Protein AF-A0AAU9K578-F1 (afdb_monomer)

Organism: NCBI:txid1481888

Sequence (469 aa):
MENRRYNQRRGESEWAVLINAQAATNKMIEEEEKEMTRMKKKFYKEELDRQLQEKANSKFKSLDELDSQKKFLQAQQEAIKHWDQSLKKETKNTQEILSKEYENQALERSAKARYERELAIKEEQEKIRKMQEEMENERKKQNEWKNEIVKKEQEVLKELELKKRKQQEQEELARLKDKEIIENRIKEMEALEYEFQNFYNKRLVAREQRMKNYTPVLHENNILSNLMKRNEEIDQTAKERQTLKEQAERQQRESALNKLKSDLELQIEESLKKQEIEREDKAIIQKKINYASQILENERISLVERRAKEKEDLRKSLELQLKDQQNRLNSYERMNEREKEMHKNILSHIEEQAKIAFPGIPGSHSAEPSLKEYSKIYLRGDNSNTPTIRNYSLSNTVEGTPDISSPAKTTIANSLERKSINFFVDPNKHDPIVNPIGSKIPNAIQGQRIARPNGSLSKLAQAGGSIFN

Mean predicted aligned error: 24.41 Å

Secondary structure (DSSP, 8-state):
-------------HHHHHHHHHHHHHHHHHHHHHHHHHHHHHHHHHHHHHHHHHHHHHHHHHHHHHHHHHHHHHHHHHHHHHHHHHHHHHHHHHHHHHHHHHHHHHHHHHHHHHHHHHHHHHHHHHHHHHHHHHHHHHHHHHHHHHHHHHHHHHHHHHHHHHHHHHHHHHHHHHHHHHHHHHHHHHHHHHHHHHHHHHHHHHHHHHHHHHTTS-------HHHHHHHHHHHHHHHHHHHHHHHHHHHHHHHHHHHHHHHHHHHHHHHHHHHHHHHHHHHHHHHHHHHHHHHHHHHHHHHHHHHHHHHHHHHHHHHHHHHHHHHHHHHHHHHHHHS-HHHHHHHHHHHHHHHHHTT---TT-TT----S----------------------------------------------------------GGG--TTTS-SS-------TT--PPPP-----GGGGSSS-S--

Foldseek 3Di:
DDDDDDDDDDDDDVVVVVVVVVVVVVVVVVVVVVVVVVVVVVVVVVVVVVVVVVVVVVVVVVVVVVVVVVVVVVVVVVVVVVVVVVVVVVVVVVVVVVVVVVVVVVVVVVVVVVVVVVVVVVVVVVVVVVVVVVVVVVVVVVVVVVVVVVVVVVVVVVVVVVVVVVVVVVVVVVVVVVVVVVVVVVVVVVVVVVVVVVVVVVVVVVVVVCVVPDDDDDDDVVVVVVVVVVVVVVVVVVVVVVVVVVVVVVVVVVVVVVVVVVVVVVVVVVVVVVVVVVVVVVVVVVVVVVVVVVVVVVVVVVVVVVVVVVVVVVVVVVVVVVVVVVVVVVVLVPDDPVVVVVVVVVVVVVVVVVPPDDPDDPPPDPPDDDDDDDDDDDDDDDDDDDDDDDDDDDDDDDDDDDDDDDDDDDDDDDDDDPDDDPPPDPPVPDDCVPDNPDDPDPPDDPPDDDDDPPDPPDPVVVPPPPPDD

Radius of gyration: 76.32 Å; Cα contacts (8 Å, |Δi|>4): 8; chains: 1; bounding box: 166×65×281 Å

pLDDT: mean 72.78, std 23.23, range [24.92, 96.56]

Structure (mmCIF, N/CA/C/O backbone):
data_AF-A0AAU9K578-F1
#
_entry.id   AF-A0AAU9K578-F1
#
loop_
_atom_site.group_PDB
_atom_site.id
_atom_site.type_symbol
_atom_site.label_atom_id
_atom_site.label_alt_id
_atom_site.label_comp_id
_atom_site.label_asym_id
_atom_site.label_entity_id
_atom_site.label_seq_id
_atom_site.pdbx_PDB_ins_code
_atom_site.Cartn_x
_atom_site.Cartn_y
_atom_site.Cartn_z
_atom_site.occupancy
_atom_site.B_iso_or_equiv
_atom_site.auth_seq_id
_atom_site.auth_comp_id
_atom_site.auth_asym_id
_atom_site.auth_atom_id
_atom_site.pdbx_PDB_model_num
ATOM 1 N N . MET A 1 1 ? 91.638 24.569 -166.155 1.00 39.97 1 MET A N 1
ATOM 2 C CA . MET A 1 1 ? 92.256 25.275 -165.015 1.00 39.97 1 MET A CA 1
ATOM 3 C C . MET A 1 1 ? 91.275 25.248 -163.842 1.00 39.97 1 MET A C 1
ATOM 5 O O . MET A 1 1 ? 90.381 26.076 -163.798 1.00 39.97 1 MET A O 1
ATOM 9 N N . GLU A 1 2 ? 91.189 24.202 -163.012 1.00 39.81 2 GLU A N 1
ATOM 10 C CA . GLU A 1 2 ? 92.246 23.491 -162.249 1.00 39.81 2 GLU A CA 1
ATOM 11 C C . GLU A 1 2 ? 92.863 24.391 -161.168 1.00 39.81 2 GLU A C 1
ATOM 13 O O . GLU A 1 2 ? 93.427 25.431 -161.477 1.00 39.81 2 GLU A O 1
ATOM 18 N N . ASN A 1 3 ? 92.792 24.019 -159.887 1.00 40.25 3 ASN A N 1
ATOM 19 C CA . ASN A 1 3 ? 93.652 22.956 -159.364 1.00 40.25 3 ASN A CA 1
ATOM 20 C C . ASN A 1 3 ? 93.053 22.127 -158.204 1.00 40.25 3 ASN A C 1
ATOM 22 O O . ASN A 1 3 ? 92.464 22.664 -157.276 1.00 40.25 3 ASN A O 1
ATOM 26 N N . ARG A 1 4 ? 93.317 20.810 -158.265 1.00 42.88 4 ARG A N 1
ATOM 27 C CA . ARG A 1 4 ? 93.712 19.888 -157.167 1.00 42.88 4 ARG A CA 1
ATOM 28 C C . ARG A 1 4 ? 93.086 20.176 -155.785 1.00 42.88 4 ARG A C 1
ATOM 30 O O . ARG A 1 4 ? 93.560 21.029 -155.049 1.00 42.88 4 ARG A O 1
ATOM 37 N N . ARG A 1 5 ? 92.029 19.465 -155.370 1.00 50.22 5 ARG A N 1
ATOM 38 C CA . ARG A 1 5 ? 92.106 18.123 -154.729 1.00 50.22 5 ARG A CA 1
ATOM 39 C C . ARG A 1 5 ? 93.325 17.944 -153.809 1.00 50.22 5 ARG A C 1
ATOM 41 O O . ARG A 1 5 ? 94.420 17.752 -154.324 1.00 50.22 5 ARG A O 1
ATOM 48 N N . TYR A 1 6 ? 93.097 17.811 -152.499 1.00 38.12 6 TYR A N 1
ATOM 49 C CA . TYR A 1 6 ? 93.952 17.008 -151.614 1.00 38.12 6 TYR A CA 1
ATOM 50 C C . TYR A 1 6 ? 93.138 16.349 -150.480 1.00 38.12 6 TYR A C 1
ATOM 52 O O . TYR A 1 6 ? 92.268 16.977 -149.892 1.00 38.12 6 TYR A O 1
ATOM 60 N N . ASN A 1 7 ? 93.450 15.075 -150.222 1.00 40.53 7 ASN A N 1
ATOM 61 C CA . ASN A 1 7 ? 93.104 14.212 -149.079 1.00 40.53 7 ASN A CA 1
ATOM 62 C C . ASN A 1 7 ? 91.640 14.059 -148.608 1.00 40.53 7 ASN A C 1
ATOM 64 O O . ASN A 1 7 ? 91.087 14.855 -147.855 1.00 40.53 7 ASN A O 1
ATOM 68 N N . GLN A 1 8 ? 91.090 12.881 -148.923 1.00 45.00 8 GLN A N 1
ATOM 69 C CA . GLN A 1 8 ? 90.079 12.197 -148.109 1.00 45.00 8 GLN A CA 1
ATOM 70 C C . GLN A 1 8 ? 90.715 11.593 -146.830 1.00 45.00 8 GLN A C 1
ATOM 72 O O . GLN A 1 8 ? 91.934 11.479 -146.743 1.00 45.00 8 GLN A O 1
ATOM 77 N N . ARG A 1 9 ? 89.869 11.064 -145.929 1.00 45.19 9 ARG A N 1
ATOM 78 C CA . ARG A 1 9 ? 90.194 10.119 -144.832 1.00 45.19 9 ARG A CA 1
ATOM 79 C C . ARG A 1 9 ? 91.087 10.652 -143.691 1.00 45.19 9 ARG A C 1
ATOM 81 O O . ARG A 1 9 ? 92.294 10.439 -143.666 1.00 45.19 9 ARG A O 1
ATOM 88 N N . ARG A 1 10 ? 90.440 11.142 -142.628 1.00 42.12 10 ARG A N 1
ATOM 89 C CA . ARG A 1 10 ? 90.765 10.688 -141.263 1.00 42.12 10 ARG A CA 1
ATOM 90 C C . ARG A 1 10 ? 89.611 9.810 -140.787 1.00 42.12 10 ARG A C 1
ATOM 92 O O . ARG A 1 10 ? 88.500 10.310 -140.650 1.00 42.12 10 ARG A O 1
ATOM 99 N N . GLY A 1 11 ? 89.873 8.517 -140.615 1.00 42.62 11 GLY A N 1
ATOM 100 C CA . GLY A 1 11 ? 88.994 7.640 -139.843 1.00 42.62 11 GLY A CA 1
ATOM 101 C C . GLY A 1 11 ? 89.178 7.874 -138.344 1.00 42.62 11 GLY A C 1
ATOM 102 O O . GLY A 1 11 ? 90.035 8.663 -137.941 1.00 42.62 11 GLY A O 1
ATOM 103 N N . GLU A 1 12 ? 88.359 7.183 -137.556 1.00 54.22 12 GLU A N 1
ATOM 104 C CA . GLU A 1 12 ? 88.385 7.106 -136.092 1.00 54.22 12 GLU A CA 1
ATOM 105 C C . GLU A 1 12 ? 89.772 7.324 -135.457 1.00 54.22 12 GLU A C 1
ATOM 107 O O . GLU A 1 12 ? 90.691 6.522 -135.606 1.00 54.22 12 GLU A O 1
ATOM 112 N N . SER A 1 13 ? 89.904 8.414 -134.696 1.00 58.69 13 SER A N 1
ATOM 113 C CA . SER A 1 13 ? 90.986 8.559 -133.720 1.00 58.69 13 SER A CA 1
ATOM 114 C C . SER A 1 13 ? 90.606 7.777 -132.467 1.00 58.69 13 SER A C 1
ATOM 116 O O . SER A 1 13 ? 89.530 8.009 -131.914 1.00 58.69 13 SER A O 1
ATOM 118 N N . GLU A 1 14 ? 91.490 6.909 -131.980 1.00 61.41 14 GLU A N 1
ATOM 119 C CA . GLU A 1 14 ? 91.288 6.124 -130.750 1.00 61.41 14 GLU A CA 1
ATOM 120 C C . GLU A 1 14 ? 90.940 7.026 -129.550 1.00 61.41 14 GLU A C 1
ATOM 122 O O . GLU A 1 14 ? 90.061 6.709 -128.751 1.00 61.41 14 GLU A O 1
ATOM 127 N N . TRP A 1 15 ? 91.527 8.227 -129.493 1.00 66.31 15 TRP A N 1
ATOM 128 C CA . TRP A 1 15 ? 91.205 9.250 -128.494 1.00 66.31 15 TRP A CA 1
ATOM 129 C C . TRP A 1 15 ? 89.762 9.763 -128.573 1.00 66.31 15 TRP A C 1
ATOM 131 O O . TRP A 1 15 ? 89.177 10.075 -127.542 1.00 66.31 15 TRP A O 1
ATOM 141 N N . ALA A 1 16 ? 89.158 9.829 -129.763 1.00 68.25 16 ALA A N 1
ATOM 142 C CA . ALA A 1 16 ? 87.751 10.207 -129.903 1.00 68.25 16 ALA A CA 1
ATOM 143 C C . ALA A 1 16 ? 86.814 9.086 -129.421 1.00 68.25 16 ALA A C 1
ATOM 145 O O . ALA A 1 16 ? 85.774 9.370 -128.830 1.00 68.25 16 ALA A O 1
ATOM 146 N N . VAL A 1 17 ? 87.205 7.819 -129.609 1.00 71.75 17 VAL A N 1
ATOM 147 C CA . VAL A 1 17 ? 86.486 6.663 -129.046 1.00 71.75 17 VAL A CA 1
ATOM 148 C C . VAL A 1 17 ? 86.575 6.678 -127.517 1.00 71.75 17 VAL A C 1
ATOM 150 O O . VAL A 1 17 ? 85.547 6.558 -126.856 1.00 71.75 17 VAL A O 1
ATOM 153 N N . LEU A 1 18 ? 87.765 6.918 -126.953 1.00 71.75 18 LEU A N 1
ATOM 154 C CA . LEU A 1 18 ? 87.973 7.047 -125.505 1.00 71.75 18 LEU A CA 1
ATOM 155 C C . LEU A 1 18 ? 87.175 8.209 -124.892 1.00 71.75 18 LEU A C 1
ATOM 157 O O . LEU A 1 18 ? 86.508 8.015 -123.880 1.00 71.75 18 LEU A O 1
ATOM 161 N N . ILE A 1 19 ? 87.178 9.392 -125.518 1.00 74.25 19 ILE A N 1
ATOM 162 C CA . ILE A 1 19 ? 86.402 10.555 -125.048 1.00 74.25 19 ILE A CA 1
ATOM 163 C C . ILE A 1 19 ? 84.895 10.265 -125.088 1.00 74.25 19 ILE A C 1
ATOM 165 O O . ILE A 1 19 ? 84.192 10.564 -124.124 1.00 74.25 19 ILE A O 1
ATOM 169 N N . ASN A 1 20 ? 84.391 9.637 -126.156 1.00 78.25 20 ASN A N 1
ATOM 170 C CA . ASN A 1 20 ? 82.976 9.266 -126.252 1.00 78.25 20 ASN A CA 1
ATOM 171 C C . ASN A 1 20 ? 82.589 8.177 -125.236 1.00 78.25 20 ASN A C 1
ATOM 173 O O . ASN A 1 20 ? 81.514 8.255 -124.642 1.00 78.25 20 ASN A O 1
ATOM 177 N N . ALA A 1 21 ? 83.466 7.199 -124.987 1.00 75.25 21 ALA A N 1
ATOM 178 C CA . ALA A 1 21 ? 83.266 6.191 -123.949 1.00 75.25 21 ALA A CA 1
ATOM 179 C C . ALA A 1 21 ? 83.239 6.822 -122.546 1.00 75.25 21 ALA A C 1
ATOM 181 O O . ALA A 1 21 ? 82.341 6.523 -121.763 1.00 75.25 21 ALA A O 1
ATOM 182 N N . GLN A 1 22 ? 84.151 7.754 -122.252 1.00 80.88 22 GLN A N 1
ATOM 183 C CA . GLN A 1 22 ? 84.195 8.453 -120.966 1.00 80.88 22 GLN A CA 1
ATOM 184 C C . GLN A 1 22 ? 82.998 9.402 -120.771 1.00 80.88 22 GLN A C 1
ATOM 186 O O . GLN A 1 22 ? 82.464 9.520 -119.668 1.00 80.88 22 GLN A O 1
ATOM 191 N N . ALA A 1 23 ? 82.509 10.035 -121.842 1.00 79.62 23 ALA A N 1
ATOM 192 C CA . ALA A 1 23 ? 81.256 10.789 -121.810 1.00 79.62 23 ALA A CA 1
ATOM 193 C C . ALA A 1 23 ? 80.044 9.875 -121.539 1.00 79.62 23 ALA A C 1
ATOM 195 O O . ALA A 1 23 ? 79.158 10.245 -120.768 1.00 79.62 23 ALA A O 1
ATOM 196 N N . ALA A 1 24 ? 80.021 8.666 -122.112 1.00 79.62 24 ALA A N 1
ATOM 197 C CA . ALA A 1 24 ? 78.975 7.679 -121.856 1.00 79.62 24 ALA A CA 1
ATOM 198 C C . ALA A 1 24 ? 79.005 7.151 -120.409 1.00 79.62 24 ALA A C 1
ATOM 200 O O . ALA A 1 24 ? 77.951 7.092 -119.776 1.00 79.62 24 ALA A O 1
ATOM 201 N N . THR A 1 25 ? 80.183 6.847 -119.845 1.00 79.69 25 THR A N 1
ATOM 202 C CA . THR A 1 25 ? 80.295 6.442 -118.430 1.00 79.69 25 THR A CA 1
ATOM 203 C C . THR A 1 25 ? 79.898 7.569 -117.484 1.00 79.69 25 THR A C 1
ATOM 205 O O . THR A 1 25 ? 79.162 7.323 -116.535 1.00 79.69 25 THR A O 1
ATOM 208 N N . ASN A 1 26 ? 80.299 8.815 -117.758 1.00 83.06 26 ASN A N 1
ATOM 209 C CA . ASN A 1 26 ? 79.900 9.958 -116.933 1.00 83.06 26 ASN A CA 1
ATOM 210 C C . ASN A 1 26 ? 78.378 10.178 -116.971 1.00 83.06 26 ASN A C 1
ATOM 212 O O . ASN A 1 26 ? 77.773 10.436 -115.934 1.00 83.06 26 ASN A O 1
ATOM 216 N N . LYS A 1 27 ? 77.742 10.008 -118.139 1.00 84.81 27 LYS A N 1
ATOM 217 C CA . LYS A 1 27 ? 76.279 10.083 -118.281 1.00 84.81 27 LYS A CA 1
ATOM 218 C C . LYS A 1 27 ? 75.560 8.953 -117.535 1.00 84.81 27 LYS A C 1
ATOM 220 O O . LYS A 1 27 ? 74.528 9.208 -116.923 1.00 84.81 27 LYS A O 1
ATOM 225 N N . MET A 1 28 ? 76.108 7.735 -117.556 1.00 83.12 28 MET A N 1
ATOM 226 C CA . MET A 1 28 ? 75.590 6.603 -116.780 1.00 83.12 28 MET A CA 1
ATOM 227 C C . MET A 1 28 ? 75.692 6.865 -115.271 1.00 83.12 28 MET A C 1
ATOM 229 O O . MET A 1 28 ? 74.697 6.710 -114.572 1.00 83.12 28 MET A O 1
ATOM 233 N N . ILE A 1 29 ? 76.838 7.355 -114.783 1.00 83.19 29 ILE A N 1
ATOM 234 C CA . ILE A 1 29 ? 77.028 7.748 -113.375 1.00 83.19 29 ILE A CA 1
ATOM 235 C C . ILE A 1 29 ? 76.034 8.853 -112.983 1.00 83.19 29 ILE A C 1
ATOM 237 O O . ILE A 1 29 ? 75.377 8.755 -111.952 1.00 83.19 29 ILE A O 1
ATOM 241 N N . GLU A 1 30 ? 75.842 9.869 -113.828 1.00 84.81 30 GLU A N 1
ATOM 242 C CA . GLU A 1 30 ? 74.822 10.904 -113.619 1.00 84.81 30 GLU A CA 1
ATOM 243 C C . GLU A 1 30 ? 73.390 10.336 -113.542 1.00 84.81 30 GLU A C 1
ATOM 245 O O . GLU A 1 30 ? 72.546 10.882 -112.830 1.00 84.81 30 GLU A O 1
ATOM 250 N N . GLU A 1 31 ? 73.075 9.284 -114.300 1.00 85.25 31 GLU A N 1
ATOM 251 C CA . GLU A 1 31 ? 71.763 8.629 -114.293 1.00 85.25 31 GLU A CA 1
ATOM 252 C C . GLU A 1 31 ? 71.583 7.745 -113.043 1.00 85.25 31 GLU A C 1
ATOM 254 O O . GLU A 1 31 ? 70.538 7.840 -112.390 1.00 85.25 31 GLU A O 1
ATOM 259 N N . GLU A 1 32 ? 72.622 7.021 -112.616 1.00 85.44 32 GLU A N 1
ATOM 260 C CA . GLU A 1 32 ? 72.670 6.296 -111.337 1.00 85.44 32 GLU A CA 1
ATOM 261 C C . GLU A 1 32 ? 72.572 7.242 -110.127 1.00 85.44 32 GLU A C 1
ATOM 263 O O . GLU A 1 32 ? 71.822 6.969 -109.190 1.00 85.44 32 GLU A O 1
ATOM 268 N N . GLU A 1 33 ? 73.240 8.401 -110.135 1.00 86.50 33 GLU A N 1
ATOM 269 C CA . GLU A 1 33 ? 73.105 9.415 -109.078 1.00 86.50 33 GLU A CA 1
ATOM 270 C C . GLU A 1 33 ? 71.689 10.010 -109.027 1.00 86.50 33 GLU A C 1
ATOM 272 O O . GLU A 1 33 ? 71.132 10.241 -107.943 1.00 86.50 33 GLU A O 1
ATOM 277 N N . LYS A 1 34 ? 71.054 10.224 -110.186 1.00 87.88 34 LYS A N 1
ATOM 278 C CA . LYS A 1 34 ? 69.652 10.671 -110.271 1.00 87.88 34 LYS A CA 1
ATOM 279 C C . LYS A 1 34 ? 68.689 9.594 -109.768 1.00 87.88 34 LYS A C 1
ATOM 281 O O . LYS A 1 34 ? 67.691 9.937 -109.133 1.00 87.88 34 LYS A O 1
ATOM 286 N N . GLU A 1 35 ? 68.977 8.311 -109.974 1.00 88.50 35 GLU A N 1
ATOM 287 C CA . GLU A 1 35 ? 68.203 7.213 -109.385 1.00 88.50 35 GLU A CA 1
ATOM 288 C C . GLU A 1 35 ? 68.442 7.080 -107.873 1.00 88.50 35 GLU A C 1
ATOM 290 O O . GLU A 1 35 ? 67.486 7.094 -107.097 1.00 88.50 35 GLU A O 1
ATOM 295 N N . MET A 1 36 ? 69.693 7.083 -107.415 1.00 86.25 36 MET A N 1
ATOM 296 C CA . MET A 1 36 ? 70.044 7.015 -105.994 1.00 86.25 36 MET A CA 1
ATOM 297 C C . MET A 1 36 ? 69.494 8.201 -105.194 1.00 86.25 36 MET A C 1
ATOM 299 O O . MET A 1 36 ? 69.042 8.028 -104.059 1.00 86.25 36 MET A O 1
ATOM 303 N N . THR A 1 37 ? 69.453 9.408 -105.765 1.00 87.38 37 THR A N 1
ATOM 304 C CA . THR A 1 37 ? 68.801 10.564 -105.123 1.00 87.38 37 THR A CA 1
ATOM 305 C C . THR A 1 37 ? 67.272 10.478 -105.149 1.00 87.38 37 THR A C 1
ATOM 307 O O . THR A 1 37 ? 66.637 10.923 -104.190 1.00 87.38 37 THR A O 1
ATOM 310 N N . ARG A 1 38 ? 66.652 9.857 -106.167 1.00 90.19 38 ARG A N 1
ATOM 311 C CA . ARG A 1 38 ? 65.214 9.511 -106.150 1.00 90.19 38 ARG A CA 1
ATOM 312 C C . ARG A 1 38 ? 64.903 8.470 -105.071 1.00 90.19 38 ARG A C 1
ATOM 314 O O . ARG A 1 38 ? 63.949 8.661 -104.322 1.00 90.19 38 ARG A O 1
ATOM 321 N N . MET A 1 39 ? 65.714 7.420 -104.938 1.00 89.69 39 MET A N 1
ATOM 322 C CA . MET A 1 39 ? 65.536 6.374 -103.924 1.00 89.69 39 MET A CA 1
ATOM 323 C C . MET A 1 39 ? 65.740 6.912 -102.503 1.00 89.69 39 MET A C 1
ATOM 325 O O . MET A 1 39 ? 64.886 6.693 -101.650 1.00 89.69 39 MET A O 1
ATOM 329 N N . LYS A 1 40 ? 66.779 7.726 -102.257 1.00 90.94 40 LYS A N 1
ATOM 330 C CA . LYS A 1 40 ? 66.953 8.440 -100.975 1.00 90.94 40 LYS A CA 1
ATOM 331 C C . LYS A 1 40 ? 65.740 9.316 -100.628 1.00 90.94 40 LYS A C 1
ATOM 333 O O . LYS A 1 40 ? 65.321 9.337 -99.475 1.00 90.94 40 LYS A O 1
ATOM 338 N N . LYS A 1 41 ? 65.136 9.999 -101.612 1.00 92.69 41 LYS A N 1
ATOM 339 C CA . LYS A 1 41 ? 63.905 10.790 -101.416 1.00 92.69 41 LYS A CA 1
ATOM 340 C C . LYS A 1 41 ? 62.670 9.927 -101.124 1.00 92.69 41 LYS A C 1
ATOM 342 O O . LYS A 1 41 ? 61.853 10.351 -100.312 1.00 92.69 41 LYS A O 1
ATOM 347 N N . LYS A 1 42 ? 62.538 8.740 -101.734 1.00 93.19 42 LYS A N 1
ATOM 348 C CA . LYS A 1 42 ? 61.475 7.770 -101.401 1.00 93.19 42 LYS A CA 1
ATOM 349 C C . LYS A 1 42 ? 61.606 7.282 -99.960 1.00 93.19 42 LYS A C 1
ATOM 351 O O . LYS A 1 42 ? 60.702 7.537 -99.175 1.00 93.19 42 LYS A O 1
ATOM 356 N N . PHE A 1 43 ? 62.758 6.716 -99.587 1.00 91.44 43 PHE A N 1
ATOM 357 C CA . PHE A 1 43 ? 62.993 6.212 -98.229 1.00 91.44 43 PHE A CA 1
ATOM 358 C C . PHE A 1 43 ? 62.822 7.297 -97.157 1.00 91.44 43 PHE A C 1
ATOM 360 O O . PHE A 1 43 ? 62.218 7.045 -96.120 1.00 91.44 43 PHE A O 1
ATOM 367 N N . TYR A 1 44 ? 63.289 8.527 -97.411 1.00 92.44 44 TYR A N 1
ATOM 368 C CA . TYR A 1 44 ? 63.068 9.645 -96.489 1.00 92.44 44 TYR A CA 1
ATOM 369 C C . TYR A 1 44 ? 61.580 9.999 -96.332 1.00 92.44 44 TYR A C 1
ATOM 371 O O . TYR A 1 44 ? 61.141 10.306 -95.226 1.00 92.44 44 TYR A O 1
ATOM 379 N N . LYS A 1 45 ? 60.786 9.934 -97.413 1.00 94.56 45 LYS A N 1
ATOM 380 C CA . LYS A 1 45 ? 59.331 10.129 -97.335 1.00 94.56 45 LYS A CA 1
ATOM 381 C C . LYS A 1 45 ? 58.655 8.982 -96.581 1.00 94.56 45 LYS A C 1
ATOM 383 O O . LYS A 1 45 ? 57.840 9.252 -95.713 1.00 94.56 45 LYS A O 1
ATOM 388 N N . GLU A 1 46 ? 58.998 7.735 -96.889 1.00 93.38 46 GLU A N 1
ATOM 389 C CA . GLU A 1 46 ? 58.422 6.536 -96.263 1.00 93.38 46 GLU A CA 1
ATOM 390 C C . GLU A 1 46 ? 58.683 6.505 -94.748 1.00 93.38 46 GLU A C 1
ATOM 392 O O . GLU A 1 46 ? 57.768 6.253 -93.967 1.00 93.38 46 GLU A O 1
ATOM 397 N N . GLU A 1 47 ? 59.896 6.859 -94.315 1.00 92.88 47 GLU A N 1
ATOM 398 C CA . GLU A 1 47 ? 60.243 6.993 -92.896 1.00 92.88 47 GLU A CA 1
ATOM 399 C C . GLU A 1 47 ? 59.522 8.175 -92.220 1.00 92.88 47 GLU A C 1
ATOM 401 O O . GLU A 1 47 ? 59.078 8.062 -91.077 1.00 92.88 47 GLU A O 1
ATOM 406 N N . LEU A 1 48 ? 59.344 9.301 -92.919 1.00 92.69 48 LEU A N 1
ATOM 407 C CA . LEU A 1 48 ? 58.599 10.451 -92.398 1.00 92.69 48 LEU A CA 1
ATOM 408 C C . LEU A 1 48 ? 57.096 10.145 -92.273 1.00 92.69 48 LEU A C 1
ATOM 410 O O . LEU A 1 48 ? 56.493 10.463 -91.247 1.00 92.69 48 LEU A O 1
ATOM 414 N N . ASP A 1 49 ? 56.506 9.478 -93.266 1.00 93.12 49 ASP A N 1
ATOM 415 C CA . ASP A 1 49 ? 55.120 9.002 -93.239 1.00 93.12 49 ASP A CA 1
ATOM 416 C C . ASP A 1 49 ? 54.920 7.982 -92.096 1.00 93.12 49 ASP A C 1
ATOM 418 O O . ASP A 1 49 ? 53.946 8.089 -91.344 1.00 93.12 49 ASP A O 1
ATOM 422 N N . ARG A 1 50 ? 55.878 7.062 -91.878 1.00 93.88 50 ARG A N 1
ATOM 423 C CA . ARG A 1 50 ? 55.887 6.130 -90.731 1.00 93.88 50 ARG A CA 1
ATOM 424 C C . ARG A 1 50 ? 55.891 6.873 -89.394 1.00 93.88 50 ARG A C 1
ATOM 426 O O . ARG A 1 50 ? 55.043 6.607 -88.543 1.00 93.88 50 ARG A O 1
ATOM 433 N N . GLN A 1 51 ? 56.785 7.845 -89.213 1.00 90.81 51 GLN A N 1
ATOM 434 C CA . GLN A 1 51 ? 56.854 8.641 -87.981 1.00 90.81 51 GLN A CA 1
ATOM 435 C C . GLN A 1 51 ? 55.597 9.497 -87.747 1.00 90.81 51 GLN A C 1
ATOM 437 O O . GLN A 1 51 ? 55.223 9.741 -86.596 1.00 90.81 51 GLN A O 1
ATOM 442 N N . LEU A 1 52 ? 54.921 9.955 -88.808 1.00 90.88 52 LEU A N 1
ATOM 443 C CA . LEU A 1 52 ? 53.618 10.616 -88.700 1.00 90.88 52 LEU A CA 1
ATOM 444 C C . LEU A 1 52 ? 52.520 9.633 -88.269 1.00 90.88 52 LEU A C 1
ATOM 446 O O . LEU A 1 52 ? 51.731 9.968 -87.385 1.00 90.88 52 LEU A O 1
ATOM 450 N N . GLN A 1 53 ? 52.496 8.418 -88.823 1.00 90.38 53 GLN A N 1
ATOM 451 C CA . GLN A 1 53 ? 51.534 7.379 -88.447 1.00 90.38 53 GLN A CA 1
ATOM 452 C C . GLN A 1 53 ? 51.726 6.914 -86.993 1.00 90.38 53 GLN A C 1
ATOM 454 O O . GLN A 1 53 ? 50.753 6.795 -86.250 1.00 90.38 53 GLN A O 1
ATOM 459 N N . GLU A 1 54 ? 52.968 6.736 -86.539 1.00 88.31 54 GLU A N 1
ATOM 460 C CA . GLU A 1 54 ? 53.285 6.415 -85.140 1.00 88.31 54 GLU A CA 1
ATOM 461 C C . GLU A 1 54 ? 52.837 7.531 -84.178 1.00 88.31 54 GLU A C 1
ATOM 463 O O . GLU A 1 54 ? 52.238 7.246 -83.137 1.00 88.31 54 GLU A O 1
ATOM 468 N N . LYS A 1 55 ? 53.029 8.805 -84.554 1.00 88.06 55 LYS A N 1
ATOM 469 C CA . LYS A 1 55 ? 52.545 9.978 -83.795 1.00 88.06 55 LYS A CA 1
ATOM 470 C C . LYS A 1 55 ? 51.025 10.165 -83.839 1.00 88.06 55 LYS A C 1
ATOM 472 O O . LYS A 1 55 ? 50.476 10.790 -82.932 1.00 88.06 55 LYS A O 1
ATOM 477 N N . ALA A 1 56 ? 50.337 9.664 -84.863 1.00 86.00 56 ALA A N 1
ATOM 478 C CA . ALA A 1 56 ? 48.877 9.618 -84.889 1.00 86.00 56 ALA A CA 1
ATOM 479 C C . ALA A 1 56 ? 48.357 8.514 -83.954 1.00 86.00 56 ALA A C 1
ATOM 481 O O . ALA A 1 56 ? 47.525 8.777 -83.087 1.00 86.00 56 ALA A O 1
ATOM 482 N N . ASN A 1 57 ? 48.911 7.304 -84.065 1.00 85.50 57 ASN A N 1
ATOM 483 C CA . ASN A 1 57 ? 48.508 6.147 -83.265 1.00 85.50 57 ASN A CA 1
ATOM 484 C C . ASN A 1 57 ? 48.738 6.355 -81.758 1.00 85.50 57 ASN A C 1
ATOM 486 O O . ASN A 1 57 ? 47.904 5.938 -80.956 1.00 85.50 57 ASN A O 1
ATOM 490 N N . SER A 1 58 ? 49.827 7.019 -81.352 1.00 80.56 58 SER A N 1
ATOM 491 C CA . SER A 1 58 ? 50.058 7.346 -79.937 1.00 80.56 58 SER A CA 1
ATOM 492 C C . SER A 1 58 ? 49.064 8.380 -79.398 1.00 80.56 58 SER A C 1
ATOM 494 O O . SER A 1 58 ? 48.578 8.221 -78.280 1.00 80.56 58 SER A O 1
ATOM 496 N N . LYS A 1 59 ? 48.678 9.381 -80.205 1.00 82.88 59 LYS A N 1
ATOM 497 C CA . LYS A 1 59 ? 47.623 10.340 -79.842 1.00 82.88 59 LYS A CA 1
ATOM 498 C C . LYS A 1 59 ? 46.266 9.663 -79.654 1.00 82.88 59 LYS A C 1
ATOM 500 O O . LYS A 1 59 ? 45.607 9.945 -78.658 1.00 82.88 59 LYS A O 1
ATOM 505 N N . PHE A 1 60 ? 45.872 8.758 -80.554 1.00 81.56 60 PHE A N 1
ATOM 506 C CA . PHE A 1 60 ? 44.620 8.005 -80.407 1.00 81.56 60 PHE A CA 1
ATOM 507 C C . PHE A 1 60 ? 44.612 7.172 -79.120 1.00 81.56 60 PHE A C 1
ATOM 509 O O . PHE A 1 60 ? 43.704 7.341 -78.312 1.00 81.56 60 PHE A O 1
ATOM 516 N N . LYS A 1 61 ? 45.677 6.404 -78.846 1.00 82.25 61 LYS A N 1
ATOM 517 C CA . LYS A 1 61 ? 45.811 5.660 -77.580 1.00 82.25 61 LYS A CA 1
ATOM 518 C C . LYS A 1 61 ? 45.687 6.558 -76.346 1.00 82.25 61 LYS A C 1
ATOM 520 O O . LYS A 1 61 ? 44.908 6.241 -75.455 1.00 82.25 61 LYS A O 1
ATOM 525 N N . SER A 1 62 ? 46.361 7.713 -76.322 1.00 79.88 62 SER A N 1
ATOM 526 C CA . SER A 1 62 ? 46.243 8.652 -75.192 1.00 79.88 62 SER A CA 1
ATOM 527 C C . SER A 1 62 ? 44.838 9.251 -75.022 1.00 79.88 62 SER A C 1
ATOM 529 O O . SER A 1 62 ? 44.480 9.675 -73.926 1.00 79.88 62 SER A O 1
ATOM 531 N N . LEU A 1 63 ? 44.031 9.286 -76.090 1.00 85.19 63 LEU A N 1
ATOM 532 C CA . LEU A 1 63 ? 42.644 9.747 -76.047 1.00 85.19 63 LEU A CA 1
ATOM 533 C C . LEU A 1 63 ? 41.709 8.653 -75.500 1.00 85.19 63 LEU A C 1
ATOM 535 O O . LEU A 1 63 ? 40.866 8.942 -74.652 1.00 85.19 63 LEU A O 1
ATOM 539 N N . ASP A 1 64 ? 41.902 7.404 -75.936 1.00 85.50 64 ASP A N 1
ATOM 540 C CA . ASP A 1 64 ? 41.152 6.232 -75.461 1.00 85.50 64 ASP A CA 1
ATOM 541 C C . ASP A 1 64 ? 41.454 5.924 -73.982 1.00 85.50 64 ASP A C 1
ATOM 543 O O . ASP A 1 64 ? 40.551 5.600 -73.206 1.00 85.50 64 ASP A O 1
ATOM 547 N N . GLU A 1 65 ? 42.714 6.081 -73.562 1.00 87.25 65 GLU A N 1
ATOM 548 C CA . GLU A 1 65 ? 43.144 5.997 -72.160 1.00 87.25 65 GLU A CA 1
ATOM 549 C C . GLU A 1 65 ? 42.469 7.079 -71.301 1.00 87.25 65 GLU A C 1
ATOM 551 O O . GLU A 1 65 ? 41.959 6.780 -70.218 1.00 87.25 65 GLU A O 1
ATOM 556 N N . LEU A 1 66 ? 42.387 8.320 -71.797 1.00 88.38 66 LEU A N 1
ATOM 557 C CA . LEU A 1 66 ? 41.755 9.439 -71.091 1.00 88.38 66 LEU A CA 1
ATOM 558 C C . LEU A 1 66 ? 40.228 9.286 -70.982 1.00 88.38 66 LEU A C 1
ATOM 560 O O . LEU A 1 66 ? 39.659 9.575 -69.928 1.00 88.38 66 LEU A O 1
ATOM 564 N N . ASP A 1 67 ? 39.550 8.794 -72.021 1.00 91.06 67 ASP A N 1
ATOM 565 C CA . ASP A 1 67 ? 38.114 8.487 -71.947 1.00 91.06 67 ASP A CA 1
ATOM 566 C C . ASP A 1 67 ? 37.833 7.283 -71.027 1.00 91.06 67 ASP A C 1
ATOM 568 O O . ASP A 1 67 ? 36.880 7.298 -70.243 1.00 91.06 67 ASP A O 1
ATOM 572 N N . SER A 1 68 ? 38.714 6.278 -71.021 1.00 88.88 68 SER A N 1
ATOM 573 C CA . SER A 1 68 ? 38.657 5.153 -70.075 1.00 88.88 68 SER A CA 1
ATOM 574 C C . SER A 1 68 ? 38.838 5.615 -68.623 1.00 88.88 68 SER A C 1
ATOM 576 O O . SER A 1 68 ? 38.059 5.229 -67.748 1.00 88.88 68 SER A O 1
ATOM 578 N N . GLN A 1 69 ? 39.801 6.505 -68.361 1.00 91.62 69 GLN A N 1
ATOM 579 C CA . GLN A 1 69 ? 40.003 7.120 -67.045 1.00 91.62 69 GLN A CA 1
ATOM 580 C C . GLN A 1 69 ? 38.783 7.950 -66.619 1.00 91.62 69 GLN A C 1
ATOM 582 O O . GLN A 1 69 ? 38.347 7.872 -65.469 1.00 91.62 69 GLN A O 1
ATOM 587 N N . LYS A 1 70 ? 38.183 8.707 -67.546 1.00 92.62 70 LYS A N 1
ATOM 588 C CA . LYS A 1 70 ? 36.972 9.501 -67.299 1.00 92.62 70 LYS A CA 1
ATOM 589 C C . LYS A 1 70 ? 35.770 8.622 -66.934 1.00 92.62 70 LYS A C 1
ATOM 591 O O . LYS A 1 70 ? 35.079 8.923 -65.962 1.00 92.62 70 LYS A O 1
ATOM 596 N N . LYS A 1 71 ? 35.558 7.513 -67.653 1.00 92.88 71 LYS A N 1
ATOM 597 C CA . LYS A 1 71 ? 34.528 6.503 -67.343 1.00 92.88 71 LYS A CA 1
ATOM 598 C C . LYS A 1 71 ? 34.746 5.865 -65.968 1.00 92.88 71 LYS A C 1
ATOM 600 O O . LYS A 1 71 ? 33.796 5.746 -65.198 1.00 92.88 71 LYS A O 1
ATOM 605 N N . PHE A 1 72 ? 35.988 5.523 -65.621 1.00 93.19 72 PHE A N 1
ATOM 606 C CA . PHE A 1 72 ? 36.336 4.990 -64.299 1.00 93.19 72 PHE A CA 1
ATOM 607 C C . PHE A 1 72 ? 36.051 5.991 -63.164 1.00 93.19 72 PHE A C 1
ATOM 609 O O . PHE A 1 72 ? 35.443 5.628 -62.157 1.00 93.19 72 PHE A O 1
ATOM 616 N N . LEU A 1 73 ? 36.423 7.265 -63.339 1.00 92.56 73 LEU A N 1
ATOM 617 C CA . LEU A 1 73 ? 36.131 8.322 -62.363 1.00 92.56 73 LEU A CA 1
ATOM 618 C C . LEU A 1 73 ? 34.622 8.570 -62.210 1.00 92.56 73 LEU A C 1
ATOM 620 O O . LEU A 1 73 ? 34.151 8.767 -61.090 1.00 92.56 73 LEU A O 1
ATOM 624 N N . GLN A 1 74 ? 33.848 8.513 -63.299 1.00 94.56 74 GLN A N 1
ATOM 625 C CA . GLN A 1 74 ? 32.387 8.594 -63.226 1.00 94.56 74 GLN A CA 1
ATOM 626 C C . GLN A 1 74 ? 31.799 7.408 -62.442 1.00 94.56 74 GLN A C 1
ATOM 628 O O . GLN A 1 74 ? 31.000 7.626 -61.531 1.00 94.56 74 GLN A O 1
ATOM 633 N N . ALA A 1 75 ? 32.245 6.178 -62.718 1.00 93.50 75 ALA A N 1
ATOM 634 C CA . ALA A 1 75 ? 31.800 4.988 -61.991 1.00 93.50 75 ALA A CA 1
ATOM 635 C C . ALA A 1 75 ? 32.126 5.061 -60.484 1.00 93.50 75 ALA A C 1
ATOM 637 O O . ALA A 1 75 ? 31.285 4.706 -59.658 1.00 93.50 75 ALA A O 1
ATOM 638 N N . GLN A 1 76 ? 33.295 5.595 -60.099 1.00 93.81 76 GLN A N 1
ATOM 639 C CA . GLN A 1 76 ? 33.598 5.875 -58.688 1.00 93.81 76 GLN A CA 1
ATOM 640 C C . GLN A 1 76 ? 32.640 6.908 -58.078 1.00 93.81 76 GLN A C 1
ATOM 642 O O . GLN A 1 76 ? 32.131 6.691 -56.980 1.00 93.81 76 GLN A O 1
ATOM 647 N N . GLN A 1 77 ? 32.351 8.014 -58.773 1.00 94.12 77 GLN A N 1
ATOM 648 C CA . GLN A 1 77 ? 31.410 9.024 -58.274 1.00 94.12 77 GLN A CA 1
ATOM 649 C C . GLN A 1 77 ? 29.985 8.476 -58.116 1.00 94.12 77 GLN A C 1
ATOM 651 O O . GLN A 1 77 ? 29.275 8.874 -57.193 1.00 94.12 77 GLN A O 1
ATOM 656 N N . GLU A 1 78 ? 29.549 7.578 -58.997 1.00 95.44 78 GLU A N 1
ATOM 657 C CA . GLU A 1 78 ? 28.249 6.905 -58.901 1.00 95.44 78 GLU A CA 1
ATOM 658 C C . GLU A 1 78 ? 28.215 5.896 -57.743 1.00 95.44 78 GLU A C 1
ATOM 660 O O . GLU A 1 78 ? 27.255 5.896 -56.969 1.00 95.44 78 GLU A O 1
ATOM 665 N N . ALA A 1 79 ? 29.292 5.132 -57.531 1.00 93.19 79 ALA A N 1
ATOM 666 C CA . ALA A 1 79 ? 29.428 4.231 -56.386 1.00 93.19 79 ALA A CA 1
ATOM 667 C C . ALA A 1 79 ? 29.418 4.983 -55.039 1.00 93.19 79 ALA A C 1
ATOM 669 O O . ALA A 1 79 ? 28.705 4.579 -54.120 1.00 93.19 79 ALA A O 1
ATOM 670 N N . ILE A 1 80 ? 30.132 6.113 -54.936 1.00 94.06 80 ILE A N 1
ATOM 671 C CA . ILE A 1 80 ? 30.131 6.978 -53.742 1.00 94.06 80 ILE A CA 1
ATOM 672 C C . ILE A 1 80 ? 28.723 7.529 -53.477 1.00 94.06 80 ILE A C 1
ATOM 674 O O . ILE A 1 80 ? 28.223 7.418 -52.360 1.00 94.06 80 ILE A O 1
ATOM 678 N N . LYS A 1 81 ? 28.029 8.044 -54.505 1.00 95.75 81 LYS A N 1
ATOM 679 C CA . LYS A 1 81 ? 26.637 8.521 -54.376 1.00 95.75 81 LYS A CA 1
ATOM 680 C C . LYS A 1 81 ? 25.683 7.415 -53.915 1.00 95.75 81 LYS A C 1
ATOM 682 O O . LYS A 1 81 ? 24.766 7.699 -53.147 1.00 95.75 81 LYS A O 1
ATOM 687 N N . HIS A 1 82 ? 25.874 6.175 -54.369 1.00 94.50 82 HIS A N 1
ATOM 688 C CA . HIS A 1 82 ? 25.068 5.039 -53.922 1.00 94.50 82 HIS A CA 1
ATOM 689 C C . HIS A 1 82 ? 25.365 4.665 -52.460 1.00 94.50 82 HIS A C 1
ATOM 691 O O . HIS A 1 82 ? 24.435 4.441 -51.684 1.00 94.50 82 HIS A O 1
ATOM 697 N N . TRP A 1 83 ? 26.639 4.652 -52.059 1.00 95.12 83 TRP A N 1
ATOM 698 C CA . TRP A 1 83 ? 27.052 4.397 -50.675 1.00 95.12 83 TRP A CA 1
ATOM 699 C C . TRP A 1 83 ? 26.501 5.457 -49.707 1.00 95.12 83 TRP A C 1
ATOM 701 O O . TRP A 1 83 ? 25.843 5.102 -48.730 1.00 95.12 83 TRP A O 1
ATOM 711 N N . ASP A 1 84 ? 26.628 6.745 -50.047 1.00 95.06 84 ASP A N 1
ATOM 712 C CA . ASP A 1 84 ? 26.014 7.864 -49.315 1.00 95.06 84 ASP A CA 1
ATOM 713 C C . ASP A 1 84 ? 24.498 7.686 -49.143 1.00 95.06 84 ASP A C 1
ATOM 715 O O . ASP A 1 84 ? 23.935 8.012 -48.095 1.00 95.06 84 ASP A O 1
ATOM 719 N N . GLN A 1 85 ? 23.809 7.199 -50.181 1.00 95.50 85 GLN A N 1
ATOM 720 C CA . GLN A 1 85 ? 22.370 6.936 -50.132 1.00 95.50 85 GLN A CA 1
ATOM 721 C C . GLN A 1 85 ? 22.021 5.715 -49.272 1.00 95.50 85 GLN A C 1
ATOM 723 O O . GLN A 1 85 ? 20.969 5.736 -48.633 1.00 95.50 85 GLN A O 1
ATOM 728 N N . SER A 1 86 ? 22.866 4.678 -49.224 1.00 95.88 86 SER A N 1
ATOM 729 C CA . SER A 1 86 ? 22.681 3.541 -48.307 1.00 95.88 86 SER A CA 1
ATOM 730 C C . SER A 1 86 ? 22.848 3.994 -46.861 1.00 95.88 86 SER A C 1
ATOM 732 O O . SER A 1 86 ? 21.927 3.844 -46.062 1.00 95.88 86 SER A O 1
ATOM 734 N N . LEU A 1 87 ? 23.945 4.697 -46.557 1.00 95.19 87 LEU A N 1
ATOM 735 C CA . LEU A 1 87 ? 24.233 5.221 -45.222 1.00 95.19 87 LEU A CA 1
ATOM 736 C C . LEU A 1 87 ? 23.126 6.167 -44.720 1.00 95.19 87 LEU A C 1
ATOM 738 O O . LEU A 1 87 ? 22.727 6.096 -43.557 1.00 95.19 87 LEU A O 1
ATOM 742 N N . LYS A 1 88 ? 22.559 7.011 -45.596 1.00 96.25 88 LYS A N 1
ATOM 743 C CA . LYS A 1 88 ? 21.407 7.883 -45.276 1.00 96.25 88 LYS A CA 1
ATOM 744 C C . LYS A 1 88 ? 20.093 7.119 -45.059 1.00 96.25 88 LYS A C 1
ATOM 746 O O . LYS A 1 88 ? 19.248 7.586 -44.299 1.00 96.25 88 LYS A O 1
ATOM 751 N N . LYS A 1 89 ? 19.902 5.951 -45.684 1.00 95.62 89 LYS A N 1
ATOM 752 C CA . LYS A 1 89 ? 18.761 5.056 -45.404 1.00 95.62 89 LYS A CA 1
ATOM 753 C C . LYS A 1 89 ? 18.956 4.308 -44.087 1.00 95.62 89 LYS A C 1
ATOM 755 O O . LYS A 1 89 ? 18.043 4.277 -43.274 1.00 95.62 89 LYS A O 1
ATOM 760 N N . GLU A 1 90 ? 20.143 3.761 -43.846 1.00 94.19 90 GLU A N 1
ATOM 761 C CA . GLU A 1 90 ? 20.483 3.028 -42.621 1.00 94.19 90 GLU A CA 1
ATOM 762 C C . GLU A 1 90 ? 20.389 3.923 -41.380 1.00 94.19 90 GLU A C 1
ATOM 764 O O . GLU A 1 90 ? 19.721 3.559 -40.415 1.00 94.19 90 GLU A O 1
ATOM 769 N N . THR A 1 91 ? 20.956 5.133 -41.428 1.00 93.88 91 THR A N 1
ATOM 770 C CA . THR A 1 91 ? 20.845 6.118 -40.335 1.00 93.88 91 THR A CA 1
ATOM 771 C C . THR A 1 91 ? 19.413 6.601 -40.100 1.00 93.88 91 THR A C 1
ATOM 773 O O . THR A 1 91 ? 19.028 6.799 -38.949 1.00 93.88 91 THR A O 1
ATOM 776 N N . LYS A 1 92 ? 18.585 6.731 -41.146 1.00 95.19 92 LYS A N 1
ATOM 777 C CA . LYS A 1 92 ? 17.150 7.002 -40.966 1.00 95.19 92 LYS A CA 1
ATOM 778 C C . LYS A 1 92 ? 16.434 5.815 -40.307 1.00 95.19 92 LYS A C 1
ATOM 780 O O . LYS A 1 92 ? 15.644 6.019 -39.390 1.00 95.19 92 LYS A O 1
ATOM 785 N N . ASN A 1 93 ? 16.717 4.588 -40.743 1.00 95.12 93 ASN A N 1
ATOM 786 C CA . ASN A 1 93 ? 16.086 3.384 -40.202 1.00 95.12 93 ASN A CA 1
ATOM 787 C C . ASN A 1 93 ? 16.434 3.174 -38.719 1.00 95.12 93 ASN A C 1
ATOM 789 O O . ASN A 1 93 ? 15.550 2.846 -37.932 1.00 95.12 93 ASN A O 1
ATOM 793 N N . THR A 1 94 ? 17.687 3.402 -38.306 1.00 93.12 94 THR A N 1
ATOM 794 C CA . THR A 1 94 ? 18.075 3.300 -36.887 1.00 93.12 94 THR A CA 1
ATOM 795 C C . THR A 1 94 ? 17.448 4.404 -36.036 1.00 93.12 94 THR A C 1
ATOM 797 O O . THR A 1 94 ? 16.992 4.117 -34.932 1.00 93.12 94 THR A O 1
ATOM 800 N N . GLN A 1 95 ? 17.324 5.634 -36.550 1.00 94.44 95 GLN A N 1
ATOM 801 C CA . GLN A 1 95 ? 16.558 6.698 -35.886 1.00 94.44 95 GLN A CA 1
ATOM 802 C C . GLN A 1 95 ? 15.073 6.334 -35.723 1.00 94.44 95 GLN A C 1
ATOM 804 O O . GLN A 1 95 ? 14.500 6.573 -34.662 1.00 94.44 95 GLN A O 1
ATOM 809 N N . GLU A 1 96 ? 14.451 5.722 -36.735 1.00 96.56 96 GLU A N 1
ATOM 810 C CA . GLU A 1 96 ? 13.046 5.299 -36.674 1.00 96.56 96 GLU A CA 1
ATOM 811 C C . GLU A 1 96 ? 12.819 4.169 -35.652 1.00 96.56 96 GLU A C 1
ATOM 813 O O . GLU A 1 96 ? 11.836 4.201 -34.909 1.00 96.56 96 GLU A O 1
ATOM 818 N N . ILE A 1 97 ? 13.744 3.204 -35.567 1.00 95.19 97 ILE A N 1
ATOM 819 C CA . ILE A 1 97 ? 13.729 2.141 -34.548 1.00 95.19 97 ILE A CA 1
ATOM 820 C C . ILE A 1 97 ? 13.850 2.746 -33.143 1.00 95.19 97 ILE A C 1
ATOM 822 O O . ILE A 1 97 ? 13.005 2.476 -32.293 1.00 95.19 97 ILE A O 1
ATOM 826 N N . LEU A 1 98 ? 14.831 3.626 -32.916 1.00 93.25 98 LEU A N 1
ATOM 827 C CA . LEU A 1 98 ? 15.044 4.272 -31.615 1.00 93.25 98 LEU A CA 1
ATOM 828 C C . LEU A 1 98 ? 13.859 5.163 -31.190 1.00 93.25 98 LEU A C 1
ATOM 830 O O . LEU A 1 98 ? 13.523 5.191 -30.006 1.00 93.25 98 LEU A O 1
ATOM 834 N N . SER A 1 99 ? 13.181 5.844 -32.128 1.00 94.94 99 SER A N 1
ATOM 835 C CA . SER A 1 99 ? 11.940 6.587 -31.831 1.00 94.94 99 SER A CA 1
ATOM 836 C C . SER A 1 99 ? 10.838 5.644 -31.352 1.00 94.94 99 SER A C 1
ATOM 838 O O . SER A 1 99 ? 10.244 5.869 -30.300 1.00 94.94 99 SER A O 1
ATOM 840 N N . LYS A 1 100 ? 10.622 4.531 -32.064 1.00 95.44 100 LYS A N 1
ATOM 841 C CA . LYS A 1 100 ? 9.599 3.532 -31.717 1.00 95.44 100 LYS A CA 1
ATOM 842 C C . LYS A 1 100 ? 9.886 2.844 -30.382 1.00 95.44 100 LYS A C 1
ATOM 844 O O . LYS A 1 100 ? 8.967 2.622 -29.599 1.00 95.44 100 LYS A O 1
ATOM 849 N N . GLU A 1 101 ? 11.149 2.548 -30.079 1.00 94.50 101 GLU A N 1
ATOM 850 C CA . GLU A 1 101 ? 11.561 2.036 -28.766 1.00 94.50 101 GLU A CA 1
ATOM 851 C C . GLU A 1 101 ? 11.307 3.054 -27.644 1.00 94.50 101 GLU A C 1
ATOM 853 O O . GLU A 1 101 ? 10.797 2.682 -26.585 1.00 94.50 101 GLU A O 1
ATOM 858 N N . TYR A 1 102 ? 11.599 4.338 -27.873 1.00 94.19 102 TYR A N 1
ATOM 859 C CA . TYR A 1 102 ? 11.314 5.406 -26.913 1.00 94.19 102 TYR A CA 1
ATOM 860 C C . TYR A 1 102 ? 9.806 5.596 -26.681 1.00 94.19 102 TYR A C 1
ATOM 862 O O . TYR A 1 102 ? 9.367 5.691 -25.534 1.00 94.19 102 TYR A O 1
ATOM 870 N N . GLU A 1 103 ? 9.003 5.598 -27.748 1.00 94.88 103 GLU A N 1
ATOM 871 C CA . GLU A 1 103 ? 7.538 5.671 -27.691 1.00 94.88 103 GLU A CA 1
ATOM 872 C C . GLU A 1 103 ? 6.948 4.481 -26.918 1.00 94.88 103 GLU A C 1
ATOM 874 O O . GLU A 1 103 ? 6.150 4.682 -25.999 1.00 94.88 103 GLU A O 1
ATOM 879 N N . ASN A 1 104 ? 7.406 3.256 -27.198 1.00 94.19 104 ASN A N 1
ATOM 880 C CA . ASN A 1 104 ? 6.999 2.057 -26.463 1.00 94.19 104 ASN A CA 1
ATOM 881 C C . ASN A 1 104 ? 7.369 2.148 -24.973 1.00 94.19 104 ASN A C 1
ATOM 883 O O . ASN A 1 104 ? 6.507 1.944 -24.118 1.00 94.19 104 ASN A O 1
ATOM 887 N N . GLN A 1 105 ? 8.601 2.547 -24.633 1.00 92.94 105 GLN A N 1
ATOM 888 C CA . GLN A 1 105 ? 8.998 2.750 -23.233 1.00 92.94 105 GLN A CA 1
ATOM 889 C C . GLN A 1 105 ? 8.183 3.852 -22.537 1.00 92.94 105 GLN A C 1
ATOM 891 O O . GLN A 1 105 ? 7.900 3.749 -21.342 1.00 92.94 105 GLN A O 1
ATOM 896 N N . ALA A 1 106 ? 7.799 4.918 -23.244 1.00 92.38 106 ALA A N 1
ATOM 897 C CA . ALA A 1 106 ? 6.943 5.967 -22.694 1.00 92.38 106 ALA A CA 1
ATOM 898 C C . ALA A 1 106 ? 5.519 5.450 -22.417 1.00 92.38 106 ALA A C 1
ATOM 900 O O . ALA A 1 106 ? 4.946 5.758 -21.365 1.00 92.38 106 ALA A O 1
ATOM 901 N N . LEU A 1 107 ? 4.972 4.616 -23.309 1.00 94.62 107 LEU A N 1
ATOM 902 C CA . LEU A 1 107 ? 3.685 3.942 -23.127 1.00 94.62 107 LEU A CA 1
ATOM 903 C C . LEU A 1 107 ? 3.717 2.951 -21.955 1.00 94.62 107 LEU A C 1
ATOM 905 O O . LEU A 1 107 ? 2.835 3.014 -21.099 1.00 94.62 107 LEU A O 1
ATOM 909 N N . GLU A 1 108 ? 4.749 2.110 -21.844 1.00 93.62 108 GLU A N 1
ATOM 910 C CA . GLU A 1 108 ? 4.938 1.184 -20.715 1.00 93.62 108 GLU A CA 1
ATOM 911 C C . GLU A 1 108 ? 5.028 1.921 -19.374 1.00 93.62 108 GLU A C 1
ATOM 913 O O . GLU A 1 108 ? 4.334 1.568 -18.417 1.00 93.62 108 GLU A O 1
ATOM 918 N N . ARG A 1 109 ? 5.827 2.997 -19.301 1.00 93.12 109 ARG A N 1
ATOM 919 C CA . ARG A 1 109 ? 5.926 3.847 -18.101 1.00 93.12 109 ARG A CA 1
ATOM 920 C C . ARG A 1 109 ? 4.578 4.488 -17.758 1.00 93.12 109 ARG A C 1
ATOM 922 O O . ARG A 1 109 ? 4.224 4.552 -16.582 1.00 93.12 109 ARG A O 1
ATOM 929 N N . SER A 1 110 ? 3.802 4.918 -18.759 1.00 92.31 110 SER A N 1
ATOM 930 C CA . SER A 1 110 ? 2.451 5.460 -18.554 1.00 92.31 110 SER A CA 1
ATOM 931 C C . SER A 1 110 ? 1.476 4.397 -18.036 1.00 92.31 110 SER A C 1
ATOM 933 O O . SER A 1 110 ? 0.744 4.655 -17.082 1.00 92.31 110 SER A O 1
ATOM 935 N N . ALA A 1 111 ? 1.485 3.193 -18.614 1.00 92.44 111 ALA A N 1
ATOM 936 C CA . ALA A 1 111 ? 0.642 2.076 -18.193 1.00 92.44 111 ALA A CA 1
ATOM 937 C C . ALA A 1 111 ? 0.968 1.626 -16.760 1.00 92.44 111 ALA A C 1
ATOM 939 O O . ALA A 1 111 ? 0.065 1.513 -15.929 1.00 92.44 111 ALA A O 1
ATOM 940 N N . LYS A 1 112 ? 2.258 1.471 -16.435 1.00 94.69 112 LYS A N 1
ATOM 941 C CA . LYS A 1 112 ? 2.722 1.148 -15.080 1.00 94.69 112 LYS A CA 1
ATOM 942 C C . LYS A 1 112 ? 2.295 2.211 -14.062 1.00 94.69 112 LYS A C 1
ATOM 944 O O . LYS A 1 112 ? 1.701 1.866 -13.045 1.00 94.69 112 LYS A O 1
ATOM 949 N N . ALA A 1 113 ? 2.487 3.495 -14.370 1.00 91.69 113 ALA A N 1
ATOM 950 C CA . ALA A 1 113 ? 2.077 4.590 -13.488 1.00 91.69 113 ALA A CA 1
ATOM 951 C C . ALA A 1 113 ? 0.547 4.707 -13.311 1.00 91.69 113 ALA A C 1
ATOM 953 O O . ALA A 1 113 ? 0.090 5.246 -12.302 1.00 91.69 113 ALA A O 1
ATOM 954 N N . ARG A 1 114 ? -0.267 4.215 -14.260 1.00 92.38 114 ARG A N 1
ATOM 955 C CA . ARG A 1 114 ? -1.726 4.073 -14.075 1.00 92.38 114 ARG A CA 1
ATOM 956 C C . ARG A 1 114 ? -2.047 2.923 -13.123 1.00 92.38 114 ARG A C 1
ATOM 958 O O . ARG A 1 114 ? -2.769 3.140 -12.157 1.00 92.38 114 ARG A O 1
ATOM 965 N N . TYR A 1 115 ? -1.456 1.749 -13.345 1.00 94.81 115 TYR A N 1
ATOM 966 C CA . TYR A 1 115 ? -1.650 0.571 -12.495 1.00 94.81 115 TYR A CA 1
ATOM 967 C C . TYR A 1 115 ? -1.250 0.832 -11.031 1.00 94.81 115 TYR A C 1
ATOM 969 O O . TYR A 1 115 ? -2.002 0.506 -10.116 1.00 94.81 115 TYR A O 1
ATOM 977 N N . GLU A 1 116 ? -0.112 1.493 -10.800 1.00 92.88 116 GLU A N 1
ATOM 978 C CA . GLU A 1 116 ? 0.351 1.877 -9.457 1.00 92.88 116 GLU A CA 1
ATOM 979 C C . GLU A 1 116 ? -0.624 2.842 -8.756 1.00 92.88 116 GLU A C 1
ATOM 981 O O . GLU A 1 116 ? -0.876 2.702 -7.559 1.00 92.88 116 GLU A O 1
ATOM 986 N N . ARG A 1 117 ? -1.245 3.775 -9.495 1.00 92.25 117 ARG A N 1
ATOM 987 C CA . ARG A 1 117 ? -2.297 4.660 -8.957 1.00 92.25 117 ARG A CA 1
ATOM 988 C C . ARG A 1 117 ? -3.587 3.905 -8.651 1.00 92.25 117 ARG A C 1
ATOM 990 O O . ARG A 1 117 ? -4.177 4.131 -7.601 1.00 92.25 117 ARG A O 1
ATOM 997 N N . GLU A 1 118 ? -4.025 3.008 -9.532 1.00 93.06 118 GLU A N 1
ATOM 998 C CA . GLU A 1 118 ? -5.211 2.178 -9.291 1.00 93.06 118 GLU A CA 1
ATOM 999 C C . GLU A 1 118 ? -5.041 1.259 -8.076 1.00 93.06 118 GLU A C 1
ATOM 1001 O O . GLU A 1 118 ? -5.999 1.053 -7.332 1.00 93.06 118 GLU A O 1
ATOM 1006 N N . LEU A 1 119 ? -3.835 0.726 -7.857 1.00 95.06 119 LEU A N 1
ATOM 1007 C CA . LEU A 1 119 ? -3.507 -0.063 -6.673 1.00 95.06 119 LEU A CA 1
ATOM 1008 C C . LEU A 1 119 ? -3.567 0.798 -5.402 1.00 95.06 119 LEU A C 1
ATOM 1010 O O . LEU A 1 119 ? -4.263 0.431 -4.458 1.00 95.06 119 LEU A O 1
ATOM 1014 N N . ALA A 1 120 ? -2.929 1.973 -5.408 1.00 91.81 120 ALA A N 1
ATOM 1015 C CA . ALA A 1 120 ? -2.952 2.899 -4.274 1.00 91.81 120 ALA A CA 1
ATOM 1016 C C . ALA A 1 120 ? -4.381 3.346 -3.902 1.00 91.81 120 ALA A C 1
ATOM 1018 O O . ALA A 1 120 ? -4.731 3.356 -2.724 1.00 91.81 120 ALA A O 1
ATOM 1019 N N . ILE A 1 121 ? -5.231 3.635 -4.897 1.00 92.75 121 ILE A N 1
ATOM 1020 C CA . ILE A 1 121 ? -6.646 3.987 -4.688 1.00 92.75 121 ILE A CA 1
ATOM 1021 C C . ILE A 1 121 ? -7.425 2.814 -4.070 1.00 92.75 121 ILE A C 1
ATOM 1023 O O . ILE A 1 121 ? -8.233 3.029 -3.168 1.00 92.75 121 ILE A O 1
ATOM 1027 N N . LYS A 1 122 ? -7.181 1.569 -4.508 1.00 94.75 122 LYS A N 1
ATOM 1028 C CA . LYS A 1 122 ? -7.821 0.373 -3.925 1.00 94.75 122 LYS A CA 1
ATOM 1029 C C . LYS A 1 122 ? -7.391 0.152 -2.473 1.00 94.75 122 LYS A C 1
ATOM 1031 O O . LYS A 1 122 ? -8.241 -0.104 -1.625 1.00 94.75 122 LYS A O 1
ATOM 1036 N N . GLU A 1 123 ? -6.104 0.311 -2.166 1.00 93.12 123 GLU A N 1
ATOM 1037 C CA . GLU A 1 123 ? -5.612 0.236 -0.787 1.00 93.12 123 GLU A CA 1
ATOM 1038 C C . GLU A 1 123 ? -6.191 1.337 0.113 1.00 93.12 123 GLU A C 1
ATOM 1040 O O . GLU A 1 123 ? -6.514 1.078 1.271 1.00 93.12 123 GLU A O 1
ATOM 1045 N N . GLU A 1 124 ? -6.304 2.570 -0.387 1.00 90.81 124 GLU A N 1
ATOM 1046 C CA . GLU A 1 124 ? -6.911 3.685 0.345 1.00 90.81 124 GLU A CA 1
ATOM 1047 C C . GLU A 1 124 ? -8.400 3.426 0.611 1.00 90.81 124 GLU A C 1
ATOM 1049 O O . GLU A 1 124 ? -8.856 3.569 1.745 1.00 90.81 124 GLU A O 1
ATOM 1054 N N . GLN A 1 125 ? -9.142 2.941 -0.390 1.00 93.69 125 GLN A N 1
ATOM 1055 C CA . GLN A 1 125 ? -10.537 2.523 -0.228 1.00 93.69 125 GLN A CA 1
ATOM 1056 C C . GLN A 1 125 ? -10.691 1.398 0.806 1.00 93.69 125 GLN A C 1
ATOM 1058 O O . GLN A 1 125 ? -11.607 1.455 1.625 1.00 93.69 125 GLN A O 1
ATOM 1063 N N . GLU A 1 126 ? -9.795 0.406 0.832 1.00 93.88 126 GLU A N 1
ATOM 1064 C CA . GLU A 1 126 ? -9.840 -0.667 1.833 1.00 93.88 126 GLU A CA 1
ATOM 1065 C C . GLU A 1 126 ? -9.525 -0.156 3.252 1.00 93.88 126 GLU A C 1
ATOM 1067 O O . GLU A 1 126 ? -10.200 -0.544 4.208 1.00 93.88 126 GLU A O 1
ATOM 1072 N N . LYS A 1 127 ? -8.555 0.760 3.394 1.00 93.75 127 LYS A N 1
ATOM 1073 C CA . LYS A 1 127 ? -8.232 1.435 4.667 1.00 93.75 127 LYS A CA 1
ATOM 1074 C C . LYS A 1 127 ? -9.428 2.255 5.173 1.00 93.75 127 LYS A C 1
ATOM 1076 O O . LYS A 1 127 ? -9.795 2.135 6.341 1.00 93.75 127 LYS A O 1
ATOM 1081 N N . ILE A 1 128 ? -10.092 3.012 4.294 1.00 91.25 128 ILE A N 1
ATOM 1082 C CA . ILE A 1 128 ? -11.319 3.761 4.617 1.00 91.25 128 ILE A CA 1
ATOM 1083 C C . ILE A 1 128 ? -12.449 2.808 5.034 1.00 91.25 128 ILE A C 1
ATOM 1085 O O . ILE A 1 128 ? -13.119 3.071 6.032 1.00 91.25 128 ILE A O 1
ATOM 1089 N N . ARG A 1 129 ? -12.643 1.687 4.325 1.00 95.62 129 ARG A N 1
ATOM 1090 C CA . ARG A 1 129 ? -13.689 0.703 4.649 1.00 95.62 129 ARG A CA 1
ATOM 1091 C C . ARG A 1 129 ? -13.468 0.067 6.024 1.00 95.62 129 ARG A C 1
ATOM 1093 O O . ARG A 1 129 ? -14.401 0.007 6.816 1.00 95.62 129 ARG A O 1
ATOM 1100 N N . LYS A 1 130 ? -12.230 -0.329 6.343 1.00 94.00 130 LYS A N 1
ATOM 1101 C CA . LYS A 1 130 ? -11.851 -0.863 7.665 1.00 94.00 130 LYS A CA 1
ATOM 1102 C C . LYS A 1 130 ? -12.086 0.152 8.786 1.00 94.00 130 LYS A C 1
ATOM 1104 O O . LYS A 1 130 ? -12.716 -0.185 9.779 1.00 94.00 130 LYS A O 1
ATOM 1109 N N . MET A 1 131 ? -11.692 1.411 8.588 1.00 92.62 131 MET A N 1
ATOM 1110 C CA . MET A 1 131 ? -11.952 2.492 9.549 1.00 92.62 131 MET A CA 1
ATOM 1111 C C . MET A 1 131 ? -13.460 2.752 9.755 1.00 92.62 131 MET A C 1
ATOM 1113 O O . MET A 1 131 ? -13.894 3.066 10.862 1.00 92.62 131 MET A O 1
ATOM 1117 N N . GLN A 1 132 ? -14.282 2.605 8.709 1.00 91.44 132 GLN A N 1
ATOM 1118 C CA . GLN A 1 132 ? -15.745 2.692 8.819 1.00 91.44 132 GLN A CA 1
ATOM 1119 C C . GLN A 1 132 ? -16.339 1.499 9.585 1.00 91.44 132 GLN A C 1
ATOM 1121 O O . GLN A 1 132 ? -17.172 1.709 10.466 1.00 91.44 132 GLN A O 1
ATOM 1126 N N . GLU A 1 133 ? -15.883 0.272 9.307 1.00 95.00 133 GLU A N 1
ATOM 1127 C CA . GLU A 1 133 ? -16.259 -0.938 10.055 1.00 95.00 133 GLU A CA 1
ATOM 1128 C C . GLU A 1 133 ? -15.890 -0.813 11.547 1.00 95.00 133 GLU A C 1
ATOM 1130 O O . GLU A 1 133 ? -16.704 -1.126 12.418 1.00 95.00 133 GLU A O 1
ATOM 1135 N N . GLU A 1 134 ? -14.697 -0.299 11.859 1.00 92.81 134 GLU A N 1
ATOM 1136 C CA . GLU A 1 134 ? -14.240 -0.032 13.228 1.00 92.81 134 GLU A CA 1
ATOM 1137 C C . GLU A 1 134 ? -15.124 1.006 13.936 1.00 92.81 134 GLU A C 1
ATOM 1139 O O . GLU A 1 134 ? -15.663 0.704 15.003 1.00 92.81 134 GLU A O 1
ATOM 1144 N N . MET A 1 135 ? -15.377 2.174 13.328 1.00 89.06 135 MET A N 1
ATOM 1145 C CA . MET A 1 135 ? -16.265 3.191 13.916 1.00 89.06 135 MET A CA 1
ATOM 1146 C C . MET A 1 135 ? -17.711 2.703 14.096 1.00 89.06 135 MET A C 1
ATOM 1148 O O . MET A 1 135 ? -18.366 3.065 15.077 1.00 89.06 135 MET A O 1
ATOM 1152 N N . GLU A 1 136 ? -18.243 1.880 13.186 1.00 94.56 136 GLU A N 1
ATOM 1153 C CA . GLU A 1 136 ? -19.583 1.309 13.357 1.00 94.56 136 GLU A CA 1
ATOM 1154 C C . GLU A 1 136 ? -19.617 0.305 14.522 1.00 94.56 136 GLU A C 1
ATOM 1156 O O . GLU A 1 136 ? -20.572 0.291 15.303 1.00 94.56 136 GLU A O 1
ATOM 1161 N N . ASN A 1 137 ? -18.558 -0.488 14.694 1.00 94.62 137 ASN A N 1
ATOM 1162 C CA . ASN A 1 137 ? -18.425 -1.429 15.805 1.00 94.62 137 ASN A CA 1
ATOM 1163 C C . ASN A 1 137 ? -18.214 -0.723 17.156 1.00 94.62 137 ASN A C 1
ATOM 1165 O O . ASN A 1 137 ? -18.804 -1.140 18.154 1.00 94.62 137 ASN A O 1
ATOM 1169 N N . GLU A 1 138 ? -17.464 0.381 17.211 1.00 91.69 138 GLU A N 1
ATOM 1170 C CA . GLU A 1 138 ? -17.406 1.236 18.406 1.00 91.69 138 GLU A CA 1
ATOM 1171 C C . GLU A 1 138 ? -18.769 1.859 18.727 1.00 91.69 138 GLU A C 1
ATOM 1173 O O . GLU A 1 138 ? -19.199 1.858 19.882 1.00 91.69 138 GLU A O 1
ATOM 1178 N N . ARG A 1 139 ? -19.499 2.335 17.711 1.00 94.00 139 ARG A N 1
ATOM 1179 C CA . ARG A 1 139 ? -20.848 2.891 17.885 1.00 94.00 139 ARG A CA 1
ATOM 1180 C C . ARG A 1 139 ? -21.847 1.845 18.393 1.00 94.00 139 ARG A C 1
ATOM 1182 O O . ARG A 1 139 ? -22.692 2.187 19.221 1.00 94.00 139 ARG A O 1
ATOM 1189 N N . LYS A 1 140 ? -21.742 0.584 17.953 1.00 94.38 140 LYS A N 1
ATOM 1190 C CA . LYS A 1 140 ? -22.521 -0.547 18.497 1.00 94.38 140 LYS A CA 1
ATOM 1191 C C . LYS A 1 140 ? -22.201 -0.768 19.976 1.00 94.38 140 LYS A C 1
ATOM 1193 O O . LYS A 1 140 ? -23.112 -0.644 20.790 1.00 94.38 140 LYS A O 1
ATOM 1198 N N . LYS A 1 141 ? -20.919 -0.918 20.337 1.00 92.81 141 LYS A N 1
ATOM 1199 C CA . LYS A 1 141 ? -20.469 -1.059 21.738 1.00 92.81 141 LYS A CA 1
ATOM 1200 C C . LYS A 1 141 ? -20.939 0.091 22.637 1.00 92.81 141 LYS A C 1
ATOM 1202 O O . LYS A 1 141 ? -21.411 -0.143 23.746 1.00 92.81 141 LYS A O 1
ATOM 1207 N N . GLN A 1 142 ? -20.870 1.340 22.165 1.00 91.06 142 GLN A N 1
ATOM 1208 C CA . GLN A 1 142 ? -21.384 2.492 22.919 1.00 91.06 142 GLN A CA 1
ATOM 1209 C C . GLN A 1 142 ? -22.904 2.443 23.125 1.00 91.06 142 GLN A C 1
ATOM 1211 O O . GLN A 1 142 ? -23.389 2.873 24.172 1.00 91.06 142 GLN A O 1
ATOM 1216 N N . ASN A 1 143 ? -23.668 1.960 22.143 1.00 93.94 143 ASN A N 1
ATOM 1217 C CA . ASN A 1 143 ? -25.118 1.811 22.267 1.00 93.94 143 ASN A CA 1
ATOM 1218 C C . ASN A 1 143 ? -25.488 0.639 23.189 1.00 93.94 143 ASN A C 1
ATOM 1220 O O . ASN A 1 143 ? -26.395 0.774 24.004 1.00 93.94 143 ASN A O 1
ATOM 1224 N N . GLU A 1 144 ? -24.765 -0.479 23.111 1.00 94.62 144 GLU A N 1
ATOM 1225 C CA . GLU A 1 144 ? -24.899 -1.629 24.014 1.00 94.62 144 GLU A CA 1
ATOM 1226 C C . GLU A 1 144 ? -24.642 -1.216 25.471 1.00 94.62 144 GLU A C 1
ATOM 1228 O O . GLU A 1 144 ? -25.494 -1.437 26.329 1.00 94.62 144 GLU A O 1
ATOM 1233 N N . TRP A 1 145 ? -23.543 -0.503 25.732 1.00 92.31 145 TRP A N 1
ATOM 1234 C CA . TRP A 1 145 ? -23.206 0.024 27.059 1.00 92.31 145 TRP A CA 1
ATOM 1235 C C . TRP A 1 145 ? -24.253 1.016 27.598 1.00 92.31 145 TRP A C 1
ATOM 1237 O O . TRP A 1 145 ? -24.659 0.920 28.756 1.00 92.31 145 TRP A O 1
ATOM 1247 N N . LYS A 1 146 ? -24.774 1.921 26.756 1.00 92.56 146 LYS A N 1
ATOM 1248 C CA . LYS A 1 146 ? -25.896 2.809 27.129 1.00 92.56 146 LYS A CA 1
ATOM 1249 C C . LYS A 1 146 ? -27.164 2.019 27.465 1.00 92.56 146 LYS A C 1
ATOM 1251 O O . LYS A 1 146 ? -27.836 2.336 28.442 1.00 92.56 146 LYS A O 1
ATOM 1256 N N . ASN A 1 147 ? -27.472 0.971 26.701 1.00 94.44 147 ASN A N 1
ATOM 1257 C CA . ASN A 1 147 ? -28.618 0.102 26.966 1.00 94.44 147 ASN A CA 1
ATOM 1258 C C . ASN A 1 147 ? -28.449 -0.703 28.268 1.00 94.44 147 ASN A C 1
ATOM 1260 O O . ASN A 1 147 ? -29.437 -0.948 28.958 1.00 94.44 147 ASN A O 1
ATOM 1264 N N . GLU A 1 148 ? -27.226 -1.095 28.640 1.00 94.31 148 GLU A N 1
ATOM 1265 C CA . GLU A 1 148 ? -26.954 -1.686 29.956 1.00 94.31 148 GLU A CA 1
ATOM 1266 C C . GLU A 1 148 ? -27.147 -0.701 31.110 1.00 94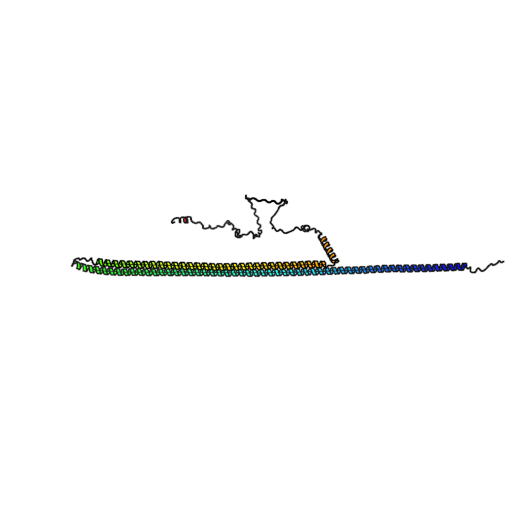.31 148 GLU A C 1
ATOM 1268 O O . GLU A 1 148 ? -27.718 -1.083 32.131 1.00 94.31 148 GLU A O 1
ATOM 1273 N N . ILE A 1 149 ? -26.696 0.550 30.961 1.00 92.06 149 ILE A N 1
ATOM 1274 C CA . ILE A 1 149 ? -26.912 1.598 31.971 1.00 92.06 149 ILE A CA 1
ATOM 1275 C C . ILE A 1 149 ? -28.412 1.796 32.194 1.00 92.06 149 ILE A C 1
ATOM 1277 O O . ILE A 1 149 ? -28.874 1.668 33.323 1.00 92.06 149 ILE A O 1
ATOM 1281 N N . VAL A 1 150 ? -29.189 1.984 31.122 1.00 93.62 150 VAL A N 1
ATOM 1282 C CA . VAL A 1 150 ? -30.646 2.180 31.214 1.00 93.62 150 VAL A CA 1
ATOM 1283 C C . VAL A 1 150 ? -31.354 0.973 31.851 1.00 93.62 150 VAL A C 1
ATOM 1285 O O . VAL A 1 150 ? -32.311 1.154 32.604 1.00 93.62 150 VAL A O 1
ATOM 1288 N N . LYS A 1 151 ? -30.884 -0.264 31.621 1.00 93.56 151 LYS A N 1
ATOM 1289 C CA . LYS A 1 151 ? -31.395 -1.452 32.336 1.00 93.56 151 LYS A CA 1
ATOM 1290 C C . LYS A 1 151 ? -31.099 -1.388 33.837 1.00 93.56 151 LYS A C 1
ATOM 1292 O O . LYS A 1 151 ? -32.023 -1.542 34.632 1.00 93.56 151 LYS A O 1
ATOM 1297 N N . LYS A 1 152 ? -29.849 -1.102 34.219 1.00 91.75 152 LYS A N 1
ATOM 1298 C CA . LYS A 1 152 ? -29.415 -0.996 35.624 1.00 91.75 152 LYS A CA 1
ATOM 1299 C C . LYS A 1 152 ? -30.149 0.137 36.358 1.00 91.75 152 LYS A C 1
ATOM 1301 O O . LYS A 1 152 ? -30.583 -0.045 37.491 1.00 91.75 152 LYS A O 1
ATOM 1306 N N . GLU A 1 153 ? -30.389 1.271 35.699 1.00 89.94 153 GLU A N 1
ATOM 1307 C CA . GLU A 1 153 ? -31.218 2.368 36.222 1.00 89.94 153 GLU A CA 1
ATOM 1308 C C . GLU A 1 153 ? -32.675 1.927 36.456 1.00 89.94 153 GLU A C 1
ATOM 1310 O O . GLU A 1 153 ? -33.240 2.189 37.519 1.00 89.94 153 GLU A O 1
ATOM 1315 N N . GLN A 1 154 ? -33.281 1.194 35.513 1.00 92.50 154 GLN A N 1
ATOM 1316 C CA . GLN A 1 154 ? -34.631 0.635 35.678 1.00 92.50 154 GLN A CA 1
ATOM 1317 C C . GLN A 1 154 ? -34.715 -0.429 36.785 1.00 92.50 154 GLN A C 1
ATOM 1319 O O . GLN A 1 154 ? -35.754 -0.552 37.435 1.00 92.50 154 GLN A O 1
ATOM 1324 N N . GLU A 1 155 ? -33.657 -1.207 37.008 1.00 92.81 155 GLU A N 1
ATOM 1325 C CA . GLU A 1 155 ? -33.562 -2.182 38.102 1.00 92.81 155 GLU A CA 1
ATOM 1326 C C . GLU A 1 155 ? -33.469 -1.479 39.465 1.00 92.81 155 GLU A C 1
ATOM 1328 O O . GLU A 1 155 ? -34.256 -1.785 40.363 1.00 92.81 155 GLU A O 1
ATOM 1333 N N . VAL A 1 156 ? -32.618 -0.454 39.593 1.00 92.38 156 VAL A N 1
ATOM 1334 C CA . VAL A 1 156 ? -32.510 0.380 40.805 1.00 92.38 156 VAL A CA 1
ATOM 1335 C C . VAL A 1 156 ? -33.828 1.098 41.126 1.00 92.38 156 VAL A C 1
ATOM 1337 O O . VAL A 1 156 ? -34.230 1.149 42.291 1.00 92.38 156 VAL A O 1
ATOM 1340 N N . LEU A 1 157 ? -34.549 1.601 40.117 1.00 92.06 157 LEU A N 1
ATOM 1341 C CA . LEU A 1 157 ? -35.875 2.203 40.309 1.00 92.06 157 LEU A CA 1
ATOM 1342 C C . LEU A 1 157 ? -36.902 1.186 40.838 1.00 92.06 157 LEU A C 1
ATOM 1344 O O . LEU A 1 157 ? -37.610 1.484 41.802 1.00 92.06 157 LEU A O 1
ATOM 1348 N N . LYS A 1 158 ? -36.942 -0.034 40.284 1.00 93.88 158 LYS A N 1
ATOM 1349 C CA . LYS A 1 158 ? -37.815 -1.119 40.779 1.00 93.88 158 LYS A CA 1
ATOM 1350 C C . LYS A 1 158 ? -37.466 -1.530 42.210 1.00 93.88 158 LYS A C 1
ATOM 1352 O O . LYS A 1 158 ? -38.368 -1.759 43.014 1.00 93.88 158 LYS A O 1
ATOM 1357 N N . GLU A 1 159 ? -36.179 -1.590 42.559 1.00 91.50 159 GLU A N 1
ATOM 1358 C CA . GLU A 1 159 ? -35.755 -1.830 43.941 1.00 91.50 159 GLU A CA 1
ATOM 1359 C C . GLU A 1 159 ? -36.223 -0.729 44.899 1.00 91.50 159 GLU A C 1
ATOM 1361 O O . GLU A 1 159 ? -36.645 -1.037 46.015 1.00 91.50 159 GLU A O 1
ATOM 1366 N N . LEU A 1 160 ? -36.152 0.542 44.493 1.00 92.44 160 LEU A N 1
ATOM 1367 C CA . LEU A 1 160 ? -36.607 1.672 45.305 1.00 92.44 160 LEU A CA 1
ATOM 1368 C C . LEU A 1 160 ? -38.126 1.644 45.520 1.00 92.44 160 LEU A C 1
ATOM 1370 O O . LEU A 1 160 ? -38.576 1.822 46.653 1.00 92.44 160 LEU A O 1
ATOM 1374 N N . GLU A 1 161 ? -38.916 1.348 44.485 1.00 91.62 161 GLU A N 1
ATOM 1375 C CA . GLU A 1 161 ? -40.364 1.148 44.631 1.00 91.62 161 GLU A CA 1
ATOM 1376 C C . GLU A 1 161 ? -40.694 -0.022 45.568 1.00 91.62 161 GLU A C 1
ATOM 1378 O O . GLU A 1 161 ? -41.556 0.107 46.439 1.00 9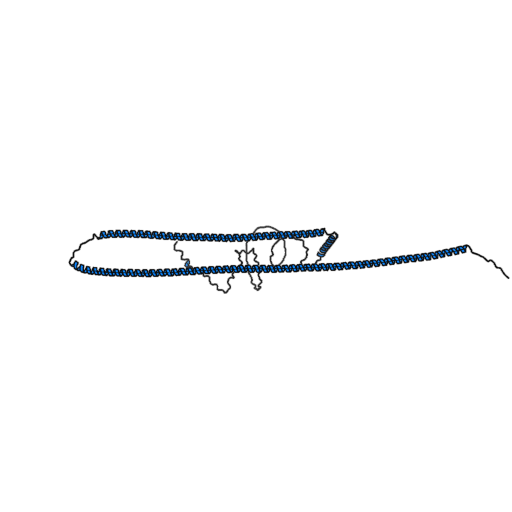1.62 161 GLU A O 1
ATOM 1383 N N . LEU A 1 162 ? -39.990 -1.150 45.438 1.00 93.06 162 LEU A N 1
ATOM 1384 C CA . LEU A 1 162 ? -40.207 -2.337 46.267 1.00 93.06 162 LEU A CA 1
ATOM 1385 C C . LEU A 1 162 ? -39.805 -2.099 47.732 1.00 93.06 162 LEU A C 1
ATOM 1387 O O . LEU A 1 162 ? -40.518 -2.529 48.640 1.00 93.06 162 LEU A O 1
ATOM 1391 N N . LYS A 1 163 ? -38.710 -1.368 47.983 1.00 92.25 163 LYS A N 1
ATOM 1392 C CA . LYS A 1 163 ? -38.315 -0.917 49.330 1.00 92.25 163 LYS A CA 1
ATOM 1393 C C . LYS A 1 163 ? -39.371 0.019 49.927 1.00 92.25 163 LYS A C 1
ATOM 1395 O O . LYS A 1 163 ? -39.762 -0.180 51.074 1.00 92.25 163 LYS A O 1
ATOM 1400 N N . LYS A 1 164 ? -39.896 0.965 49.139 1.00 93.69 164 LYS A N 1
ATOM 1401 C CA . LYS A 1 164 ? -40.952 1.893 49.574 1.00 93.69 164 LYS A CA 1
ATOM 1402 C C . LYS A 1 164 ? -42.261 1.173 49.920 1.00 93.69 164 LYS A C 1
ATOM 1404 O O . LYS A 1 164 ? -42.834 1.462 50.965 1.00 93.69 164 LYS A O 1
ATOM 1409 N N . ARG A 1 165 ? -42.700 0.195 49.114 1.00 91.38 165 ARG A N 1
ATOM 1410 C CA . ARG A 1 165 ? -43.882 -0.633 49.440 1.00 91.38 165 ARG A CA 1
ATOM 1411 C C . ARG A 1 165 ? -43.695 -1.397 50.750 1.00 91.38 165 ARG A C 1
ATOM 1413 O O . ARG A 1 165 ? -44.552 -1.302 51.618 1.00 91.38 165 ARG A O 1
ATOM 1420 N N . LYS A 1 166 ? -42.540 -2.042 50.950 1.00 92.75 166 LYS A N 1
ATOM 1421 C CA . LYS A 1 166 ? -42.227 -2.743 52.210 1.00 92.75 166 LYS A CA 1
ATOM 1422 C C . LYS A 1 166 ? -42.207 -1.822 53.432 1.00 92.75 166 LYS A C 1
ATOM 1424 O O . LYS A 1 166 ? -42.591 -2.254 54.513 1.00 92.75 166 LYS A O 1
ATOM 1429 N N . GLN A 1 167 ? -41.787 -0.564 53.282 1.00 92.38 167 GLN A N 1
ATOM 1430 C CA . GLN A 1 167 ? -41.892 0.432 54.355 1.00 92.38 167 GLN A CA 1
ATOM 1431 C C . GLN A 1 167 ? -43.356 0.777 54.663 1.00 92.38 167 GLN A C 1
ATOM 1433 O O . GLN A 1 167 ? -43.734 0.791 55.829 1.00 92.38 167 GLN A O 1
ATOM 1438 N N . GLN A 1 168 ? -44.198 0.971 53.643 1.00 92.06 168 GLN A N 1
ATOM 1439 C CA . GLN A 1 168 ? -45.634 1.227 53.831 1.00 92.06 168 GLN A CA 1
ATOM 1440 C C . GLN A 1 168 ? -46.351 0.033 54.489 1.00 92.06 168 GLN A C 1
ATOM 1442 O O . GLN A 1 168 ? -47.086 0.225 55.452 1.00 92.06 168 GLN A O 1
ATOM 1447 N N . GLU A 1 169 ? -46.064 -1.197 54.052 1.00 91.19 169 GLU A N 1
ATOM 1448 C CA . GLU A 1 169 ? -46.555 -2.439 54.672 1.00 91.19 169 GLU A CA 1
ATOM 1449 C C . GLU A 1 169 ? -46.140 -2.543 56.155 1.00 91.19 169 GLU A C 1
ATOM 1451 O O . GLU A 1 169 ? -46.938 -2.944 57.003 1.00 91.19 169 GLU A O 1
ATOM 1456 N N . GLN A 1 170 ? -44.908 -2.143 56.496 1.00 90.62 170 GLN A N 1
ATOM 1457 C CA . GLN A 1 170 ? -44.422 -2.111 57.880 1.00 90.62 170 GLN A CA 1
ATOM 1458 C C . GLN A 1 170 ? -45.083 -1.008 58.720 1.00 90.62 170 GLN A C 1
ATOM 1460 O O . GLN A 1 170 ? -45.420 -1.261 59.876 1.00 90.62 170 GLN A O 1
ATOM 1465 N N . GLU A 1 171 ? -45.306 0.186 58.163 1.00 90.88 171 GLU A N 1
ATOM 1466 C CA . GLU A 1 171 ? -46.035 1.269 58.835 1.00 90.88 171 GLU A CA 1
ATOM 1467 C C . GLU A 1 171 ? -47.503 0.905 59.097 1.00 90.88 171 GLU A C 1
ATOM 1469 O O . GLU A 1 171 ? -48.021 1.178 60.180 1.00 90.88 171 GLU A O 1
ATOM 1474 N N . GLU A 1 172 ? -48.183 0.269 58.142 1.00 92.00 172 GLU A N 1
ATOM 1475 C CA . GLU A 1 172 ? -49.562 -0.194 58.324 1.00 92.00 172 GLU A CA 1
ATOM 1476 C C . GLU A 1 172 ? -49.648 -1.314 59.368 1.00 92.00 172 GLU A C 1
ATOM 1478 O O . GLU A 1 172 ? -50.504 -1.261 60.253 1.00 92.00 172 GLU A O 1
ATOM 1483 N N . LEU A 1 173 ? -48.719 -2.275 59.343 1.00 91.81 173 LEU A N 1
ATOM 1484 C CA . LEU A 1 173 ? -48.653 -3.350 60.336 1.00 91.81 173 LEU A CA 1
ATOM 1485 C C . LEU A 1 173 ? -48.291 -2.833 61.741 1.00 91.81 173 LEU A C 1
ATOM 1487 O O . LEU A 1 173 ? -48.800 -3.362 62.730 1.00 91.81 173 LEU A O 1
ATOM 1491 N N . ALA A 1 174 ? -47.474 -1.780 61.849 1.00 88.94 174 ALA A N 1
ATOM 1492 C CA . ALA A 1 174 ? -47.236 -1.078 63.111 1.00 88.94 174 ALA A CA 1
ATOM 1493 C C . ALA A 1 174 ? -48.515 -0.388 63.618 1.00 88.94 174 ALA A C 1
ATOM 1495 O O . ALA A 1 174 ? -48.941 -0.651 64.738 1.00 88.94 174 ALA A O 1
ATOM 1496 N N . ARG A 1 175 ? -49.208 0.385 62.767 1.00 91.75 175 ARG A N 1
ATOM 1497 C CA . ARG A 1 175 ? -50.485 1.044 63.121 1.00 91.75 175 ARG A CA 1
ATOM 1498 C C . ARG A 1 175 ? -51.586 0.055 63.516 1.00 91.75 175 ARG A C 1
ATOM 1500 O O . ARG A 1 175 ? -52.446 0.400 64.323 1.00 91.75 175 ARG A O 1
ATOM 1507 N N . LEU A 1 176 ? -51.596 -1.153 62.948 1.00 92.00 176 LEU A N 1
ATOM 1508 C CA . LEU A 1 176 ? -52.513 -2.224 63.353 1.00 92.00 176 LEU A CA 1
ATOM 1509 C C . LEU A 1 176 ? -52.174 -2.765 64.749 1.00 92.00 176 LEU A C 1
ATOM 1511 O O . LEU A 1 176 ? -53.082 -2.916 65.562 1.00 92.00 176 LEU A O 1
ATOM 1515 N N . LYS A 1 177 ? -50.888 -2.968 65.063 1.00 92.06 177 LYS A N 1
ATOM 1516 C CA . LYS A 1 177 ? -50.445 -3.355 66.414 1.00 92.06 177 LYS A CA 1
ATOM 1517 C C . LYS A 1 177 ? -50.714 -2.272 67.454 1.00 92.06 177 LYS A C 1
ATOM 1519 O O . LYS A 1 177 ? -51.171 -2.594 68.543 1.00 92.06 177 LYS A O 1
ATOM 1524 N N . ASP A 1 178 ? -50.502 -1.001 67.122 1.00 88.25 178 ASP A N 1
ATOM 1525 C CA . ASP A 1 178 ? -50.812 0.110 68.029 1.00 88.25 178 ASP A CA 1
ATOM 1526 C C . ASP A 1 178 ? -52.315 0.153 68.353 1.00 88.25 178 ASP A C 1
ATOM 1528 O O . ASP A 1 178 ? -52.694 0.327 69.511 1.00 88.25 178 ASP A O 1
ATOM 1532 N N . LYS A 1 179 ? -53.185 -0.088 67.359 1.00 91.75 179 LYS A N 1
ATOM 1533 C CA . LYS A 1 179 ? -54.633 -0.246 67.577 1.00 91.75 179 LYS A CA 1
ATOM 1534 C C . LYS A 1 179 ? -54.965 -1.451 68.453 1.00 91.75 179 LYS A C 1
ATOM 1536 O O . LYS A 1 179 ? -55.755 -1.304 69.375 1.00 91.75 179 LYS A O 1
ATOM 1541 N N . GLU A 1 180 ? -54.360 -2.610 68.200 1.00 92.31 180 GLU A N 1
ATOM 1542 C CA . GLU A 1 180 ? -54.555 -3.821 69.009 1.00 92.31 180 GLU A CA 1
ATOM 1543 C C . GLU A 1 180 ? -54.135 -3.596 70.473 1.00 92.31 180 GLU A C 1
ATOM 1545 O O . GLU A 1 180 ? -54.865 -3.966 71.392 1.00 92.31 180 GLU A O 1
ATOM 1550 N N . ILE A 1 181 ? -53.008 -2.916 70.705 1.00 91.44 181 ILE A N 1
ATOM 1551 C CA . ILE A 1 181 ? -52.537 -2.523 72.041 1.00 91.44 181 ILE A CA 1
ATOM 1552 C C . ILE A 1 181 ? -53.521 -1.550 72.704 1.00 91.44 181 ILE A C 1
ATOM 1554 O O . ILE A 1 181 ? -53.844 -1.728 73.877 1.00 91.44 181 ILE A O 1
ATOM 1558 N N . ILE A 1 182 ? -54.036 -0.554 71.974 1.00 87.94 182 ILE A N 1
ATOM 1559 C CA . ILE A 1 182 ? -55.040 0.392 72.487 1.00 87.94 182 ILE A CA 1
ATOM 1560 C C . ILE A 1 182 ? -56.351 -0.328 72.831 1.00 87.94 182 ILE A C 1
ATOM 1562 O O . ILE A 1 182 ? -56.878 -0.128 73.920 1.00 87.94 182 ILE A O 1
ATOM 1566 N N . GLU A 1 183 ? -56.862 -1.196 71.958 1.00 91.88 183 GLU A N 1
ATOM 1567 C CA . GLU A 1 183 ? -58.073 -1.979 72.221 1.00 91.88 183 GLU A CA 1
ATOM 1568 C C . GLU A 1 183 ? -57.911 -2.924 73.411 1.00 91.88 183 GLU A C 1
ATOM 1570 O O . GLU A 1 183 ? -58.812 -3.031 74.239 1.00 91.88 183 GLU A O 1
ATOM 1575 N N . ASN A 1 184 ? -56.775 -3.615 73.512 1.00 91.38 184 ASN A N 1
ATOM 1576 C CA . ASN A 1 184 ? -56.493 -4.485 74.648 1.00 91.38 184 ASN A CA 1
ATOM 1577 C C . ASN A 1 184 ? -56.352 -3.666 75.934 1.00 91.38 184 ASN A C 1
ATOM 1579 O O . ASN A 1 184 ? -56.880 -4.074 76.964 1.00 91.38 184 ASN A O 1
ATOM 1583 N N . ARG A 1 185 ? -55.765 -2.463 75.872 1.00 91.62 185 ARG A N 1
ATOM 1584 C CA . ARG A 1 185 ? -55.700 -1.560 77.025 1.00 91.62 185 ARG A CA 1
ATOM 1585 C C . ARG A 1 185 ? -57.063 -0.982 77.416 1.00 91.62 185 ARG A C 1
ATOM 1587 O O . ARG A 1 185 ? -57.293 -0.769 78.602 1.00 91.62 185 ARG A O 1
ATOM 1594 N N . ILE A 1 186 ? -57.973 -0.767 76.465 1.00 89.25 186 ILE A N 1
ATOM 1595 C CA . ILE A 1 186 ? -59.373 -0.414 76.749 1.00 89.25 186 ILE A CA 1
ATOM 1596 C C . ILE A 1 186 ? -60.067 -1.584 77.456 1.00 89.25 186 ILE A C 1
ATOM 1598 O O . ILE A 1 186 ? -60.615 -1.377 78.530 1.00 89.25 186 ILE A O 1
ATOM 1602 N N . LYS A 1 187 ? -59.946 -2.817 76.944 1.00 91.31 187 LYS A N 1
ATOM 1603 C CA . LYS A 1 187 ? -60.513 -4.027 77.576 1.00 91.31 187 LYS A CA 1
ATOM 1604 C C . LYS A 1 187 ? -59.944 -4.267 78.985 1.00 91.31 187 LYS A C 1
ATOM 1606 O O . LYS A 1 187 ? -60.683 -4.640 79.891 1.00 91.31 187 LYS A O 1
ATOM 1611 N N . GLU A 1 188 ? -58.649 -4.012 79.201 1.00 89.75 188 GLU A N 1
ATOM 1612 C CA . GLU A 1 188 ? -58.024 -4.018 80.535 1.00 89.75 188 GLU A CA 1
ATOM 1613 C C . GLU A 1 188 ? -58.609 -2.938 81.456 1.00 89.75 188 GLU A C 1
ATOM 1615 O O . GLU A 1 188 ? -58.869 -3.215 82.623 1.00 89.75 188 GLU A O 1
ATOM 1620 N N . MET A 1 189 ? -58.828 -1.717 80.955 1.00 86.81 189 MET A N 1
ATOM 1621 C CA . MET A 1 189 ? -59.443 -0.631 81.727 1.00 86.81 189 MET A CA 1
ATOM 1622 C C . MET A 1 189 ? -60.908 -0.932 82.067 1.00 86.81 189 MET A C 1
ATOM 1624 O O . MET A 1 189 ? -61.288 -0.771 83.219 1.00 86.81 189 MET A O 1
ATOM 1628 N N . GLU A 1 190 ? -61.705 -1.438 81.123 1.00 89.56 190 GLU A N 1
ATOM 1629 C CA . GLU A 1 190 ? -63.092 -1.876 81.348 1.00 89.56 190 GLU A CA 1
ATOM 1630 C C . GLU A 1 190 ? -63.162 -3.014 82.380 1.00 89.56 190 GLU A C 1
ATOM 1632 O O . GLU A 1 190 ? -63.998 -2.991 83.286 1.00 89.56 190 GLU A O 1
ATOM 1637 N N . ALA A 1 191 ? -62.247 -3.987 82.298 1.00 88.38 191 ALA A N 1
ATOM 1638 C CA . ALA A 1 191 ? -62.131 -5.059 83.283 1.00 88.38 191 ALA A CA 1
ATOM 1639 C C . ALA A 1 191 ? -61.726 -4.526 84.668 1.00 88.38 191 ALA A C 1
ATOM 1641 O O . ALA A 1 191 ? -62.321 -4.927 85.667 1.00 88.38 191 ALA A O 1
ATOM 1642 N N . LEU A 1 192 ? -60.774 -3.589 84.743 1.00 87.75 192 LEU A N 1
ATOM 1643 C CA . LEU A 1 192 ? -60.362 -2.944 85.994 1.00 87.75 192 LEU A CA 1
ATOM 1644 C C . LEU A 1 192 ? -61.454 -2.039 86.579 1.00 87.75 192 LEU A C 1
ATOM 1646 O O . LEU A 1 192 ? -61.598 -1.992 87.797 1.00 87.75 192 LEU A O 1
ATOM 1650 N N . GLU A 1 193 ? -62.252 -1.357 85.758 1.00 86.38 193 GLU A N 1
ATOM 1651 C CA . GLU A 1 193 ? -63.421 -0.595 86.207 1.00 86.38 193 GLU A CA 1
ATOM 1652 C C . GLU A 1 193 ? -64.511 -1.529 86.740 1.00 86.38 193 GLU A C 1
ATOM 1654 O O . GLU A 1 193 ? -65.046 -1.283 87.822 1.00 86.38 193 GLU A O 1
ATOM 1659 N N . TYR A 1 194 ? -64.778 -2.649 86.063 1.00 88.06 194 TYR A N 1
ATOM 1660 C CA . TYR A 1 194 ? -65.699 -3.681 86.539 1.00 88.06 194 TYR A CA 1
ATOM 1661 C C . TYR A 1 194 ? -65.209 -4.343 87.839 1.00 88.06 194 TYR A C 1
ATOM 1663 O O . TYR A 1 194 ? -65.992 -4.526 88.776 1.00 88.06 194 TYR A O 1
ATOM 1671 N N . GLU A 1 195 ? -63.918 -4.665 87.955 1.00 87.19 195 GLU A N 1
ATOM 1672 C CA . GLU A 1 195 ? -63.313 -5.160 89.196 1.00 87.19 195 GLU A CA 1
ATOM 1673 C C . GLU A 1 195 ? -63.355 -4.112 90.309 1.00 87.19 195 GLU A C 1
ATOM 1675 O O . GLU A 1 195 ? -63.708 -4.447 91.441 1.00 87.19 195 GLU A O 1
ATOM 1680 N N . PHE A 1 196 ? -63.063 -2.843 90.010 1.00 86.00 196 PHE A N 1
ATOM 1681 C CA . PHE A 1 196 ? -63.101 -1.750 90.978 1.00 86.00 196 PHE A CA 1
ATOM 1682 C C . PHE A 1 196 ? -64.527 -1.459 91.446 1.00 86.00 196 PHE A C 1
ATOM 1684 O O . PHE A 1 196 ? -64.741 -1.267 92.640 1.00 86.00 196 PHE A O 1
ATOM 1691 N N . GLN A 1 197 ? -65.520 -1.493 90.556 1.00 84.44 197 GLN A N 1
ATOM 1692 C CA . GLN A 1 197 ? -66.933 -1.332 90.895 1.00 84.44 197 GLN A CA 1
ATOM 1693 C C . GLN A 1 197 ? -67.428 -2.516 91.740 1.00 84.44 197 GLN A C 1
ATOM 1695 O O . GLN A 1 197 ? -68.073 -2.316 92.771 1.00 84.44 197 GLN A O 1
ATOM 1700 N N . ASN A 1 198 ? -67.046 -3.749 91.391 1.00 84.56 198 ASN A N 1
ATOM 1701 C CA . ASN A 1 198 ? -67.303 -4.929 92.220 1.00 84.56 198 ASN A CA 1
ATOM 1702 C C . ASN A 1 198 ? -66.605 -4.851 93.584 1.00 84.56 198 ASN A C 1
ATOM 1704 O O . ASN A 1 198 ? -67.205 -5.203 94.599 1.00 84.56 198 ASN A O 1
ATOM 1708 N N . PHE A 1 199 ? -65.358 -4.382 93.637 1.00 85.12 199 PHE A N 1
ATOM 1709 C CA . PHE A 1 199 ? -64.620 -4.153 94.876 1.00 85.12 199 PHE A CA 1
ATOM 1710 C C . PHE A 1 199 ? -65.263 -3.045 95.710 1.00 85.12 199 PHE A C 1
ATOM 1712 O O . PHE A 1 199 ? -65.379 -3.207 96.918 1.00 85.12 199 PHE A O 1
ATOM 1719 N N . TYR A 1 200 ? -65.730 -1.958 95.097 1.00 83.38 200 TYR A N 1
ATOM 1720 C CA . TYR A 1 200 ? -66.408 -0.853 95.769 1.00 83.38 200 TYR A CA 1
ATOM 1721 C C . TYR A 1 200 ? -67.746 -1.308 96.361 1.00 83.38 200 TYR A C 1
ATOM 1723 O O . TYR A 1 200 ? -67.993 -1.077 97.542 1.00 83.38 200 TYR A O 1
ATOM 1731 N N . ASN A 1 201 ? -68.547 -2.062 95.603 1.00 81.31 201 ASN A N 1
ATOM 1732 C CA . ASN A 1 201 ? -69.793 -2.672 96.075 1.00 81.31 201 ASN A CA 1
ATOM 1733 C C . ASN A 1 201 ? -69.532 -3.667 97.221 1.00 81.31 201 ASN A C 1
ATOM 1735 O O . ASN A 1 201 ? -70.127 -3.554 98.295 1.00 81.31 201 ASN A O 1
ATOM 1739 N N . LYS A 1 202 ? -68.565 -4.584 97.054 1.00 83.38 202 LYS A N 1
ATOM 1740 C CA . LYS A 1 202 ? -68.112 -5.496 98.122 1.00 83.38 202 LYS A CA 1
ATOM 1741 C C . LYS A 1 202 ? -67.566 -4.736 99.332 1.00 83.38 202 LYS A C 1
ATOM 1743 O O . LYS A 1 202 ? -67.761 -5.186 100.454 1.00 83.38 202 LYS A O 1
ATOM 1748 N N . ARG A 1 203 ? -66.911 -3.586 99.141 1.00 79.31 203 ARG A N 1
ATOM 1749 C CA . ARG A 1 203 ? -66.372 -2.725 100.206 1.00 79.31 203 ARG A CA 1
ATOM 1750 C C . ARG A 1 203 ? -67.455 -1.892 100.887 1.00 79.31 203 ARG A C 1
ATOM 1752 O O . ARG A 1 203 ? -67.274 -1.599 102.063 1.00 79.31 203 ARG A O 1
ATOM 1759 N N . LEU A 1 204 ? -68.564 -1.557 100.225 1.00 76.25 204 LEU A N 1
ATOM 1760 C CA . LEU A 1 204 ? -69.754 -1.002 100.877 1.00 76.25 204 LEU A CA 1
ATOM 1761 C C . LEU A 1 204 ? -70.339 -2.039 101.839 1.00 76.25 204 LEU A C 1
ATOM 1763 O O . LEU A 1 204 ? -70.351 -1.806 103.044 1.00 76.25 204 LEU A O 1
ATOM 1767 N N . VAL A 1 205 ? -70.680 -3.226 101.329 1.00 75.69 205 VAL A N 1
ATOM 1768 C CA . VAL A 1 205 ? -71.231 -4.335 102.129 1.00 75.69 205 VAL A CA 1
ATOM 1769 C C . VAL A 1 205 ? -70.266 -4.744 103.251 1.00 75.69 205 VAL A C 1
ATOM 1771 O O . VAL A 1 205 ? -70.657 -4.885 104.409 1.00 75.69 205 VAL A O 1
ATOM 1774 N N . ALA A 1 206 ? -68.966 -4.853 102.962 1.00 69.25 206 ALA A N 1
ATOM 1775 C CA . ALA A 1 206 ? -67.955 -5.153 103.974 1.00 69.25 206 ALA A CA 1
ATOM 1776 C C . ALA A 1 206 ? -67.700 -3.984 104.943 1.00 69.25 206 ALA A C 1
ATOM 1778 O O . ALA A 1 206 ? -67.233 -4.225 106.053 1.00 69.25 206 ALA A O 1
ATOM 1779 N N . ARG A 1 207 ? -68.005 -2.727 104.585 1.00 64.50 207 ARG A N 1
ATOM 1780 C CA . ARG A 1 207 ? -67.992 -1.587 105.519 1.00 64.50 207 ARG A CA 1
ATOM 1781 C C . ARG A 1 207 ? -69.207 -1.645 106.435 1.00 64.50 207 ARG A C 1
ATOM 1783 O O . ARG A 1 207 ? -69.032 -1.491 107.634 1.00 64.50 207 ARG A O 1
ATOM 1790 N N . GLU A 1 208 ? -70.395 -1.944 105.922 1.00 62.47 208 GLU A N 1
ATOM 1791 C CA . GLU A 1 208 ? -71.602 -2.174 106.730 1.00 62.47 208 GLU A CA 1
ATOM 1792 C C . GLU A 1 208 ? -71.418 -3.342 107.717 1.00 62.47 208 GLU A C 1
ATOM 1794 O O . GLU A 1 208 ? -71.891 -3.282 108.851 1.00 62.47 208 GLU A O 1
ATOM 1799 N N . GLN A 1 209 ? -70.668 -4.376 107.324 1.00 60.53 209 GLN A N 1
ATOM 1800 C CA . GLN A 1 209 ? -70.291 -5.498 108.192 1.00 60.53 209 GLN A CA 1
ATOM 1801 C C . GLN A 1 209 ? -69.164 -5.141 109.186 1.00 60.53 209 GLN A C 1
ATOM 1803 O O . GLN A 1 209 ? -69.270 -5.464 110.368 1.00 60.53 209 GLN A O 1
ATOM 1808 N N . ARG A 1 210 ? -68.107 -4.427 108.766 1.00 52.81 210 ARG A N 1
ATOM 1809 C CA . ARG A 1 210 ? -67.001 -3.990 109.655 1.00 52.81 210 ARG A CA 1
ATOM 1810 C C . ARG A 1 210 ? -67.387 -2.860 110.616 1.00 52.81 210 ARG A C 1
ATOM 1812 O O . ARG A 1 210 ? -66.773 -2.729 111.665 1.00 52.81 210 ARG A O 1
ATOM 1819 N N . MET A 1 211 ? -68.421 -2.079 110.301 1.00 46.47 211 MET A N 1
ATOM 1820 C CA . MET A 1 211 ? -69.048 -1.140 111.243 1.00 46.47 211 MET A CA 1
ATOM 1821 C C . MET A 1 211 ? -69.846 -1.861 112.344 1.00 46.47 211 MET A C 1
ATOM 1823 O O . MET A 1 211 ? -70.163 -1.236 113.351 1.00 46.47 211 MET A O 1
ATOM 1827 N N . LYS A 1 212 ? -70.164 -3.155 112.176 1.00 48.62 212 LYS A N 1
ATOM 1828 C CA . LYS A 1 212 ? -70.767 -3.997 113.225 1.00 48.62 212 LYS A CA 1
ATOM 1829 C C . LYS A 1 212 ? -69.714 -4.742 114.051 1.00 48.62 212 LYS A C 1
ATOM 1831 O O . LYS A 1 212 ? -69.863 -4.821 115.263 1.00 48.62 212 LYS A O 1
ATOM 1836 N N . ASN A 1 213 ? -68.643 -5.230 113.416 1.00 47.31 213 ASN A N 1
ATOM 1837 C CA . ASN A 1 213 ? -67.558 -5.968 114.073 1.00 47.31 213 ASN A CA 1
ATOM 1838 C C . ASN A 1 213 ? -66.192 -5.315 113.797 1.00 47.31 213 ASN A C 1
ATOM 1840 O O . ASN A 1 213 ? -65.658 -5.454 112.694 1.00 47.31 213 ASN A O 1
ATOM 1844 N N . TYR A 1 214 ? -65.605 -4.656 114.805 1.00 34.09 214 TYR A N 1
ATOM 1845 C CA . TYR A 1 214 ? -64.299 -3.994 114.700 1.00 34.09 214 TYR A CA 1
ATOM 1846 C C . TYR A 1 214 ? -63.282 -4.526 115.721 1.00 34.09 214 TYR A C 1
ATOM 1848 O O . TYR A 1 214 ? -63.345 -4.193 116.902 1.00 34.09 214 TYR A O 1
ATOM 1856 N N . THR A 1 215 ? -62.289 -5.277 115.244 1.00 30.27 215 THR A N 1
ATOM 1857 C CA . THR A 1 215 ? -61.015 -5.542 115.937 1.00 30.27 215 THR A CA 1
ATOM 1858 C C . THR A 1 215 ? -59.878 -5.643 114.904 1.00 30.27 215 THR A C 1
ATOM 1860 O O . THR A 1 215 ? -60.059 -6.290 113.870 1.00 30.27 215 THR A O 1
ATOM 1863 N N . PRO A 1 216 ? -58.713 -5.002 115.125 1.00 48.62 216 PRO A N 1
ATOM 1864 C CA . PRO A 1 216 ? -57.560 -5.091 114.228 1.00 48.62 216 PRO A CA 1
ATOM 1865 C C . PRO A 1 216 ? -56.550 -6.160 114.683 1.00 48.62 216 PRO A C 1
ATOM 1867 O O . PRO A 1 216 ? -56.291 -6.297 115.876 1.00 48.62 216 PRO A O 1
ATOM 1870 N N . VAL A 1 217 ? -55.916 -6.864 113.737 1.00 34.22 217 VAL A N 1
ATOM 1871 C CA . VAL A 1 217 ? -54.748 -7.735 113.988 1.00 34.22 217 VAL A CA 1
ATOM 1872 C C . VAL A 1 217 ? -53.737 -7.590 112.840 1.00 34.22 217 VAL A C 1
ATOM 1874 O O . VAL A 1 217 ? -54.123 -7.494 111.676 1.00 34.22 217 VAL A O 1
ATOM 1877 N N . LEU A 1 218 ? -52.447 -7.550 113.184 1.00 46.25 218 LEU A N 1
ATOM 1878 C CA . LEU A 1 218 ? -51.300 -7.408 112.273 1.00 46.25 218 LEU A CA 1
ATOM 1879 C C . LEU A 1 218 ? -50.860 -8.760 111.680 1.00 46.25 218 LEU A C 1
ATOM 1881 O O . LEU A 1 218 ? -51.029 -9.801 112.319 1.00 46.25 218 LEU A O 1
ATOM 1885 N N . HIS A 1 219 ? -50.241 -8.749 110.492 1.00 38.75 219 HIS A N 1
ATOM 1886 C CA . HIS A 1 219 ? -49.603 -9.935 109.894 1.00 38.75 219 HIS A CA 1
ATOM 1887 C C . HIS A 1 219 ? -48.464 -9.567 108.920 1.00 38.75 219 HIS A C 1
ATOM 1889 O O . HIS A 1 219 ? -48.632 -9.562 107.703 1.00 38.75 219 HIS A O 1
ATOM 1895 N N . GLU A 1 220 ? -47.283 -9.250 109.455 1.00 45.34 220 GLU A N 1
ATOM 1896 C CA . GLU A 1 220 ? -46.144 -8.759 108.655 1.00 45.34 220 GLU A CA 1
ATOM 1897 C C . GLU A 1 220 ? -45.226 -9.883 108.124 1.00 45.34 220 GLU A C 1
ATOM 1899 O O . GLU A 1 220 ? -44.623 -9.744 107.059 1.00 45.34 220 GLU A O 1
ATOM 1904 N N . ASN A 1 221 ? -45.172 -11.044 108.790 1.00 52.44 221 ASN A N 1
ATOM 1905 C CA . ASN A 1 221 ? -44.181 -12.0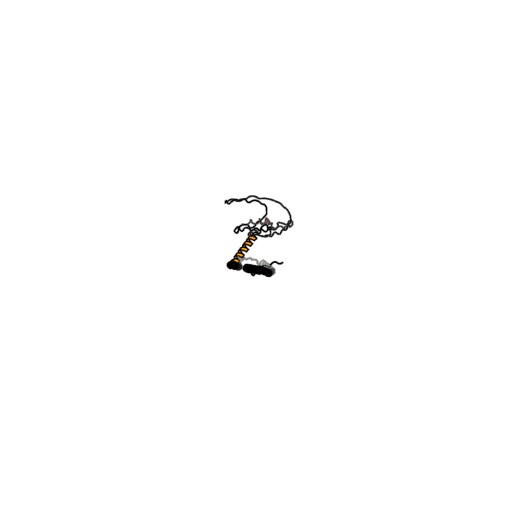95 108.493 1.00 52.44 221 ASN A CA 1
ATOM 1906 C C . ASN A 1 221 ? -44.313 -12.763 107.106 1.00 52.44 221 ASN A C 1
ATOM 1908 O O . ASN A 1 221 ? -43.327 -13.293 106.596 1.00 52.44 221 ASN A O 1
ATOM 1912 N N . ASN A 1 222 ? -45.480 -12.704 106.453 1.00 53.72 222 ASN A N 1
ATOM 1913 C CA . ASN A 1 222 ? -45.642 -13.218 105.082 1.00 53.72 222 ASN A CA 1
ATOM 1914 C C . ASN A 1 222 ? -45.060 -12.286 104.003 1.00 53.72 222 ASN A C 1
ATOM 1916 O O . ASN A 1 222 ? -44.904 -12.707 102.857 1.00 53.72 222 ASN A O 1
ATOM 1920 N N . ILE A 1 223 ? -44.734 -11.031 104.328 1.00 57.72 223 ILE A N 1
ATOM 1921 C CA . ILE A 1 223 ? -44.221 -10.067 103.344 1.00 57.72 223 ILE A CA 1
ATOM 1922 C C . ILE A 1 223 ? -42.755 -10.384 103.011 1.00 57.72 223 ILE A C 1
ATOM 1924 O O . ILE A 1 223 ? -42.389 -10.460 101.838 1.00 57.72 223 ILE A O 1
ATOM 1928 N N . LEU A 1 224 ? -41.930 -10.652 104.030 1.00 54.62 224 LEU A N 1
ATOM 1929 C CA . LEU A 1 224 ? -40.485 -10.845 103.871 1.00 54.62 224 LEU A CA 1
ATOM 1930 C C . LEU A 1 224 ? -40.132 -12.060 102.992 1.00 54.62 224 LEU A C 1
ATOM 1932 O O . LEU A 1 224 ? -39.315 -11.941 102.083 1.00 54.62 224 LEU A O 1
ATOM 1936 N N . SER A 1 225 ? -40.788 -13.208 103.200 1.00 58.66 225 SER A N 1
ATOM 1937 C CA . SER A 1 225 ? -40.512 -14.430 102.422 1.00 58.66 225 SER A CA 1
ATOM 1938 C C . SER A 1 225 ? -40.844 -14.275 100.929 1.00 58.66 225 SER A C 1
ATOM 1940 O O . SER A 1 225 ? -40.096 -14.748 100.074 1.00 58.66 225 SER A O 1
ATOM 1942 N N . ASN A 1 226 ? -41.922 -13.553 100.603 1.00 67.19 226 ASN A N 1
ATOM 1943 C CA . ASN A 1 226 ? -42.309 -13.284 99.216 1.00 67.19 226 ASN A CA 1
ATOM 1944 C C . ASN A 1 226 ? -41.399 -12.243 98.535 1.00 67.19 226 ASN A C 1
ATOM 1946 O O . ASN A 1 226 ? -41.205 -12.308 97.322 1.00 67.19 226 ASN A O 1
ATOM 1950 N N . LEU A 1 227 ? -40.808 -11.313 99.297 1.00 64.94 227 LEU A N 1
ATOM 1951 C CA . LEU A 1 227 ? -39.792 -10.388 98.780 1.00 64.94 227 LEU A CA 1
ATOM 1952 C C . LEU A 1 227 ? -38.476 -11.104 98.447 1.00 64.94 227 LEU A C 1
ATOM 1954 O O . LEU A 1 227 ? -37.893 -10.826 97.403 1.00 64.94 227 LEU A O 1
ATOM 1958 N N . MET A 1 228 ? -38.028 -12.051 99.280 1.00 67.62 228 MET A N 1
ATOM 1959 C CA . MET A 1 228 ? -36.784 -12.790 99.015 1.00 67.62 228 MET A CA 1
ATOM 1960 C C . MET A 1 228 ? -36.871 -13.615 97.722 1.00 67.62 228 MET A C 1
ATOM 1962 O O . MET A 1 228 ? -35.992 -13.485 96.875 1.00 67.62 228 MET A O 1
ATOM 1966 N N . LYS A 1 229 ? -37.969 -14.356 97.507 1.00 73.19 229 LYS A N 1
ATOM 1967 C CA . LYS A 1 229 ? -38.188 -15.111 96.256 1.00 73.19 229 LYS A CA 1
ATOM 1968 C C . LYS A 1 229 ? -38.199 -14.218 95.013 1.00 73.19 229 LYS A C 1
ATOM 1970 O O . LYS A 1 229 ? -37.544 -14.533 94.026 1.00 73.19 229 LYS A O 1
ATOM 1975 N N . ARG A 1 230 ? -38.880 -13.066 95.074 1.00 73.50 230 ARG A N 1
ATOM 1976 C CA . ARG A 1 230 ? -38.888 -12.102 93.961 1.00 73.50 230 ARG A CA 1
ATOM 1977 C C . ARG A 1 230 ? -37.504 -11.549 93.641 1.00 73.50 230 ARG A C 1
ATOM 1979 O O . ARG A 1 230 ? -37.205 -11.340 92.471 1.00 73.50 230 ARG A O 1
ATOM 1986 N N . ASN A 1 231 ? -36.654 -11.330 94.642 1.00 76.69 231 ASN A N 1
ATOM 1987 C CA . ASN A 1 231 ? -35.278 -10.903 94.391 1.00 76.69 231 ASN A CA 1
ATOM 1988 C C . ASN A 1 231 ? -34.459 -12.008 93.701 1.00 76.69 231 ASN A C 1
ATOM 1990 O O . ASN A 1 231 ? -33.705 -11.701 92.786 1.00 76.69 231 ASN A O 1
ATOM 1994 N N . GLU A 1 232 ? -34.648 -13.281 94.064 1.00 77.12 232 GLU A N 1
ATOM 1995 C CA . GLU A 1 232 ? -33.998 -14.415 93.383 1.00 77.12 232 GLU A CA 1
ATOM 1996 C C . GLU A 1 232 ? -34.454 -14.552 91.915 1.00 77.12 232 GLU A C 1
ATOM 1998 O O . GLU A 1 232 ? -33.621 -14.755 91.031 1.00 77.12 232 GLU A O 1
ATOM 2003 N N . GLU A 1 233 ? -35.748 -14.364 91.631 1.00 80.19 233 GLU A N 1
ATOM 2004 C CA . GLU A 1 233 ? -36.316 -14.325 90.269 1.00 80.19 233 GLU A CA 1
ATOM 2005 C C . GLU A 1 233 ? -35.760 -13.147 89.435 1.00 80.19 233 GLU A C 1
ATOM 2007 O O . GLU A 1 233 ? -35.427 -13.298 88.253 1.00 80.19 233 GLU A O 1
ATOM 2012 N N . ILE A 1 234 ? -35.610 -11.967 90.049 1.00 78.25 234 ILE A N 1
ATOM 2013 C CA . ILE A 1 234 ? -35.012 -10.777 89.419 1.00 78.25 234 ILE A CA 1
ATOM 2014 C C . ILE A 1 234 ? -33.521 -11.008 89.124 1.00 78.25 234 ILE A C 1
ATOM 2016 O O . ILE A 1 234 ? -33.061 -10.709 88.023 1.00 78.25 234 ILE A O 1
ATOM 2020 N N . ASP A 1 235 ? -32.772 -11.597 90.056 1.00 77.69 235 ASP A N 1
ATOM 2021 C CA . ASP A 1 235 ? -31.350 -11.907 89.881 1.00 77.69 235 ASP A CA 1
ATOM 2022 C C . ASP A 1 235 ? -31.100 -12.969 88.800 1.00 77.69 235 ASP A C 1
ATOM 2024 O O . ASP A 1 235 ? -30.083 -12.912 88.104 1.00 77.69 235 ASP A O 1
ATOM 2028 N N . GLN A 1 236 ? -31.998 -13.948 88.651 1.00 82.56 236 GLN A N 1
ATOM 2029 C CA . GLN A 1 236 ? -31.934 -14.944 87.577 1.00 82.56 236 GLN A CA 1
ATOM 2030 C C . GLN A 1 236 ? -32.212 -14.298 86.214 1.00 82.56 236 GLN A C 1
ATOM 2032 O O . GLN A 1 236 ? -31.366 -14.361 85.320 1.00 82.56 236 GLN A O 1
ATOM 2037 N N . THR A 1 237 ? -33.330 -13.580 86.076 1.00 81.69 237 THR A N 1
ATOM 2038 C CA . THR A 1 237 ? -33.700 -12.920 84.809 1.00 81.69 237 THR A CA 1
ATOM 2039 C C . THR A 1 237 ? -32.725 -11.805 84.399 1.00 81.69 237 THR A C 1
ATOM 2041 O O . THR A 1 237 ? -32.523 -11.562 83.205 1.00 81.69 237 THR A O 1
ATOM 2044 N N . ALA A 1 238 ? -32.042 -11.160 85.354 1.00 79.94 238 ALA A N 1
ATOM 2045 C CA . ALA A 1 238 ? -30.933 -10.246 85.077 1.00 79.94 238 ALA A CA 1
ATOM 2046 C C . ALA A 1 238 ? -29.712 -10.967 84.471 1.00 79.94 238 ALA A C 1
ATOM 2048 O O . ALA A 1 238 ? -29.160 -10.499 83.470 1.00 79.94 238 ALA A O 1
ATOM 2049 N N . LYS A 1 239 ? -29.319 -12.125 85.024 1.00 83.31 239 LYS A N 1
ATOM 2050 C CA . LYS A 1 239 ? -28.200 -12.942 84.512 1.00 83.31 239 LYS A CA 1
ATOM 2051 C C . LYS A 1 239 ? -28.498 -13.495 83.116 1.00 83.31 239 LYS A C 1
ATOM 2053 O O . LYS A 1 239 ? -27.638 -13.418 82.242 1.00 83.31 239 LYS A O 1
ATOM 2058 N N . GLU A 1 240 ? -29.718 -13.969 82.871 1.00 83.62 240 GLU A N 1
ATOM 2059 C CA . GLU A 1 240 ? -30.162 -14.435 81.546 1.00 83.62 240 GLU A CA 1
ATOM 2060 C C . GLU A 1 240 ? -30.146 -13.316 80.495 1.00 83.62 240 GLU A C 1
ATOM 2062 O O . GLU A 1 240 ? -29.658 -13.504 79.379 1.00 83.62 240 GLU A O 1
ATOM 2067 N N . ARG A 1 241 ? -30.606 -12.108 80.849 1.00 84.25 241 ARG A N 1
ATOM 2068 C CA . ARG A 1 241 ? -30.486 -10.936 79.965 1.00 84.25 241 ARG A CA 1
ATOM 2069 C C . ARG A 1 241 ? -29.032 -10.599 79.640 1.00 84.25 241 ARG A C 1
ATOM 2071 O O . ARG A 1 241 ? -28.749 -10.201 78.509 1.00 84.25 241 ARG A O 1
ATOM 2078 N N . GLN A 1 242 ? -28.114 -10.759 80.594 1.00 83.62 242 GLN A N 1
ATOM 2079 C CA . GLN A 1 242 ? -26.692 -10.520 80.354 1.00 83.62 242 GLN A CA 1
ATOM 2080 C C . GLN A 1 242 ? -26.086 -11.564 79.402 1.00 83.62 242 GLN A C 1
ATOM 2082 O O . GLN A 1 242 ? -25.420 -11.177 78.442 1.00 83.62 242 GLN A O 1
ATOM 2087 N N . THR A 1 243 ? -26.348 -12.862 79.596 1.00 88.44 243 THR A N 1
ATOM 2088 C CA . THR A 1 243 ? -25.801 -13.911 78.712 1.00 88.44 243 THR A CA 1
ATOM 2089 C C . THR A 1 243 ? -26.354 -13.819 77.288 1.00 88.44 243 THR A C 1
ATOM 2091 O O . THR A 1 243 ? -25.590 -13.957 76.331 1.00 88.44 243 THR A O 1
ATOM 2094 N N . LEU A 1 244 ? -27.642 -13.490 77.124 1.00 87.81 244 LEU A N 1
ATOM 2095 C CA . LEU A 1 244 ? -28.244 -13.212 75.814 1.00 87.81 244 LEU A CA 1
ATOM 2096 C C . LEU A 1 244 ? -27.612 -11.988 75.135 1.00 87.81 244 LEU A C 1
ATOM 2098 O O . LEU A 1 244 ? -27.332 -12.028 73.935 1.00 87.81 244 LEU A O 1
ATOM 2102 N N . LYS A 1 245 ? -27.325 -10.917 75.889 1.00 90.12 245 LYS A N 1
ATOM 2103 C CA . LYS A 1 245 ? -26.619 -9.743 75.353 1.00 90.12 245 LYS A CA 1
ATOM 2104 C C . LYS A 1 245 ? -25.200 -10.102 74.898 1.00 90.12 245 LYS A C 1
ATOM 2106 O O . LYS A 1 245 ? -24.798 -9.711 73.805 1.00 90.12 245 LYS A O 1
ATOM 2111 N N . GLU A 1 246 ? -24.457 -10.874 75.690 1.00 86.50 246 GLU A N 1
ATOM 2112 C CA . GLU A 1 246 ? -23.115 -11.333 75.314 1.00 86.50 246 GLU A CA 1
ATOM 2113 C C . GLU A 1 246 ? -23.127 -12.240 74.073 1.00 86.50 246 GLU A C 1
ATOM 2115 O O . GLU A 1 246 ? -22.236 -12.122 73.231 1.00 86.50 246 GLU A O 1
ATOM 2120 N N . GLN A 1 247 ? -24.131 -13.109 73.910 1.00 90.12 247 GLN A N 1
ATOM 2121 C CA . GLN A 1 247 ? -24.302 -13.893 72.681 1.00 90.12 247 GLN A CA 1
ATOM 2122 C C . GLN A 1 247 ? -24.596 -13.002 71.466 1.00 90.12 247 GLN A C 1
ATOM 2124 O O . GLN A 1 247 ? -23.960 -13.175 70.426 1.00 90.12 247 GLN A O 1
ATOM 2129 N N . ALA A 1 248 ? -25.493 -12.021 71.597 1.00 89.12 248 ALA A N 1
ATOM 2130 C CA . ALA A 1 248 ? -25.815 -11.087 70.518 1.00 89.12 248 ALA A CA 1
ATOM 2131 C C . ALA A 1 248 ? -24.601 -10.232 70.100 1.00 89.12 248 ALA A C 1
ATOM 2133 O O . ALA A 1 248 ? -24.342 -10.068 68.906 1.00 89.12 248 ALA A O 1
ATOM 2134 N N . GLU A 1 249 ? -23.805 -9.744 71.059 1.00 90.25 249 GLU A N 1
ATOM 2135 C CA . GLU A 1 249 ? -22.556 -9.030 70.763 1.00 90.25 249 GLU A CA 1
ATOM 2136 C C . GLU A 1 249 ? -21.515 -9.929 70.075 1.00 90.25 249 GLU A C 1
ATOM 2138 O O . GLU A 1 249 ? -20.829 -9.469 69.159 1.00 90.25 249 GLU A O 1
ATOM 2143 N N . ARG A 1 250 ? -21.396 -11.210 70.460 1.00 90.50 250 ARG A N 1
ATOM 2144 C CA . ARG A 1 250 ? -20.509 -12.169 69.770 1.00 90.50 250 ARG A CA 1
ATOM 2145 C C . ARG A 1 250 ? -20.958 -12.399 68.325 1.00 90.50 250 ARG A C 1
ATOM 2147 O O . ARG A 1 250 ? -20.139 -12.247 67.423 1.00 90.50 250 ARG A O 1
ATOM 2154 N N . GLN A 1 251 ? -22.248 -12.657 68.096 1.00 89.31 251 GLN A N 1
ATOM 2155 C CA . GLN A 1 251 ? -22.810 -12.849 66.751 1.00 89.31 251 GLN A CA 1
ATOM 2156 C C . GLN A 1 251 ? -22.653 -11.605 65.861 1.00 89.31 251 GLN A C 1
ATOM 2158 O O . GLN A 1 251 ? -22.343 -11.735 64.676 1.00 89.31 251 GLN A O 1
ATOM 2163 N N . GLN A 1 252 ? -22.793 -10.389 66.408 1.00 90.06 252 GLN A N 1
ATOM 2164 C CA . GLN A 1 252 ? -22.503 -9.161 65.656 1.00 90.06 252 GLN A CA 1
ATOM 2165 C C . GLN A 1 252 ? -21.026 -9.054 65.256 1.00 90.06 252 GLN A C 1
ATOM 2167 O O . GLN A 1 252 ? -20.737 -8.747 64.098 1.00 90.06 252 GLN A O 1
ATOM 2172 N N . ARG A 1 253 ? -20.089 -9.325 66.177 1.00 91.38 253 ARG A N 1
ATOM 2173 C CA . ARG A 1 253 ? -18.641 -9.286 65.889 1.00 91.38 253 ARG A CA 1
ATOM 2174 C C . ARG A 1 253 ? -18.246 -10.334 64.845 1.00 91.38 253 ARG A C 1
ATOM 2176 O O . ARG A 1 253 ? -17.482 -10.028 63.936 1.00 91.38 253 ARG A O 1
ATOM 2183 N N . GLU A 1 254 ? -18.806 -11.535 64.938 1.00 93.00 254 GLU A N 1
ATOM 2184 C CA . GLU A 1 254 ? -18.583 -12.632 63.991 1.00 93.00 254 GLU A CA 1
ATOM 2185 C C . GLU A 1 254 ? -19.172 -12.326 62.602 1.00 93.00 254 GLU A C 1
ATOM 2187 O O . GLU A 1 254 ? -18.501 -12.507 61.586 1.00 93.00 254 GLU A O 1
ATOM 2192 N N . SER A 1 255 ? -20.379 -11.749 62.533 1.00 92.56 255 SER A N 1
ATOM 2193 C CA . SER A 1 255 ? -20.963 -11.272 61.271 1.00 92.56 255 SER A CA 1
ATOM 2194 C C . SER A 1 255 ? -20.142 -10.143 60.632 1.00 92.56 255 SER A C 1
ATOM 2196 O O . SER A 1 255 ? -19.957 -10.139 59.414 1.00 92.56 255 SER A O 1
ATOM 2198 N N . ALA A 1 256 ? -19.609 -9.213 61.431 1.00 91.44 256 ALA A N 1
ATOM 2199 C CA . ALA A 1 256 ? -18.739 -8.142 60.944 1.00 91.44 256 ALA A CA 1
ATOM 2200 C C . ALA A 1 256 ? -17.396 -8.678 60.413 1.00 91.44 256 ALA A C 1
ATOM 2202 O O . ALA A 1 256 ? -16.969 -8.275 59.331 1.00 91.44 256 ALA A O 1
ATOM 2203 N N . LEU A 1 257 ? -16.768 -9.626 61.120 1.00 93.69 257 LEU A N 1
ATOM 2204 C CA . LEU A 1 257 ? -15.542 -10.299 60.673 1.00 93.69 257 LEU A CA 1
ATOM 2205 C C . LEU A 1 257 ? -15.750 -11.075 59.367 1.00 93.69 257 LEU A C 1
ATOM 2207 O O . LEU A 1 257 ? -14.935 -10.958 58.455 1.00 93.69 257 LEU A O 1
ATOM 2211 N N . ASN A 1 258 ? -16.853 -11.818 59.245 1.00 92.25 258 ASN A N 1
ATOM 2212 C CA . ASN A 1 258 ? -17.151 -12.589 58.036 1.00 92.25 258 ASN A CA 1
ATOM 2213 C C . ASN A 1 258 ? -17.412 -11.692 56.813 1.00 92.25 258 ASN A C 1
ATOM 2215 O O . ASN A 1 258 ? -16.971 -12.030 55.716 1.00 92.25 258 ASN A O 1
ATOM 2219 N N . LYS A 1 259 ? -18.048 -10.524 56.993 1.00 92.88 259 LYS A N 1
ATOM 2220 C CA . LYS A 1 259 ? -18.162 -9.510 55.928 1.00 92.88 259 LYS A CA 1
ATOM 2221 C C . LYS A 1 259 ? -16.796 -8.964 55.523 1.00 92.88 259 LYS A C 1
ATOM 2223 O O . LYS A 1 259 ? -16.438 -9.058 54.357 1.00 92.88 259 LYS A O 1
ATOM 2228 N N . LEU A 1 260 ? -16.000 -8.501 56.489 1.00 93.75 260 LEU A N 1
ATOM 2229 C CA . LEU A 1 260 ? -14.673 -7.939 56.227 1.00 93.75 260 LEU A CA 1
ATOM 2230 C C . LEU A 1 260 ? -13.736 -8.948 55.536 1.00 93.75 260 LEU A C 1
ATOM 2232 O O . LEU A 1 260 ? -12.956 -8.571 54.666 1.00 93.75 260 LEU A O 1
ATOM 2236 N N . LYS A 1 261 ? -13.848 -10.241 55.867 1.00 94.88 261 LYS A N 1
ATOM 2237 C CA . LYS A 1 261 ? -13.146 -11.326 55.166 1.00 94.88 261 LYS A CA 1
ATOM 2238 C C . LYS A 1 261 ? -13.601 -11.458 53.706 1.00 94.88 261 LYS A C 1
ATOM 2240 O O . LYS A 1 261 ? -12.748 -11.510 52.827 1.00 94.88 261 LYS A O 1
ATOM 2245 N N . SER A 1 262 ? -14.910 -11.443 53.446 1.00 93.44 262 SER A N 1
ATOM 2246 C CA . SER A 1 262 ? -15.469 -11.488 52.084 1.00 93.44 262 SER A CA 1
ATOM 2247 C C . SER A 1 262 ? -15.080 -10.265 51.242 1.00 93.44 262 SER A C 1
ATOM 2249 O O . SER A 1 262 ? -14.799 -10.408 50.053 1.00 93.44 262 SER A O 1
ATOM 2251 N N . ASP A 1 263 ? -15.041 -9.073 51.843 1.00 92.69 263 ASP A N 1
ATOM 2252 C CA . ASP A 1 263 ? -14.647 -7.832 51.166 1.00 92.69 263 ASP A CA 1
ATOM 2253 C C . ASP A 1 263 ? -13.151 -7.854 50.789 1.00 92.69 263 ASP A C 1
ATOM 2255 O O . ASP A 1 263 ? -12.772 -7.437 49.692 1.00 92.69 263 ASP A O 1
ATOM 2259 N N . LEU A 1 264 ? -12.295 -8.398 51.664 1.00 93.50 264 LEU A N 1
ATOM 2260 C CA . LEU A 1 264 ? -10.869 -8.608 51.386 1.00 93.50 264 LEU A CA 1
ATOM 2261 C C . LEU A 1 264 ? -10.636 -9.678 50.307 1.00 93.50 264 LEU A C 1
ATOM 2263 O O . LEU A 1 264 ? -9.780 -9.494 49.444 1.00 93.50 264 LEU A O 1
ATOM 2267 N N . GLU A 1 265 ? -11.405 -10.769 50.314 1.00 93.50 265 GLU A N 1
ATOM 2268 C CA . GLU A 1 265 ? -11.337 -11.817 49.286 1.00 93.50 265 GLU A CA 1
ATOM 2269 C C . GLU A 1 265 ? -11.724 -11.269 47.899 1.00 93.50 265 GLU A C 1
ATOM 2271 O O . GLU A 1 265 ? -11.006 -11.508 46.924 1.00 93.50 265 GLU A O 1
ATOM 2276 N N . LEU A 1 266 ? -12.759 -10.423 47.819 1.00 94.56 266 LEU A N 1
ATOM 2277 C CA . LEU A 1 266 ? -13.120 -9.693 46.595 1.00 94.56 266 LEU A CA 1
ATOM 2278 C C . LEU A 1 266 ? -12.013 -8.736 46.119 1.00 94.56 266 LEU A C 1
ATOM 2280 O O . LEU A 1 266 ? -11.689 -8.720 44.929 1.00 94.56 266 LEU A O 1
ATOM 2284 N N . GLN A 1 267 ? -11.388 -7.968 47.021 1.00 92.38 267 GLN A N 1
ATOM 2285 C CA . GLN A 1 267 ? -10.268 -7.085 46.657 1.00 92.38 267 GLN A CA 1
ATOM 2286 C C . GLN A 1 267 ? -9.049 -7.862 46.136 1.00 92.38 267 GLN A C 1
ATOM 2288 O O . GLN A 1 267 ? -8.374 -7.402 45.210 1.00 92.38 267 GLN A O 1
ATOM 2293 N N . ILE A 1 268 ? -8.774 -9.047 46.690 1.00 93.12 268 ILE A N 1
ATOM 2294 C CA . ILE A 1 268 ? -7.705 -9.934 46.215 1.00 93.12 268 ILE A CA 1
ATOM 2295 C C . ILE A 1 268 ? -8.038 -10.473 44.816 1.00 93.12 268 ILE A C 1
ATOM 2297 O O . ILE A 1 268 ? -7.179 -10.415 43.935 1.00 93.12 268 ILE A O 1
ATOM 2301 N N . GLU A 1 269 ? -9.275 -10.915 44.563 1.00 93.00 269 GLU A N 1
ATOM 2302 C CA . GLU A 1 269 ? -9.699 -11.332 43.219 1.00 93.00 269 GLU A CA 1
ATOM 2303 C C . GLU A 1 269 ? -9.595 -10.204 42.183 1.00 93.00 269 GLU A C 1
ATOM 2305 O O . GLU A 1 269 ? -9.091 -10.429 41.082 1.00 93.00 269 GLU A O 1
ATOM 2310 N N . GLU A 1 270 ? -10.045 -8.988 42.507 1.00 93.19 270 GLU A N 1
ATOM 2311 C CA . GLU A 1 270 ? -9.909 -7.839 41.604 1.00 93.19 270 GLU A CA 1
ATOM 2312 C C . GLU A 1 270 ? -8.444 -7.499 41.305 1.00 93.19 270 GLU A C 1
ATOM 2314 O O . GLU A 1 270 ? -8.106 -7.172 40.166 1.00 93.19 270 GLU A O 1
ATOM 2319 N N . SER A 1 271 ? -7.579 -7.567 42.320 1.00 93.38 271 SER A N 1
ATOM 2320 C CA . SER A 1 271 ? -6.139 -7.328 42.190 1.00 93.38 271 SER A CA 1
ATOM 2321 C C . SER A 1 271 ? -5.483 -8.348 41.254 1.00 93.38 271 SER A C 1
ATOM 2323 O O . SER A 1 271 ? -4.751 -7.973 40.334 1.00 93.38 271 SER A O 1
ATOM 2325 N N . LEU A 1 272 ? -5.809 -9.635 41.420 1.00 92.31 272 LEU A N 1
ATOM 2326 C CA . LEU A 1 272 ? -5.312 -10.712 40.563 1.00 92.31 272 LEU A CA 1
ATOM 2327 C C . LEU A 1 272 ? -5.806 -10.564 39.117 1.00 92.31 272 LEU A C 1
ATOM 2329 O O . LEU A 1 272 ? -4.990 -10.603 38.197 1.00 92.31 272 LEU A O 1
ATOM 2333 N N . LYS A 1 273 ? -7.102 -10.290 38.909 1.00 92.94 273 LYS A N 1
ATOM 2334 C CA . LYS A 1 273 ? -7.683 -10.060 37.571 1.00 92.94 273 LYS A CA 1
ATOM 2335 C C . LYS A 1 273 ? -7.030 -8.869 36.857 1.00 92.94 273 LYS A C 1
ATOM 2337 O O . LYS A 1 273 ? -6.730 -8.962 35.670 1.00 92.94 273 LYS A O 1
ATOM 2342 N N . LYS A 1 274 ? -6.732 -7.776 37.575 1.00 92.06 274 LYS A N 1
ATOM 2343 C CA . LYS A 1 274 ? -5.984 -6.622 37.035 1.00 92.06 274 LYS A CA 1
ATOM 2344 C C . LYS A 1 274 ? -4.549 -7.001 36.638 1.00 92.06 274 LYS A C 1
ATOM 2346 O O . LYS A 1 274 ? -4.119 -6.646 35.543 1.00 92.06 274 LYS A O 1
ATOM 2351 N N . GLN A 1 275 ? -3.831 -7.773 37.463 1.00 90.81 275 GLN A N 1
ATOM 2352 C CA . GLN A 1 275 ? -2.494 -8.267 37.100 1.00 90.81 275 GLN A CA 1
ATOM 2353 C C . GLN A 1 275 ? -2.500 -9.214 35.895 1.00 90.81 275 GLN A C 1
ATOM 2355 O O . GLN A 1 275 ? -1.529 -9.230 35.140 1.00 90.81 275 GLN A O 1
ATOM 2360 N N . GLU A 1 276 ? -3.542 -10.026 35.728 1.00 91.69 276 GLU A N 1
ATOM 2361 C CA . GLU A 1 276 ? -3.657 -10.964 34.610 1.00 91.69 276 GLU A CA 1
ATOM 2362 C C . GLU A 1 276 ? -3.859 -10.216 33.285 1.00 91.69 276 GLU A C 1
ATOM 2364 O O . GLU A 1 276 ? -3.065 -10.399 32.363 1.00 91.69 276 GLU A O 1
ATOM 2369 N N . ILE A 1 277 ? -4.796 -9.259 33.245 1.00 91.00 277 ILE A N 1
ATOM 2370 C CA . ILE A 1 277 ? -4.999 -8.351 32.101 1.00 91.00 277 ILE A CA 1
ATOM 2371 C C . ILE A 1 277 ? -3.698 -7.604 31.759 1.00 91.00 277 ILE A C 1
ATOM 2373 O O . ILE A 1 277 ? -3.278 -7.583 30.604 1.00 91.00 277 ILE A O 1
ATOM 2377 N N . GLU A 1 278 ? -2.987 -7.069 32.759 1.00 89.25 278 GLU A N 1
ATOM 2378 C CA . GLU A 1 278 ? -1.685 -6.423 32.541 1.00 89.25 278 GLU A CA 1
ATOM 2379 C C . GLU A 1 278 ? -0.630 -7.353 31.913 1.00 89.25 278 GLU A C 1
ATOM 2381 O O . GLU A 1 278 ? 0.250 -6.878 31.190 1.00 89.25 278 GLU A O 1
ATOM 2386 N N . ARG A 1 279 ? -0.657 -8.662 32.203 1.00 91.12 279 ARG A N 1
ATOM 2387 C CA . ARG A 1 279 ? 0.262 -9.645 31.599 1.00 91.12 279 ARG A CA 1
ATOM 2388 C C . ARG A 1 279 ? -0.138 -9.959 30.161 1.00 91.12 279 ARG A C 1
ATOM 2390 O O . ARG A 1 279 ? 0.747 -10.051 29.308 1.00 91.12 279 ARG A O 1
ATOM 2397 N N . GLU A 1 280 ? -1.434 -10.077 29.881 1.00 91.38 280 GLU A N 1
ATOM 2398 C CA . GLU A 1 280 ? -1.951 -10.265 28.522 1.00 91.38 280 GLU A CA 1
ATOM 2399 C C . GLU A 1 280 ? -1.627 -9.063 27.626 1.00 91.38 280 GLU A C 1
ATOM 2401 O O . GLU A 1 280 ? -1.053 -9.248 26.550 1.00 91.38 280 GLU A O 1
ATOM 2406 N N . ASP A 1 281 ? -1.865 -7.834 28.094 1.00 88.25 281 ASP A N 1
ATOM 2407 C CA . ASP A 1 281 ? -1.513 -6.606 27.368 1.00 88.25 281 ASP A CA 1
ATOM 2408 C C . ASP A 1 281 ? -0.006 -6.521 27.089 1.00 88.25 281 ASP A C 1
ATOM 2410 O O . ASP A 1 281 ? 0.406 -6.266 25.953 1.00 88.25 281 ASP A O 1
ATOM 2414 N N . LYS A 1 282 ? 0.846 -6.815 28.083 1.00 89.94 282 LYS A N 1
ATOM 2415 C CA . LYS A 1 282 ? 2.309 -6.865 27.894 1.00 89.94 282 LYS A CA 1
ATOM 2416 C C . LYS A 1 282 ? 2.709 -7.931 26.866 1.00 89.94 282 LYS A C 1
ATOM 2418 O O . LYS A 1 282 ? 3.575 -7.670 26.030 1.00 89.94 282 LYS A O 1
ATOM 2423 N N . ALA A 1 283 ? 2.050 -9.091 26.847 1.00 91.38 283 ALA A N 1
ATOM 2424 C CA . ALA A 1 283 ? 2.284 -10.131 25.843 1.00 91.38 283 ALA A CA 1
ATOM 2425 C C . ALA A 1 283 ? 1.794 -9.731 24.434 1.00 91.38 283 ALA A C 1
ATOM 2427 O O . ALA A 1 283 ? 2.449 -10.057 23.440 1.00 91.38 283 ALA A O 1
ATOM 2428 N N . ILE A 1 284 ? 0.680 -9.000 24.322 1.00 90.00 284 ILE A N 1
ATOM 2429 C CA . ILE A 1 284 ? 0.169 -8.445 23.057 1.00 90.00 284 ILE A CA 1
ATOM 2430 C C . ILE A 1 284 ? 1.123 -7.371 22.517 1.00 90.00 284 ILE A C 1
ATOM 2432 O O . ILE A 1 284 ? 1.460 -7.387 21.331 1.00 90.00 284 ILE A O 1
ATOM 2436 N N . ILE A 1 285 ? 1.607 -6.472 23.378 1.00 86.56 285 ILE A N 1
ATOM 2437 C CA . ILE A 1 285 ? 2.604 -5.450 23.033 1.00 86.56 285 ILE A CA 1
ATOM 2438 C C . ILE A 1 285 ? 3.904 -6.116 22.564 1.00 86.56 285 ILE A C 1
ATOM 2440 O O . ILE A 1 285 ? 4.400 -5.779 21.488 1.00 86.56 285 ILE A O 1
ATOM 2444 N N . GLN A 1 286 ? 4.412 -7.124 23.283 1.00 88.12 286 GLN A N 1
ATOM 2445 C CA . GLN A 1 286 ? 5.625 -7.841 22.880 1.00 88.12 286 GLN A CA 1
ATOM 2446 C C . GLN A 1 286 ? 5.461 -8.559 21.529 1.00 88.12 286 GLN A C 1
ATOM 2448 O O . GLN A 1 286 ? 6.368 -8.514 20.699 1.00 88.12 286 GLN A O 1
ATOM 2453 N N . LYS A 1 287 ? 4.296 -9.167 21.254 1.00 90.94 287 LYS A N 1
ATOM 2454 C CA . LYS A 1 287 ? 3.987 -9.753 19.935 1.00 90.94 287 LYS A CA 1
ATOM 2455 C C . LYS A 1 287 ? 4.011 -8.700 18.819 1.00 90.94 287 LYS A C 1
ATOM 2457 O O . LYS A 1 287 ? 4.596 -8.958 17.769 1.00 90.94 287 LYS A O 1
ATOM 2462 N N . LYS A 1 288 ? 3.434 -7.511 19.047 1.00 87.44 288 LYS A N 1
ATOM 2463 C CA . LYS A 1 288 ? 3.461 -6.390 18.084 1.00 87.44 288 LYS A CA 1
ATOM 2464 C C . LYS A 1 288 ? 4.887 -5.888 17.823 1.00 87.44 288 LYS A C 1
ATOM 2466 O O . LYS A 1 288 ? 5.243 -5.685 16.665 1.00 87.44 288 LYS A O 1
ATOM 2471 N N . ILE A 1 289 ? 5.709 -5.748 18.868 1.00 85.88 289 ILE A N 1
ATOM 2472 C CA . ILE A 1 289 ? 7.127 -5.362 18.752 1.00 85.88 289 ILE A CA 1
ATOM 2473 C C . ILE A 1 289 ? 7.898 -6.399 17.926 1.00 85.88 289 ILE A C 1
ATOM 2475 O O . ILE A 1 289 ? 8.530 -6.039 16.937 1.00 85.88 289 ILE A O 1
ATOM 2479 N N . ASN A 1 290 ? 7.785 -7.687 18.269 1.00 90.25 290 ASN A N 1
ATOM 2480 C CA . ASN A 1 290 ? 8.486 -8.764 17.563 1.00 90.25 290 ASN A CA 1
ATOM 2481 C C . ASN A 1 290 ? 8.113 -8.818 16.068 1.00 90.25 290 ASN A C 1
ATOM 2483 O O . ASN A 1 290 ? 8.986 -9.012 15.225 1.00 90.25 290 ASN A O 1
ATOM 2487 N N . TYR A 1 291 ? 6.835 -8.608 15.733 1.00 88.12 291 TYR A N 1
ATOM 2488 C CA . TYR A 1 291 ? 6.360 -8.553 14.347 1.00 88.12 291 TYR A CA 1
ATOM 2489 C C . TYR A 1 291 ? 6.926 -7.345 13.579 1.00 88.12 291 TYR A C 1
ATOM 2491 O O . TYR A 1 291 ? 7.409 -7.498 12.458 1.00 88.12 291 TYR A O 1
ATOM 2499 N N . ALA A 1 292 ? 6.954 -6.157 14.195 1.00 84.56 292 ALA A N 1
ATOM 2500 C CA . ALA A 1 292 ? 7.573 -4.974 13.596 1.00 84.56 292 ALA A CA 1
ATOM 2501 C C . ALA A 1 292 ? 9.084 -5.168 13.356 1.00 84.56 292 ALA A C 1
ATOM 2503 O O . ALA A 1 292 ? 9.588 -4.823 12.287 1.00 84.56 292 ALA A O 1
ATOM 2504 N N . SER A 1 293 ? 9.803 -5.786 14.300 1.00 85.31 293 SER A N 1
ATOM 2505 C CA . SER A 1 293 ? 11.220 -6.134 14.127 1.00 85.31 293 SER A CA 1
ATOM 2506 C C . SER A 1 293 ? 11.455 -7.128 12.983 1.00 85.31 293 SER A C 1
ATOM 2508 O O . SER A 1 293 ? 12.432 -6.982 12.252 1.00 85.31 293 SER A O 1
ATOM 2510 N N . GLN A 1 294 ? 10.559 -8.103 12.781 1.00 88.56 294 GLN A N 1
ATOM 2511 C CA . GLN A 1 294 ? 10.639 -9.029 11.643 1.00 88.56 294 GLN A CA 1
ATOM 2512 C C . GLN A 1 294 ? 10.428 -8.324 10.297 1.00 88.56 294 GLN A C 1
ATOM 2514 O O . GLN A 1 294 ? 11.147 -8.625 9.346 1.00 88.56 294 GLN A O 1
ATOM 2519 N N . ILE A 1 295 ? 9.498 -7.366 10.206 1.00 87.88 295 ILE A N 1
ATOM 2520 C CA . ILE A 1 295 ? 9.316 -6.555 8.988 1.00 87.88 295 ILE A CA 1
ATOM 2521 C C . ILE A 1 295 ? 10.598 -5.774 8.672 1.00 87.88 295 ILE A C 1
ATOM 2523 O O . ILE A 1 295 ? 11.108 -5.876 7.558 1.00 87.88 295 ILE A O 1
ATOM 2527 N N . LEU A 1 296 ? 11.158 -5.060 9.654 1.00 88.19 296 LEU A N 1
ATOM 2528 C CA . LEU A 1 296 ? 12.356 -4.236 9.459 1.00 88.19 296 LEU A CA 1
ATOM 2529 C C . LEU A 1 296 ? 13.591 -5.058 9.049 1.00 88.19 296 LEU A C 1
ATOM 2531 O O . LEU A 1 296 ? 14.357 -4.623 8.188 1.00 88.19 296 LEU A O 1
ATOM 2535 N N . GLU A 1 297 ? 13.787 -6.255 9.611 1.00 89.00 297 GLU A N 1
ATOM 2536 C CA . GLU A 1 297 ? 14.901 -7.123 9.204 1.00 89.00 297 GLU A CA 1
ATOM 2537 C C . GLU A 1 297 ? 14.671 -7.732 7.807 1.00 89.00 297 GLU A C 1
ATOM 2539 O O . GLU A 1 297 ? 15.606 -7.793 7.010 1.00 89.00 297 GLU A O 1
ATOM 2544 N N . ASN A 1 298 ? 13.431 -8.083 7.442 1.00 89.44 298 ASN A N 1
ATOM 2545 C CA . ASN A 1 298 ? 13.096 -8.524 6.080 1.00 89.44 298 ASN A CA 1
ATOM 2546 C C . ASN A 1 298 ? 13.332 -7.412 5.038 1.00 89.44 298 ASN A C 1
ATOM 2548 O O . ASN A 1 298 ? 13.916 -7.661 3.979 1.00 89.44 298 ASN A O 1
ATOM 2552 N N . GLU A 1 299 ? 12.938 -6.170 5.338 1.00 86.75 299 GLU A N 1
ATOM 2553 C CA . GLU A 1 299 ? 13.232 -5.005 4.493 1.00 86.75 299 GLU A CA 1
ATOM 2554 C C . GLU A 1 299 ? 14.744 -4.807 4.334 1.00 86.75 299 GLU A C 1
ATOM 2556 O O . GLU A 1 299 ? 15.238 -4.672 3.209 1.00 86.75 299 GLU A O 1
ATOM 2561 N N . ARG A 1 300 ? 15.496 -4.869 5.440 1.00 89.81 300 ARG A N 1
ATOM 2562 C CA . ARG A 1 300 ? 16.962 -4.768 5.466 1.00 89.81 300 ARG A CA 1
ATOM 2563 C C . ARG A 1 300 ? 17.635 -5.849 4.615 1.00 89.81 300 ARG A C 1
ATOM 2565 O O . ARG A 1 300 ? 18.529 -5.512 3.837 1.00 89.81 300 ARG A O 1
ATOM 2572 N N . ILE A 1 301 ? 17.196 -7.106 4.709 1.00 91.38 301 ILE A N 1
ATOM 2573 C CA . ILE A 1 301 ? 17.679 -8.210 3.862 1.00 91.38 301 ILE A CA 1
ATOM 2574 C C . ILE A 1 301 ? 17.405 -7.892 2.386 1.00 91.38 301 ILE A C 1
ATOM 2576 O O . ILE A 1 301 ? 18.332 -7.913 1.576 1.00 91.38 301 ILE A O 1
ATOM 2580 N N . SER A 1 302 ? 16.183 -7.471 2.038 1.00 88.38 302 SER A N 1
ATOM 2581 C CA . SER A 1 302 ? 15.830 -7.126 0.651 1.00 88.38 302 SER A CA 1
ATOM 2582 C C . SER A 1 302 ? 16.671 -5.969 0.079 1.00 88.38 302 SER A C 1
ATOM 2584 O O . SER A 1 302 ? 17.016 -5.967 -1.105 1.00 88.38 302 SER A O 1
ATOM 2586 N N . LEU A 1 303 ? 17.061 -4.998 0.914 1.00 85.94 303 LEU A N 1
ATOM 2587 C CA . LEU A 1 303 ? 17.948 -3.894 0.535 1.00 85.94 303 LEU A CA 1
ATOM 2588 C C . LEU A 1 303 ? 19.399 -4.353 0.331 1.00 85.94 303 LEU A C 1
ATOM 2590 O O . LEU A 1 303 ? 20.088 -3.820 -0.541 1.00 85.94 303 LEU A O 1
ATOM 2594 N N . VAL A 1 304 ? 19.870 -5.342 1.096 1.00 91.75 304 VAL A N 1
ATOM 2595 C CA . VAL A 1 304 ? 21.180 -5.976 0.878 1.00 91.75 304 VAL A CA 1
ATOM 2596 C C . VAL A 1 304 ? 21.178 -6.778 -0.426 1.00 91.75 304 VAL A C 1
ATOM 2598 O O . VAL A 1 304 ? 22.106 -6.626 -1.219 1.00 91.75 304 VAL A O 1
ATOM 2601 N N . GLU A 1 305 ? 20.124 -7.548 -0.707 1.00 90.88 305 GLU A N 1
ATOM 2602 C CA . GLU A 1 305 ? 19.985 -8.300 -1.963 1.00 90.88 305 GLU A CA 1
ATOM 2603 C C . GLU A 1 305 ? 19.923 -7.396 -3.201 1.00 90.88 305 GLU A C 1
ATOM 2605 O O . GLU A 1 305 ? 20.597 -7.673 -4.196 1.00 90.88 305 GLU A O 1
ATOM 2610 N N . ARG A 1 306 ? 19.159 -6.293 -3.154 1.00 89.62 306 ARG A N 1
ATOM 2611 C CA . ARG A 1 306 ? 19.123 -5.302 -4.248 1.00 89.62 306 ARG A CA 1
ATOM 2612 C C . ARG A 1 306 ? 20.512 -4.721 -4.506 1.00 89.62 306 ARG A C 1
ATOM 2614 O O . ARG A 1 306 ? 20.988 -4.781 -5.634 1.00 89.62 306 ARG A O 1
ATOM 2621 N N . ARG A 1 307 ? 21.214 -4.285 -3.453 1.00 88.12 307 ARG A N 1
ATOM 2622 C CA . ARG A 1 307 ? 22.595 -3.772 -3.547 1.00 88.12 307 ARG A CA 1
ATOM 2623 C C . ARG A 1 307 ? 23.611 -4.817 -4.015 1.00 88.12 307 ARG A C 1
ATOM 2625 O O . ARG A 1 307 ? 24.647 -4.444 -4.564 1.00 88.12 307 ARG A O 1
ATOM 2632 N N . ALA A 1 308 ? 23.361 -6.105 -3.782 1.00 91.38 308 ALA A N 1
ATOM 2633 C CA . ALA A 1 308 ? 24.185 -7.183 -4.320 1.00 91.38 308 ALA A CA 1
ATOM 2634 C C . ALA A 1 308 ? 23.978 -7.327 -5.836 1.00 91.38 308 ALA A C 1
ATOM 2636 O O . ALA A 1 308 ? 24.961 -7.310 -6.576 1.00 91.38 308 ALA A O 1
ATOM 2637 N N . LYS A 1 309 ? 22.719 -7.360 -6.298 1.00 92.00 309 LYS A N 1
ATOM 2638 C CA . LYS A 1 309 ? 22.361 -7.414 -7.728 1.00 92.00 309 LYS A CA 1
ATOM 2639 C C . LYS A 1 309 ? 22.864 -6.186 -8.491 1.00 92.00 309 LYS A C 1
ATOM 2641 O O . LYS A 1 309 ? 23.577 -6.342 -9.472 1.00 92.00 309 LYS A O 1
ATOM 2646 N N . GLU A 1 310 ? 22.636 -4.980 -7.968 1.00 89.56 310 GLU A N 1
ATOM 2647 C CA . GLU A 1 310 ? 23.169 -3.721 -8.522 1.00 89.56 310 GLU A CA 1
ATOM 2648 C C . GLU A 1 310 ? 24.695 -3.774 -8.728 1.00 89.56 310 GLU A C 1
ATOM 2650 O O . GLU A 1 310 ? 25.201 -3.359 -9.769 1.00 89.56 310 GLU A O 1
ATOM 2655 N N . LYS A 1 311 ? 25.449 -4.328 -7.765 1.00 90.62 311 LYS A N 1
ATOM 2656 C CA . LYS A 1 311 ? 26.907 -4.514 -7.888 1.00 90.62 311 LYS A CA 1
ATOM 2657 C C . LYS A 1 311 ? 27.298 -5.591 -8.900 1.00 90.62 311 LYS A C 1
ATOM 2659 O O . LYS A 1 311 ? 28.348 -5.464 -9.528 1.00 90.62 311 LYS A O 1
ATOM 2664 N N . GLU A 1 312 ? 26.511 -6.651 -9.030 1.00 92.56 312 GLU A N 1
ATOM 2665 C CA . GLU A 1 312 ? 26.745 -7.720 -10.002 1.00 92.56 312 GLU A CA 1
ATOM 2666 C C . GLU A 1 312 ? 26.486 -7.232 -11.434 1.00 92.56 312 GLU A C 1
ATOM 2668 O O . GLU A 1 312 ? 27.302 -7.462 -12.323 1.00 92.56 312 GLU A O 1
ATOM 2673 N N . ASP A 1 313 ? 25.413 -6.474 -11.647 1.00 90.69 313 ASP A N 1
ATOM 2674 C CA . ASP A 1 313 ? 25.062 -5.913 -12.951 1.00 90.69 313 ASP A CA 1
ATOM 2675 C C . ASP A 1 313 ? 26.018 -4.778 -13.356 1.00 90.69 313 ASP A C 1
ATOM 2677 O O . ASP A 1 313 ? 26.455 -4.720 -14.507 1.00 90.69 313 ASP A O 1
ATOM 2681 N N . LEU A 1 314 ? 26.475 -3.957 -12.399 1.00 90.00 314 LEU A N 1
ATOM 2682 C CA . LEU A 1 314 ? 27.583 -3.021 -12.627 1.00 90.00 314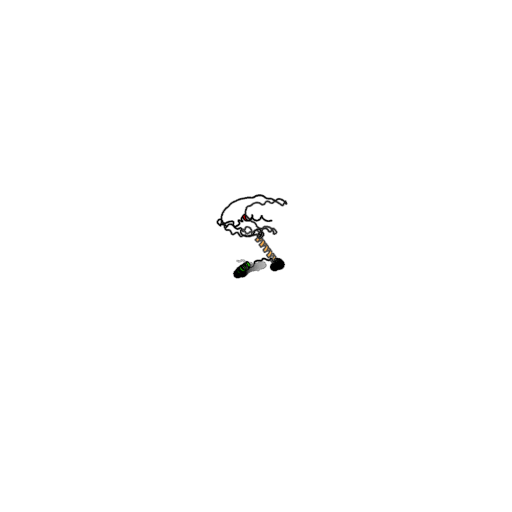 LEU A CA 1
ATOM 2683 C C . LEU A 1 314 ? 28.875 -3.750 -13.032 1.00 90.00 314 LEU A C 1
ATOM 2685 O O . LEU A 1 314 ? 29.523 -3.330 -13.992 1.00 90.00 314 LEU A O 1
ATOM 2689 N N . ARG A 1 315 ? 29.231 -4.864 -12.372 1.00 92.19 315 ARG A N 1
ATOM 2690 C CA . ARG A 1 315 ? 30.382 -5.702 -12.767 1.00 92.19 315 ARG A CA 1
ATOM 2691 C C . ARG A 1 315 ? 30.237 -6.242 -14.189 1.00 92.19 315 ARG A C 1
ATOM 2693 O O . ARG A 1 315 ? 31.166 -6.064 -14.970 1.00 92.19 315 ARG A O 1
ATOM 2700 N N . LYS A 1 316 ? 29.079 -6.810 -14.545 1.00 92.31 316 LYS A N 1
ATOM 2701 C CA . LYS A 1 316 ? 28.791 -7.286 -15.912 1.00 92.31 316 LYS A CA 1
ATOM 2702 C C . LYS A 1 316 ? 28.929 -6.159 -16.939 1.00 92.31 316 LYS A C 1
ATOM 2704 O O . LYS A 1 316 ? 29.510 -6.371 -17.997 1.00 92.31 316 LYS A O 1
ATOM 2709 N N . SER A 1 317 ? 28.447 -4.953 -16.625 1.00 90.94 317 SER A N 1
ATOM 2710 C CA . SER A 1 317 ? 28.560 -3.801 -17.534 1.00 90.94 317 SER A CA 1
ATOM 2711 C C . SER A 1 317 ? 30.011 -3.334 -17.734 1.00 90.94 317 SER A C 1
ATOM 2713 O O . SER A 1 317 ? 30.401 -3.040 -18.862 1.00 90.94 317 SER A O 1
ATOM 2715 N N . LEU A 1 318 ? 30.834 -3.340 -16.678 1.00 89.94 318 LEU A N 1
ATOM 2716 C CA . LEU A 1 318 ? 32.267 -3.032 -16.751 1.00 89.94 318 LEU A CA 1
ATOM 2717 C C . LEU A 1 318 ? 33.052 -4.107 -17.512 1.00 89.94 318 LEU A C 1
ATOM 2719 O O . LEU A 1 318 ? 33.910 -3.773 -18.324 1.00 89.94 318 LEU A O 1
ATOM 2723 N N . GLU A 1 319 ? 32.741 -5.385 -17.297 1.00 92.94 319 GLU A N 1
ATOM 2724 C CA . GLU A 1 319 ? 33.333 -6.500 -18.043 1.00 92.94 319 GLU A CA 1
ATOM 2725 C C . GLU A 1 319 ? 32.989 -6.418 -19.540 1.00 92.94 319 GLU A C 1
ATOM 2727 O O . GLU A 1 319 ? 33.867 -6.592 -20.386 1.00 92.94 319 GLU A O 1
ATOM 2732 N N . LEU A 1 320 ? 31.746 -6.054 -19.879 1.00 92.62 320 LEU A N 1
ATOM 2733 C CA . LEU A 1 320 ? 31.325 -5.813 -21.260 1.00 92.62 320 LEU A CA 1
ATOM 2734 C C . LEU A 1 320 ? 32.070 -4.620 -21.886 1.00 92.62 320 LEU A C 1
ATOM 2736 O O . LEU A 1 320 ? 32.583 -4.737 -22.996 1.00 92.62 320 LEU A O 1
ATOM 2740 N N . GLN A 1 321 ? 32.198 -3.499 -21.165 1.00 87.12 321 GLN A N 1
ATOM 2741 C CA . GLN A 1 321 ? 32.943 -2.319 -21.629 1.00 87.12 321 GLN A CA 1
ATOM 2742 C C . GLN A 1 321 ? 34.437 -2.602 -21.836 1.00 87.12 321 GLN A C 1
ATOM 2744 O O . GLN A 1 321 ? 35.007 -2.157 -22.833 1.00 87.12 321 GLN A O 1
ATOM 2749 N N . LEU A 1 322 ? 35.070 -3.359 -20.934 1.00 88.81 322 LEU A N 1
ATOM 2750 C CA . LEU A 1 322 ? 36.460 -3.799 -21.084 1.00 88.81 322 LEU A CA 1
ATOM 2751 C C . LEU A 1 322 ? 36.619 -4.716 -22.298 1.00 88.81 322 LEU A C 1
ATOM 2753 O O . LEU A 1 322 ? 37.534 -4.518 -23.095 1.00 88.81 322 LEU A O 1
ATOM 2757 N N . LYS A 1 323 ? 35.698 -5.667 -22.491 1.00 88.62 323 LYS A N 1
ATOM 2758 C CA . LYS A 1 323 ? 35.679 -6.553 -23.661 1.00 88.62 323 LYS A CA 1
ATOM 2759 C C . LYS A 1 323 ? 35.509 -5.771 -24.965 1.00 88.62 323 LYS A C 1
ATOM 2761 O O . LYS A 1 323 ? 36.211 -6.056 -25.929 1.00 88.62 323 LYS A O 1
ATOM 2766 N N . ASP A 1 324 ? 34.659 -4.747 -24.991 1.00 83.88 324 ASP A N 1
ATOM 2767 C CA . ASP A 1 324 ? 34.486 -3.872 -26.155 1.00 83.88 324 ASP A CA 1
ATOM 2768 C C . ASP A 1 324 ? 35.697 -2.967 -26.415 1.00 83.88 324 ASP A C 1
ATOM 2770 O O . ASP A 1 324 ? 36.084 -2.790 -27.572 1.00 83.88 324 ASP A O 1
ATOM 2774 N N . GLN A 1 325 ? 36.352 -2.432 -25.378 1.00 85.12 325 GLN A N 1
ATOM 2775 C CA . GLN A 1 325 ? 37.638 -1.743 -25.542 1.00 85.12 325 GLN A CA 1
ATOM 2776 C C . GLN A 1 325 ? 38.706 -2.688 -26.099 1.00 85.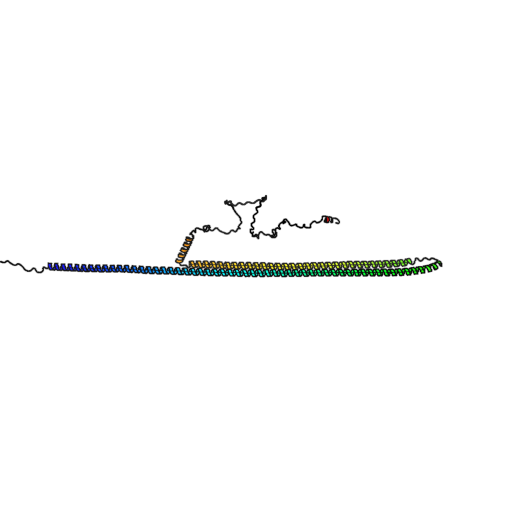12 325 GLN A C 1
ATOM 2778 O O . GLN A 1 325 ? 39.401 -2.333 -27.049 1.00 85.12 325 GLN A O 1
ATOM 2783 N N . GLN A 1 326 ? 38.807 -3.905 -25.564 1.00 81.50 326 GLN A N 1
ATOM 2784 C CA . GLN A 1 326 ? 39.786 -4.894 -26.004 1.00 81.50 326 GLN A CA 1
ATOM 2785 C C . GLN A 1 326 ? 39.494 -5.378 -27.433 1.00 81.50 326 GLN A C 1
ATOM 2787 O O . GLN A 1 326 ? 40.418 -5.519 -28.227 1.00 81.50 326 GLN A O 1
ATOM 2792 N N . ASN A 1 327 ? 38.223 -5.518 -27.820 1.00 80.44 327 ASN A N 1
ATOM 2793 C CA . ASN A 1 327 ? 37.817 -5.765 -29.206 1.00 80.44 327 ASN A CA 1
ATOM 2794 C C . ASN A 1 327 ? 38.236 -4.617 -30.142 1.00 80.44 327 ASN A C 1
ATOM 2796 O O . ASN A 1 327 ? 38.746 -4.881 -31.231 1.00 80.44 327 ASN A O 1
ATOM 2800 N N . ARG A 1 328 ? 38.080 -3.350 -29.725 1.00 75.19 328 ARG A N 1
ATOM 2801 C CA . ARG A 1 328 ? 38.530 -2.175 -30.503 1.00 75.19 328 ARG A CA 1
ATOM 2802 C C . ARG A 1 328 ? 40.053 -2.126 -30.644 1.00 75.19 328 ARG A C 1
ATOM 2804 O O . ARG A 1 328 ? 40.538 -1.882 -31.744 1.00 75.19 328 ARG A O 1
ATOM 2811 N N . LEU A 1 329 ? 40.800 -2.406 -29.574 1.00 75.62 329 LEU A N 1
ATOM 2812 C CA . LEU A 1 329 ? 42.267 -2.483 -29.599 1.00 75.62 329 LEU A CA 1
ATOM 2813 C C . LEU A 1 329 ? 42.752 -3.626 -30.503 1.00 75.62 329 LEU A C 1
ATOM 2815 O O . LEU A 1 329 ? 43.542 -3.386 -31.411 1.00 75.62 329 LEU A O 1
ATOM 2819 N N . ASN A 1 330 ? 42.189 -4.828 -30.356 1.00 74.00 330 ASN A N 1
ATOM 2820 C CA . ASN A 1 330 ? 42.478 -5.975 -31.224 1.00 74.00 330 ASN A CA 1
ATOM 2821 C C . ASN A 1 330 ? 42.130 -5.686 -32.698 1.00 74.00 330 ASN A C 1
ATOM 2823 O O . ASN A 1 330 ? 42.823 -6.149 -33.601 1.00 74.00 330 ASN A O 1
ATOM 2827 N N . SER A 1 331 ? 41.070 -4.914 -32.968 1.00 67.31 331 SER A N 1
ATOM 2828 C CA . SER A 1 331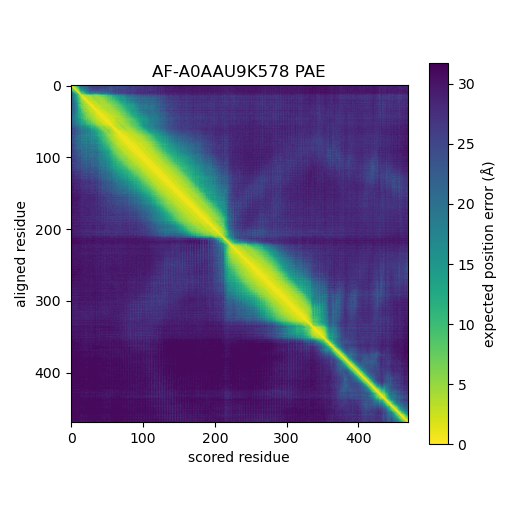 ? 40.748 -4.442 -34.322 1.00 67.31 331 SER A CA 1
ATOM 2829 C C . SER A 1 331 ? 41.810 -3.476 -34.857 1.00 67.31 331 SER A C 1
ATOM 2831 O O . SER A 1 331 ? 42.131 -3.522 -36.041 1.00 67.31 331 SER A O 1
ATOM 2833 N N . TYR A 1 332 ? 42.382 -2.634 -33.993 1.00 62.16 332 TYR A N 1
ATOM 2834 C CA . TYR A 1 332 ? 43.458 -1.705 -34.340 1.00 62.16 332 TYR A CA 1
ATOM 2835 C C . TYR A 1 332 ? 44.783 -2.428 -34.614 1.00 62.16 332 TYR A C 1
ATOM 2837 O O . TYR A 1 332 ? 45.506 -2.060 -35.537 1.00 62.16 332 TYR A O 1
ATOM 2845 N N . GLU A 1 333 ? 45.087 -3.494 -33.871 1.00 61.84 333 GLU A N 1
ATOM 2846 C CA . GLU A 1 333 ? 46.240 -4.363 -34.135 1.00 61.84 333 GLU A CA 1
ATOM 2847 C C . GLU A 1 333 ? 46.096 -5.127 -35.459 1.00 61.84 333 GLU A C 1
ATOM 2849 O O . GLU A 1 333 ? 47.069 -5.230 -36.208 1.00 61.84 333 GLU A O 1
ATOM 2854 N N . ARG A 1 334 ? 44.882 -5.599 -35.778 1.00 63.06 334 ARG A N 1
ATOM 2855 C CA . ARG A 1 334 ? 44.560 -6.359 -37.002 1.00 63.06 334 ARG A CA 1
ATOM 2856 C C . ARG A 1 334 ? 44.498 -5.529 -38.289 1.00 63.06 334 ARG A C 1
ATOM 2858 O O . ARG A 1 334 ? 44.505 -6.124 -39.361 1.00 63.06 334 ARG A O 1
ATOM 2865 N N . MET A 1 335 ? 44.452 -4.198 -38.210 1.00 64.06 335 MET A N 1
ATOM 2866 C CA . MET A 1 335 ? 44.559 -3.333 -39.394 1.00 64.06 335 MET A CA 1
ATOM 2867 C C . MET A 1 335 ? 45.915 -3.500 -40.097 1.00 64.06 335 MET A C 1
ATOM 2869 O O . MET A 1 335 ? 46.960 -3.607 -39.447 1.00 64.06 335 MET A O 1
ATOM 2873 N N . ASN A 1 336 ? 45.928 -3.439 -41.427 1.00 71.31 336 ASN A N 1
ATOM 2874 C CA . ASN A 1 336 ? 47.162 -3.333 -42.205 1.00 71.31 336 ASN A CA 1
ATOM 2875 C C . ASN A 1 336 ? 47.861 -1.991 -41.941 1.00 71.31 336 ASN A C 1
ATOM 2877 O O . ASN A 1 336 ? 47.239 -1.014 -41.524 1.00 71.31 336 ASN A O 1
ATOM 2881 N N . GLU A 1 337 ? 49.160 -1.905 -42.231 1.00 67.12 337 GLU A N 1
ATOM 2882 C CA . GLU A 1 337 ? 49.951 -0.682 -42.011 1.00 67.12 337 GLU A CA 1
ATOM 2883 C C . GLU A 1 337 ? 49.355 0.538 -42.731 1.00 67.12 337 GLU A C 1
ATOM 2885 O O . GLU A 1 337 ? 49.232 1.608 -42.142 1.00 67.12 337 GLU A O 1
ATOM 2890 N N . ARG A 1 338 ? 48.858 0.342 -43.958 1.00 59.88 338 ARG A N 1
ATOM 2891 C CA . ARG A 1 338 ? 48.182 1.374 -44.762 1.00 59.88 338 ARG A CA 1
ATOM 2892 C C . ARG A 1 338 ? 46.869 1.873 -44.141 1.00 59.88 338 ARG A C 1
ATOM 2894 O O . ARG A 1 338 ? 46.513 3.036 -44.301 1.00 59.88 338 ARG A O 1
ATOM 2901 N N . GLU A 1 339 ? 46.157 1.006 -43.423 1.00 65.69 339 GLU A N 1
ATOM 2902 C CA . GLU A 1 339 ? 44.922 1.350 -42.707 1.00 65.69 339 GLU A CA 1
ATOM 2903 C C . GLU A 1 339 ? 45.248 2.070 -41.391 1.00 65.69 339 GLU A C 1
ATOM 2905 O O . GLU A 1 339 ? 44.627 3.083 -41.084 1.00 65.69 339 GLU A O 1
ATOM 2910 N N . LYS A 1 340 ? 46.289 1.627 -40.668 1.00 70.62 340 LYS A N 1
ATOM 2911 C CA . LYS A 1 340 ? 46.839 2.314 -39.484 1.00 70.62 340 LYS A CA 1
ATOM 2912 C C . LYS A 1 340 ? 47.328 3.726 -39.820 1.00 70.62 340 LYS A C 1
ATOM 2914 O O . LYS A 1 340 ? 47.074 4.656 -39.059 1.00 70.62 340 LYS A O 1
ATOM 2919 N N . GLU A 1 341 ? 47.988 3.897 -40.963 1.00 67.69 341 GLU A N 1
ATOM 2920 C CA . GLU A 1 341 ? 48.458 5.191 -41.465 1.00 67.69 341 GLU A CA 1
ATOM 2921 C C . GLU A 1 341 ? 47.289 6.104 -41.872 1.00 67.69 341 GLU A C 1
ATOM 2923 O O . GLU A 1 341 ? 47.244 7.264 -41.463 1.00 67.69 341 GLU A O 1
ATOM 2928 N N . MET A 1 342 ? 46.274 5.570 -42.563 1.00 68.88 342 MET A N 1
ATOM 2929 C CA . MET A 1 342 ? 45.038 6.304 -42.861 1.00 68.88 342 MET A CA 1
ATOM 2930 C C . MET A 1 342 ? 44.289 6.723 -41.584 1.00 68.88 342 MET A C 1
ATOM 2932 O O . MET A 1 342 ? 43.883 7.877 -41.469 1.00 68.88 342 MET A O 1
ATOM 2936 N N . HIS A 1 343 ? 44.158 5.833 -40.595 1.00 70.19 343 HIS A N 1
ATOM 2937 C CA . HIS A 1 343 ? 43.543 6.146 -39.302 1.00 70.19 343 HIS A CA 1
ATOM 2938 C C . HIS A 1 343 ? 44.321 7.218 -38.529 1.00 70.19 343 HIS A C 1
ATOM 2940 O O . HIS A 1 343 ? 43.714 8.124 -37.959 1.00 70.19 343 HIS A O 1
ATOM 2946 N N . LYS A 1 344 ? 45.659 7.149 -38.534 1.00 75.19 344 LYS A N 1
ATOM 2947 C CA . LYS A 1 344 ? 46.532 8.162 -37.926 1.00 75.19 344 LYS A CA 1
ATOM 2948 C C . LYS A 1 344 ? 46.342 9.529 -38.587 1.00 75.19 344 LYS A C 1
ATOM 2950 O O . LYS A 1 344 ? 46.183 10.514 -37.873 1.00 75.19 344 LYS A O 1
ATOM 2955 N N . ASN A 1 345 ? 46.287 9.572 -39.919 1.00 69.75 345 ASN A N 1
ATOM 2956 C CA . ASN A 1 345 ? 46.061 10.803 -40.677 1.00 69.75 345 ASN A CA 1
ATOM 2957 C C . ASN A 1 345 ? 44.658 11.385 -40.431 1.00 69.75 345 ASN A C 1
ATOM 2959 O O . ASN A 1 345 ? 44.516 12.597 -40.312 1.00 69.75 345 ASN A O 1
ATOM 2963 N N . ILE A 1 346 ? 43.625 10.544 -40.298 1.00 73.62 346 ILE A N 1
ATOM 2964 C CA . ILE A 1 346 ? 42.268 10.984 -39.927 1.00 73.62 346 ILE A CA 1
ATOM 2965 C C . ILE A 1 346 ? 42.254 11.569 -38.508 1.00 73.62 346 ILE A C 1
ATOM 2967 O O . ILE A 1 346 ? 41.683 12.636 -38.301 1.00 73.62 346 ILE A O 1
ATOM 2971 N N . LEU A 1 347 ? 42.905 10.914 -37.540 1.00 70.38 347 LEU A N 1
ATOM 2972 C CA . LEU A 1 347 ? 42.989 11.409 -36.163 1.00 70.38 347 LEU A CA 1
ATOM 2973 C C . LEU A 1 347 ? 43.733 12.747 -36.079 1.00 70.38 347 LEU A C 1
ATOM 2975 O O . LEU A 1 347 ? 43.212 13.674 -35.463 1.00 70.38 347 LEU A O 1
ATOM 2979 N N . SER A 1 348 ? 44.876 12.901 -36.759 1.00 68.81 348 SER A N 1
ATOM 2980 C CA . SER A 1 348 ? 45.569 14.195 -36.805 1.00 68.81 348 SER A CA 1
ATOM 2981 C C . SER A 1 348 ? 44.720 15.277 -37.471 1.00 68.81 348 SER A C 1
ATOM 2983 O O . SER A 1 348 ? 44.689 16.399 -36.978 1.00 68.81 348 SER A O 1
ATOM 2985 N N . HIS A 1 349 ? 43.959 14.953 -38.522 1.00 65.25 349 HIS A N 1
ATOM 2986 C CA . HIS A 1 349 ? 43.075 15.930 -39.164 1.00 65.25 349 HIS A CA 1
ATOM 2987 C C . HIS A 1 349 ? 41.891 16.339 -38.272 1.00 65.25 349 HIS A C 1
ATOM 2989 O O . HIS A 1 349 ? 41.451 17.486 -38.317 1.00 65.25 349 HIS A O 1
ATOM 2995 N N . ILE A 1 350 ? 41.401 15.438 -37.413 1.00 63.62 350 ILE A N 1
ATOM 2996 C CA . ILE A 1 350 ? 40.393 15.755 -36.391 1.00 63.62 350 ILE A CA 1
ATOM 2997 C C . ILE A 1 350 ? 40.999 16.636 -35.284 1.00 63.62 350 ILE A C 1
ATOM 2999 O O . ILE A 1 350 ? 40.358 17.596 -34.867 1.00 63.62 350 ILE A O 1
ATOM 3003 N N . GLU A 1 351 ? 42.236 16.385 -34.846 1.00 60.81 351 GLU A N 1
ATOM 3004 C CA . GLU A 1 351 ? 42.946 17.240 -33.874 1.00 60.81 351 GLU A CA 1
ATOM 3005 C C . GLU A 1 351 ? 43.339 18.618 -34.447 1.00 60.81 351 GLU A C 1
ATOM 3007 O O . GLU A 1 351 ? 43.393 19.610 -33.715 1.00 60.81 351 GLU A O 1
ATOM 3012 N N . GLU A 1 352 ? 43.577 18.711 -35.757 1.00 63.03 352 GLU A N 1
ATOM 3013 C CA . GLU A 1 352 ? 43.737 19.974 -36.486 1.00 63.03 352 GLU A CA 1
ATOM 3014 C C . GLU A 1 352 ? 42.405 20.732 -36.584 1.00 63.03 352 GLU A C 1
ATOM 3016 O O . GLU A 1 352 ? 42.348 21.919 -36.262 1.00 63.03 352 GLU A O 1
ATOM 3021 N N . GLN A 1 353 ? 41.311 20.055 -36.952 1.00 57.06 353 GLN A N 1
ATOM 3022 C CA . GLN A 1 353 ? 39.979 20.668 -37.032 1.00 57.06 353 GLN A CA 1
ATOM 3023 C C . GLN A 1 353 ? 39.400 21.029 -35.653 1.00 57.06 353 GLN A C 1
ATOM 3025 O O . GLN A 1 353 ? 38.662 22.005 -35.541 1.00 57.06 353 GLN A O 1
ATOM 3030 N N . ALA A 1 354 ? 39.801 20.343 -34.579 1.00 53.69 354 ALA A N 1
ATOM 3031 C CA . ALA A 1 354 ? 39.473 20.721 -33.201 1.00 53.69 354 ALA A CA 1
ATOM 3032 C C . ALA A 1 354 ? 40.075 22.079 -32.777 1.00 53.69 354 ALA A C 1
ATOM 3034 O O . ALA A 1 354 ? 39.650 22.650 -31.774 1.00 53.69 354 ALA A O 1
ATOM 3035 N N . LYS A 1 355 ? 41.029 22.630 -33.545 1.00 50.34 355 LYS A N 1
ATOM 3036 C CA . LYS A 1 355 ? 41.572 23.989 -33.359 1.00 50.34 355 LYS A CA 1
ATOM 3037 C C . LYS A 1 355 ? 40.814 25.060 -34.157 1.00 50.34 355 LYS A C 1
ATOM 3039 O O . LYS A 1 355 ? 41.210 26.226 -34.132 1.00 50.34 355 LYS A O 1
ATOM 3044 N N . ILE A 1 356 ? 39.714 24.711 -34.833 1.00 49.69 356 ILE A N 1
ATOM 3045 C CA . ILE A 1 356 ? 38.805 25.688 -35.447 1.00 49.69 356 ILE A CA 1
ATOM 3046 C C . ILE A 1 356 ? 38.003 26.373 -34.333 1.00 49.69 356 ILE A C 1
ATOM 3048 O O . ILE A 1 356 ? 36.981 25.875 -33.861 1.00 49.69 356 ILE A O 1
ATOM 3052 N N . ALA A 1 357 ? 38.481 27.541 -33.905 1.00 46.53 357 ALA A N 1
ATOM 3053 C CA . ALA A 1 357 ? 37.784 28.383 -32.943 1.00 46.53 357 ALA A CA 1
ATOM 3054 C C . ALA A 1 357 ? 36.489 28.944 -33.560 1.00 46.53 357 ALA A C 1
ATOM 3056 O O . ALA A 1 357 ? 36.522 29.900 -34.334 1.00 46.53 357 ALA A O 1
ATOM 3057 N N . PHE A 1 358 ? 35.341 28.363 -33.203 1.00 46.47 358 PHE A N 1
ATOM 3058 C CA . PHE A 1 358 ? 34.027 28.893 -33.574 1.00 46.47 358 PHE A CA 1
ATOM 3059 C C . PHE A 1 358 ? 33.762 30.235 -32.863 1.00 46.47 358 PHE A C 1
ATOM 3061 O O . PHE A 1 358 ? 33.696 30.267 -31.630 1.00 46.47 358 PHE A O 1
ATOM 3068 N N . PRO A 1 359 ? 33.561 31.347 -33.595 1.00 50.00 359 PRO A N 1
ATOM 3069 C CA . PRO A 1 359 ? 33.253 32.632 -32.984 1.00 50.00 359 PRO A CA 1
ATOM 3070 C C . PRO A 1 359 ? 31.759 32.701 -32.634 1.00 50.00 359 PRO A C 1
ATOM 3072 O O . PRO A 1 359 ? 30.942 33.004 -33.502 1.00 50.00 359 PRO A O 1
ATOM 3075 N N . GLY A 1 360 ? 31.373 32.437 -31.377 1.00 43.41 360 GLY A N 1
ATOM 3076 C CA . GLY A 1 360 ? 29.974 32.680 -30.986 1.00 43.41 360 GLY A CA 1
ATOM 3077 C C . GLY A 1 360 ? 29.370 32.044 -29.731 1.00 43.41 360 GLY A C 1
ATOM 3078 O O . GLY A 1 360 ? 28.159 32.168 -29.582 1.00 43.41 360 GLY A O 1
ATOM 3079 N N . ILE A 1 361 ? 30.117 31.400 -28.823 1.00 45.72 361 ILE A N 1
ATOM 3080 C CA . ILE A 1 361 ? 29.565 30.996 -27.509 1.00 45.72 361 ILE A CA 1
ATOM 3081 C C . ILE A 1 361 ? 30.532 31.387 -26.379 1.00 45.72 361 ILE A C 1
ATOM 3083 O O . ILE A 1 361 ? 31.613 30.804 -26.275 1.00 45.72 361 ILE A O 1
ATOM 3087 N N . PRO A 1 362 ? 30.168 32.338 -25.496 1.00 41.94 362 PRO A N 1
ATOM 3088 C CA . PRO A 1 362 ? 30.925 32.596 -24.275 1.00 41.94 362 PRO A CA 1
ATOM 3089 C C . PRO A 1 362 ? 30.876 31.376 -23.342 1.00 41.94 362 PRO A C 1
ATOM 3091 O O . PRO A 1 362 ? 29.805 30.998 -22.873 1.00 41.94 362 PRO A O 1
ATOM 3094 N N . GLY A 1 363 ? 32.036 30.771 -23.066 1.00 49.16 363 GLY A N 1
ATOM 3095 C CA . GLY A 1 363 ? 32.191 29.688 -22.083 1.00 49.16 363 GLY A CA 1
ATOM 3096 C C . GLY A 1 363 ? 32.650 28.328 -22.625 1.00 49.16 363 GLY A C 1
ATOM 3097 O O . GLY A 1 363 ? 32.964 27.454 -21.824 1.00 49.16 363 GLY A O 1
ATOM 3098 N N . SER A 1 364 ? 32.744 28.122 -23.945 1.00 46.81 364 SER A N 1
ATOM 3099 C CA . SER A 1 364 ? 33.179 26.838 -24.530 1.00 46.81 364 SER A CA 1
ATOM 3100 C C . SER A 1 364 ? 34.628 26.868 -25.041 1.00 46.81 364 SER A C 1
ATOM 3102 O O . SER A 1 364 ? 34.877 26.814 -26.248 1.00 46.81 364 SER A O 1
ATOM 3104 N N . HIS A 1 365 ? 35.598 26.946 -24.126 1.00 41.78 365 HIS A N 1
ATOM 3105 C CA . HIS A 1 365 ? 37.026 26.804 -24.440 1.00 41.78 365 HIS A CA 1
ATOM 3106 C C . HIS A 1 365 ? 37.672 25.707 -23.589 1.00 41.78 365 HIS A C 1
ATOM 3108 O O . HIS A 1 365 ? 37.913 25.876 -22.397 1.00 41.78 365 HIS A O 1
ATOM 3114 N N . SER A 1 366 ? 37.993 24.578 -24.221 1.00 45.22 366 SER A N 1
ATOM 3115 C CA . SER A 1 366 ? 38.763 23.477 -23.636 1.00 45.22 366 SER A CA 1
ATOM 3116 C C . SER A 1 366 ? 40.257 23.824 -23.591 1.00 45.22 366 SER A C 1
ATOM 3118 O O . SER A 1 366 ? 41.050 23.296 -24.370 1.00 45.22 366 SER A O 1
ATOM 3120 N N . ALA A 1 367 ? 40.619 24.764 -22.712 1.00 45.19 367 ALA A N 1
ATOM 3121 C CA . ALA A 1 367 ? 41.971 25.312 -22.578 1.00 45.19 367 ALA A CA 1
ATOM 3122 C C . ALA A 1 367 ? 42.388 25.588 -21.113 1.00 45.19 367 ALA A C 1
ATOM 3124 O O . ALA A 1 367 ? 43.206 26.469 -20.861 1.00 45.19 367 ALA A O 1
ATOM 3125 N N . GLU A 1 368 ? 41.863 24.822 -20.151 1.00 36.50 368 GLU A N 1
ATOM 3126 C CA . GLU A 1 368 ? 42.358 24.796 -18.765 1.00 36.50 368 GLU A CA 1
ATOM 3127 C C . GLU A 1 368 ? 42.887 23.395 -18.399 1.00 36.50 368 GLU A C 1
ATOM 3129 O O . GLU A 1 368 ? 42.327 22.390 -18.849 1.00 36.50 368 GLU A O 1
ATOM 3134 N N . PRO A 1 369 ? 43.975 23.291 -17.609 1.00 38.53 369 PRO A N 1
ATOM 3135 C CA . PRO A 1 369 ? 44.544 22.008 -17.208 1.00 38.53 369 PRO A CA 1
ATOM 3136 C C . PRO A 1 369 ? 43.664 21.301 -16.170 1.00 38.53 369 PRO A C 1
ATOM 3138 O O . PRO A 1 369 ? 43.047 21.932 -15.313 1.00 38.53 369 PRO A O 1
ATOM 3141 N N . SER A 1 370 ? 43.653 19.968 -16.202 1.00 48.88 370 SER A N 1
ATOM 3142 C CA . SER A 1 370 ? 42.844 19.138 -15.304 1.00 48.88 370 SER A CA 1
ATOM 3143 C C . SER A 1 370 ? 43.223 19.326 -13.827 1.00 48.88 370 SER A C 1
ATOM 3145 O O . SER A 1 370 ? 44.216 18.760 -13.355 1.00 48.88 370 SER A O 1
ATOM 3147 N N . LEU A 1 371 ? 42.407 20.074 -13.083 1.00 35.47 371 LEU A N 1
ATOM 3148 C CA . LEU A 1 371 ? 42.472 20.122 -11.624 1.00 35.47 371 LEU A CA 1
ATOM 3149 C C . LEU A 1 371 ? 41.740 18.927 -10.999 1.00 35.47 371 LEU A C 1
ATOM 3151 O O . LEU A 1 371 ? 40.764 18.405 -11.539 1.00 35.47 371 LEU A O 1
ATOM 3155 N N . LYS A 1 372 ? 42.283 18.448 -9.880 1.00 38.22 372 LYS A N 1
ATOM 3156 C CA . LYS A 1 372 ? 41.930 17.161 -9.279 1.00 38.22 372 LYS A CA 1
ATOM 3157 C C . LYS A 1 372 ? 40.739 17.242 -8.320 1.00 38.22 372 LYS A C 1
ATOM 3159 O O . LYS A 1 372 ? 40.488 18.270 -7.710 1.00 38.22 372 LYS A O 1
ATOM 3164 N N . GLU A 1 373 ? 40.135 16.069 -8.129 1.00 34.31 373 GLU A N 1
ATOM 3165 C CA . GLU A 1 373 ? 39.575 15.565 -6.866 1.00 34.31 373 GLU A CA 1
ATOM 3166 C C . GLU A 1 373 ? 38.522 16.410 -6.122 1.00 34.31 373 GLU A C 1
ATOM 3168 O O . GLU A 1 373 ? 38.803 17.367 -5.410 1.00 34.31 373 GLU A O 1
ATOM 3173 N N . TYR A 1 374 ? 37.289 15.901 -6.192 1.00 40.88 374 TYR A N 1
ATOM 3174 C CA . TYR A 1 374 ? 36.299 15.844 -5.113 1.00 40.88 374 TYR A CA 1
ATOM 3175 C C . TYR A 1 374 ? 36.562 16.672 -3.840 1.00 40.88 374 TYR A C 1
ATOM 3177 O O . TYR A 1 374 ? 37.212 16.216 -2.899 1.00 40.88 374 TYR A O 1
ATOM 3185 N N . SER A 1 375 ? 35.810 17.760 -3.687 1.00 31.77 375 SER A N 1
ATOM 3186 C CA . SER A 1 375 ? 35.262 18.107 -2.374 1.00 31.77 375 SER A CA 1
ATOM 3187 C C . SER A 1 375 ? 33.789 18.500 -2.498 1.00 31.77 375 SER A C 1
ATOM 3189 O O . SER A 1 375 ? 33.373 19.203 -3.415 1.00 31.77 375 SER A O 1
ATOM 3191 N N . LYS A 1 376 ? 32.967 17.977 -1.584 1.00 40.91 376 LYS A N 1
ATOM 3192 C CA . LYS A 1 376 ? 31.600 18.468 -1.363 1.00 40.91 376 LYS A CA 1
ATOM 3193 C C . LYS A 1 376 ? 31.712 19.780 -0.589 1.00 40.91 376 LYS A C 1
ATOM 3195 O O . LYS A 1 376 ? 32.501 19.804 0.349 1.00 40.91 376 LYS A O 1
ATOM 3200 N N . ILE A 1 377 ? 30.843 20.760 -0.851 1.00 33.53 377 ILE A N 1
ATOM 3201 C CA . ILE A 1 377 ? 30.036 21.440 0.184 1.00 33.53 377 ILE A CA 1
ATOM 3202 C C . ILE A 1 377 ? 28.993 22.378 -0.452 1.00 33.53 377 ILE A C 1
ATOM 3204 O O . ILE A 1 377 ? 29.145 22.877 -1.560 1.00 33.53 377 ILE A O 1
ATOM 3208 N N . TYR A 1 378 ? 27.885 22.509 0.270 1.00 30.42 378 TYR A N 1
ATOM 3209 C CA . TYR A 1 378 ? 26.595 23.109 -0.062 1.00 30.42 378 TYR A CA 1
ATOM 3210 C C . TYR A 1 378 ? 26.598 24.563 -0.558 1.00 30.42 378 TYR A C 1
ATOM 3212 O O . TYR A 1 378 ? 27.354 25.403 -0.078 1.00 30.42 378 TYR A O 1
ATOM 3220 N N . LEU A 1 379 ? 25.611 24.879 -1.407 1.00 29.64 379 LEU A N 1
ATOM 3221 C CA . LEU A 1 379 ? 25.209 26.249 -1.726 1.00 29.64 379 LEU A CA 1
ATOM 3222 C C . LEU A 1 379 ? 24.460 26.934 -0.565 1.00 29.64 379 LEU A C 1
ATOM 3224 O O . LEU A 1 379 ? 23.442 26.442 -0.078 1.00 29.64 379 LEU A O 1
ATOM 3228 N N . ARG A 1 380 ? 24.918 28.144 -0.248 1.00 28.81 380 ARG A N 1
ATOM 3229 C CA . ARG A 1 380 ? 24.144 29.350 0.107 1.00 28.81 380 ARG A CA 1
ATOM 3230 C C . ARG A 1 380 ? 24.862 30.512 -0.611 1.00 28.81 380 ARG A C 1
ATOM 3232 O O . ARG A 1 380 ? 26.074 30.437 -0.769 1.00 28.81 380 ARG A O 1
ATOM 3239 N N . GLY A 1 381 ? 24.225 31.556 -1.136 1.00 29.11 381 GLY A N 1
ATOM 3240 C CA . GLY A 1 381 ? 22.922 32.133 -0.800 1.00 29.11 381 GLY A CA 1
ATOM 3241 C C . GLY A 1 381 ? 23.124 33.268 0.216 1.00 29.11 381 GLY A C 1
ATOM 3242 O O . GLY A 1 381 ? 23.409 32.972 1.373 1.00 29.11 381 GLY A O 1
ATOM 3243 N N . ASP A 1 382 ? 23.054 34.559 -0.127 1.00 32.50 382 ASP A N 1
ATOM 3244 C CA . ASP A 1 382 ? 22.664 35.195 -1.398 1.00 32.50 382 ASP A CA 1
ATOM 3245 C C . ASP A 1 382 ? 23.350 36.569 -1.595 1.00 32.50 382 ASP A C 1
ATOM 3247 O O . ASP A 1 382 ? 23.822 37.180 -0.644 1.00 32.50 382 ASP A O 1
ATOM 3251 N N . ASN A 1 383 ? 23.301 37.072 -2.835 1.00 31.84 383 ASN A N 1
ATOM 3252 C CA . ASN A 1 383 ? 23.304 38.489 -3.239 1.00 31.84 383 ASN A CA 1
ATOM 3253 C C . ASN A 1 383 ? 24.414 39.472 -2.776 1.00 31.84 383 ASN A C 1
ATOM 3255 O O . ASN A 1 383 ? 24.331 40.112 -1.731 1.00 31.84 383 ASN A O 1
ATOM 3259 N N . SER A 1 384 ? 25.224 39.839 -3.780 1.00 36.81 384 SER A N 1
ATOM 3260 C CA . SER A 1 384 ? 25.724 41.197 -4.097 1.00 36.81 384 SER A CA 1
ATOM 3261 C C . SER A 1 384 ? 27.040 41.723 -3.489 1.00 36.81 384 SER A C 1
ATOM 3263 O O . SER A 1 384 ? 27.369 41.514 -2.330 1.00 36.81 384 SER A O 1
ATOM 3265 N N . ASN A 1 385 ? 27.718 42.508 -4.339 1.00 28.55 385 ASN A N 1
ATOM 3266 C CA . ASN A 1 385 ? 28.830 43.437 -4.102 1.00 28.55 385 ASN A CA 1
ATOM 3267 C C . ASN A 1 385 ? 30.239 42.858 -3.819 1.00 28.55 385 ASN A C 1
ATOM 3269 O O . ASN A 1 385 ? 30.574 42.375 -2.744 1.00 28.55 385 ASN A O 1
ATOM 3273 N N . THR A 1 386 ? 31.095 43.025 -4.833 1.00 33.41 386 THR A N 1
ATOM 3274 C CA . THR A 1 386 ? 32.575 42.975 -4.844 1.00 33.41 386 THR A CA 1
ATOM 3275 C C . THR A 1 386 ? 33.217 43.974 -3.851 1.00 33.41 386 THR A C 1
ATOM 3277 O O . THR A 1 386 ? 32.527 44.945 -3.534 1.00 33.41 386 THR A O 1
ATOM 3280 N N . PRO A 1 387 ? 34.523 43.883 -3.462 1.00 35.75 387 PRO A N 1
ATOM 3281 C CA . PRO A 1 387 ? 35.629 43.267 -4.226 1.00 35.75 387 PRO A CA 1
ATOM 3282 C C . PRO A 1 387 ? 36.751 42.535 -3.430 1.00 35.75 387 PRO A C 1
ATOM 3284 O O . PRO A 1 387 ? 36.777 42.500 -2.207 1.00 35.75 387 PRO A O 1
ATOM 3287 N N . THR A 1 388 ? 37.769 42.079 -4.180 1.00 25.62 388 THR A N 1
ATOM 3288 C CA . THR A 1 388 ? 39.167 41.772 -3.770 1.00 25.62 388 THR A CA 1
ATOM 3289 C C . THR A 1 388 ? 39.449 40.655 -2.756 1.00 25.62 388 THR A C 1
ATOM 3291 O O . THR A 1 388 ? 39.148 40.745 -1.572 1.00 25.62 388 THR A O 1
ATOM 3294 N N . ILE A 1 389 ? 40.229 39.671 -3.214 1.00 31.98 389 ILE A N 1
ATOM 3295 C CA . ILE A 1 389 ? 40.944 38.699 -2.378 1.00 31.98 389 ILE A CA 1
ATOM 3296 C C . ILE A 1 389 ? 42.162 39.378 -1.726 1.00 31.98 389 ILE A C 1
ATOM 3298 O O . ILE A 1 389 ? 42.940 40.048 -2.409 1.00 31.98 389 ILE A O 1
ATOM 3302 N N . ARG A 1 390 ? 42.392 39.127 -0.432 1.00 28.20 390 ARG A N 1
ATOM 3303 C CA . ARG A 1 390 ? 43.727 39.191 0.185 1.00 28.20 390 ARG A CA 1
ATOM 3304 C C . ARG A 1 390 ? 43.996 37.894 0.941 1.00 28.20 390 ARG A C 1
ATOM 3306 O O . ARG A 1 390 ? 43.219 37.513 1.809 1.00 28.20 390 ARG A O 1
ATOM 3313 N N . ASN A 1 391 ? 45.108 37.246 0.612 1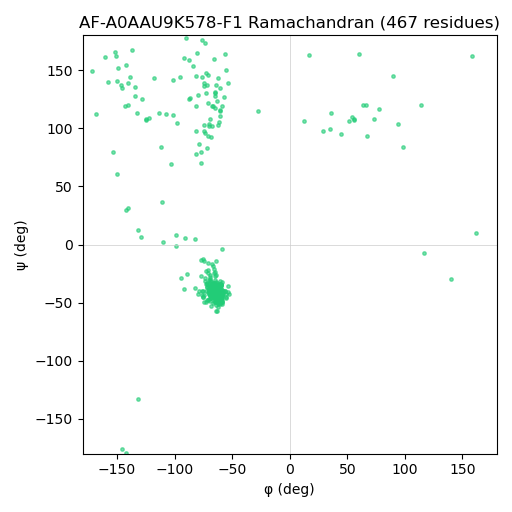.00 34.78 391 ASN A N 1
ATOM 3314 C CA . ASN A 1 391 ? 45.594 36.065 1.320 1.00 34.78 391 ASN A CA 1
ATOM 3315 C C . ASN A 1 391 ? 46.134 36.465 2.698 1.00 34.78 391 ASN A C 1
ATOM 3317 O O . ASN A 1 391 ? 46.921 37.407 2.763 1.00 34.78 391 ASN A O 1
ATOM 3321 N N . TYR A 1 392 ? 45.832 35.691 3.741 1.00 26.75 392 TYR A N 1
ATOM 3322 C CA . TYR A 1 392 ? 46.730 35.511 4.887 1.00 26.75 392 TYR A CA 1
ATOM 3323 C C . TYR A 1 392 ? 46.677 34.067 5.402 1.00 26.75 392 TYR A C 1
ATOM 3325 O O . TYR A 1 392 ? 45.730 33.329 5.132 1.00 26.75 392 TYR A O 1
ATOM 3333 N N . SER A 1 393 ? 47.770 33.655 6.042 1.00 25.44 393 SER A N 1
ATOM 3334 C CA . SER A 1 393 ? 48.141 32.256 6.283 1.00 25.44 393 SER A CA 1
ATOM 3335 C C . SER A 1 393 ? 47.593 31.680 7.596 1.00 25.44 39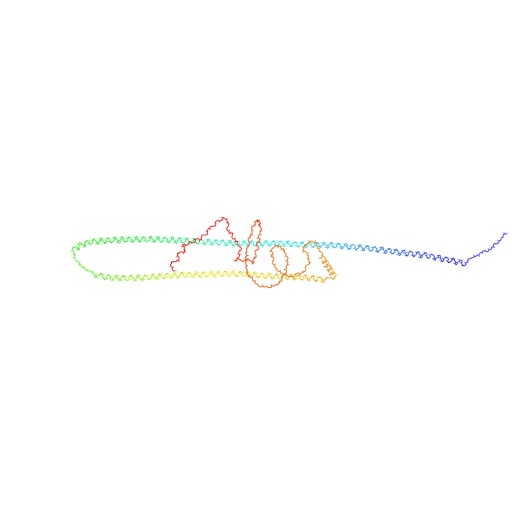3 SER A C 1
ATOM 3337 O O . SER A 1 393 ? 46.982 32.378 8.399 1.00 25.44 393 SER A O 1
ATOM 3339 N N . LEU A 1 394 ? 47.871 30.392 7.826 1.00 34.88 394 LEU A N 1
ATOM 3340 C CA . LEU A 1 394 ? 47.624 29.684 9.084 1.00 34.88 394 LEU A CA 1
ATOM 3341 C C . LEU A 1 394 ? 48.257 30.394 10.295 1.00 34.88 394 LEU A C 1
ATOM 3343 O O . LEU A 1 394 ? 49.446 30.713 10.264 1.00 34.88 394 LEU A O 1
ATOM 3347 N N . SER A 1 395 ? 47.528 30.431 11.411 1.00 27.92 395 SER A N 1
ATOM 3348 C CA . SER A 1 395 ? 48.102 30.317 12.759 1.00 27.92 395 SER A CA 1
ATOM 3349 C C . SER A 1 395 ? 47.043 29.849 13.762 1.00 27.92 395 SER A C 1
ATOM 3351 O O . SER A 1 395 ? 45.901 30.301 13.709 1.00 27.92 395 SER A O 1
ATOM 3353 N N . ASN A 1 396 ? 47.423 28.969 14.692 1.00 31.98 396 ASN A N 1
ATOM 3354 C CA . ASN A 1 396 ? 46.590 28.601 15.841 1.00 31.98 396 ASN A CA 1
ATOM 3355 C C . ASN A 1 396 ? 46.497 29.765 16.840 1.00 31.98 396 ASN A C 1
ATOM 3357 O O . ASN A 1 396 ? 47.532 30.366 17.118 1.00 31.98 396 ASN A O 1
ATOM 3361 N N . THR A 1 397 ? 45.350 29.922 17.510 1.00 27.98 397 THR A N 1
ATOM 3362 C CA . THR A 1 397 ? 45.296 30.168 18.969 1.00 27.98 397 THR A CA 1
ATOM 3363 C C . THR A 1 397 ? 43.921 29.830 19.555 1.00 27.98 397 THR A C 1
ATOM 3365 O O . THR A 1 397 ? 42.933 29.690 18.837 1.00 27.98 397 THR A O 1
ATOM 3368 N N . VAL A 1 398 ? 43.891 29.656 20.877 1.00 31.75 398 VAL A N 1
ATOM 3369 C CA . VAL A 1 398 ? 42.710 29.423 21.724 1.00 31.75 398 VAL A CA 1
ATOM 3370 C C . VAL A 1 398 ? 42.341 30.738 22.418 1.00 31.75 398 VAL A C 1
ATOM 3372 O O . VAL A 1 398 ? 43.268 31.427 22.822 1.00 31.75 398 VAL A O 1
ATOM 3375 N N . GLU A 1 399 ? 41.041 31.053 22.571 1.00 28.00 399 GLU A N 1
ATOM 3376 C CA . GLU A 1 399 ? 40.382 31.691 23.748 1.00 28.00 399 GLU A CA 1
ATOM 3377 C C . GLU A 1 399 ? 39.035 32.371 23.398 1.00 28.00 399 GLU A C 1
ATOM 3379 O O . GLU A 1 399 ? 38.768 32.686 22.242 1.00 28.00 399 GLU A O 1
ATOM 3384 N N . GLY A 1 400 ? 38.204 32.636 24.420 1.00 26.59 400 GLY A N 1
ATOM 3385 C CA . GLY A 1 400 ? 37.322 33.818 24.432 1.00 26.59 400 GLY A CA 1
ATOM 3386 C C . GLY A 1 400 ? 35.847 33.681 24.015 1.00 26.59 400 GLY A C 1
ATOM 3387 O O . GLY A 1 400 ? 35.454 34.095 22.930 1.00 26.59 400 GLY A O 1
ATOM 3388 N N . THR A 1 401 ? 34.984 33.280 24.952 1.00 30.09 401 THR A N 1
ATOM 3389 C CA . THR A 1 401 ? 33.674 33.951 25.169 1.00 30.09 401 THR A CA 1
ATOM 3390 C C . THR A 1 401 ? 33.895 35.230 26.017 1.00 30.09 401 THR A C 1
ATOM 3392 O O . THR A 1 401 ? 34.947 35.266 26.663 1.00 30.09 401 THR A O 1
ATOM 3395 N N . PRO A 1 402 ? 32.971 36.223 26.147 1.00 43.34 402 PRO A N 1
ATOM 3396 C CA . PRO A 1 402 ? 31.531 36.195 25.817 1.00 43.34 402 PRO A CA 1
ATOM 3397 C C . PRO A 1 402 ? 30.911 37.494 25.198 1.00 43.34 402 PRO A C 1
ATOM 3399 O O . PRO A 1 402 ? 31.569 38.517 25.073 1.00 43.34 402 PRO A O 1
ATOM 3402 N N . ASP A 1 403 ? 29.595 37.427 24.929 1.00 27.23 403 ASP A N 1
ATOM 3403 C CA . ASP A 1 403 ? 28.545 38.469 25.091 1.00 27.23 403 ASP A CA 1
ATOM 3404 C C . ASP A 1 403 ? 28.543 39.856 24.380 1.00 27.23 403 ASP A C 1
ATOM 3406 O O . ASP A 1 403 ? 29.543 40.408 23.937 1.00 27.23 403 ASP A O 1
ATOM 3410 N N . ILE A 1 404 ? 27.327 40.444 24.429 1.00 28.91 404 ILE A N 1
ATOM 3411 C CA . ILE A 1 404 ? 26.929 41.877 24.441 1.00 28.91 404 ILE A CA 1
ATOM 3412 C C . ILE A 1 404 ? 26.148 42.437 23.211 1.00 28.91 404 ILE A C 1
ATOM 3414 O O . ILE A 1 404 ? 26.616 42.494 22.082 1.00 28.91 404 ILE A O 1
ATOM 3418 N N . SER A 1 405 ? 24.931 42.924 23.525 1.00 24.92 405 SER A N 1
ATOM 3419 C CA . SER A 1 405 ? 24.059 43.930 22.863 1.00 24.92 405 SER A CA 1
ATOM 3420 C C . SER A 1 405 ? 23.611 43.806 21.383 1.00 24.92 405 SER A C 1
ATOM 3422 O O . SER A 1 405 ? 24.324 44.170 20.455 1.00 24.92 405 SER A O 1
ATOM 3424 N N . SER A 1 406 ? 22.323 43.480 21.182 1.00 26.39 406 SER A N 1
ATOM 3425 C CA . SER A 1 406 ? 21.203 44.429 20.920 1.00 26.39 406 SER A CA 1
ATOM 3426 C C . SER A 1 406 ? 21.496 45.886 20.470 1.00 26.39 406 SER A C 1
ATOM 3428 O O . SER A 1 406 ? 22.486 46.457 20.909 1.00 26.39 406 SER A O 1
ATOM 3430 N N . PRO A 1 407 ? 20.507 46.633 19.911 1.00 43.66 407 PRO A N 1
ATOM 3431 C CA . PRO A 1 407 ? 19.384 46.239 19.036 1.00 43.66 407 PRO A CA 1
ATOM 3432 C C . PRO A 1 407 ? 19.140 47.219 17.848 1.00 43.66 407 PRO A C 1
ATOM 3434 O O . PRO A 1 407 ? 19.565 48.370 17.885 1.00 43.66 407 PRO A O 1
ATOM 3437 N N . ALA A 1 408 ? 18.319 46.842 16.853 1.00 26.95 408 ALA A N 1
ATOM 3438 C CA . ALA A 1 408 ? 17.822 47.791 15.839 1.00 26.95 408 ALA A CA 1
ATOM 3439 C C . ALA A 1 408 ? 16.345 47.575 15.442 1.00 26.95 408 ALA A C 1
ATOM 3441 O O . ALA A 1 408 ? 15.960 46.536 14.913 1.00 26.95 408 ALA A O 1
ATOM 3442 N N . LYS A 1 409 ? 15.529 48.611 15.675 1.00 28.33 409 LYS A N 1
ATOM 3443 C CA . LYS A 1 409 ? 14.255 48.898 14.981 1.00 28.33 409 LYS A CA 1
ATOM 3444 C C . LYS A 1 409 ? 14.590 49.830 13.785 1.00 28.33 409 LYS A C 1
ATOM 3446 O O . LYS A 1 409 ? 15.622 50.487 13.843 1.00 28.33 409 LYS A O 1
ATOM 3451 N N . THR A 1 410 ? 13.801 50.021 12.722 1.00 29.34 410 THR A N 1
ATOM 3452 C CA . THR A 1 410 ? 12.478 49.460 12.365 1.00 29.34 410 THR A CA 1
ATOM 3453 C C . THR A 1 410 ? 12.531 48.956 10.890 1.00 29.34 410 THR A C 1
ATOM 3455 O O . THR A 1 410 ? 13.488 48.252 10.603 1.00 29.34 410 THR A O 1
ATOM 3458 N N . THR A 1 411 ? 11.651 49.160 9.892 1.00 27.09 411 THR A N 1
ATOM 3459 C CA . THR A 1 411 ? 10.416 49.958 9.696 1.00 27.09 411 THR A CA 1
ATOM 3460 C C . THR A 1 411 ? 9.493 49.262 8.677 1.00 27.09 411 THR A C 1
ATOM 3462 O O . THR A 1 411 ? 9.918 48.384 7.934 1.00 27.09 411 THR A O 1
ATOM 3465 N N . ILE A 1 412 ? 8.212 49.637 8.661 1.00 32.59 412 ILE A N 1
ATOM 3466 C CA . ILE A 1 412 ? 7.159 49.100 7.783 1.00 32.59 412 ILE A CA 1
ATOM 3467 C C . ILE A 1 412 ? 7.306 49.612 6.339 1.00 32.59 412 ILE A C 1
ATOM 3469 O O . ILE A 1 412 ? 7.474 50.812 6.134 1.00 32.59 412 ILE A O 1
ATOM 3473 N N . ALA A 1 413 ? 7.086 48.736 5.354 1.00 27.55 413 ALA A N 1
ATOM 3474 C CA . ALA A 1 413 ? 6.616 49.110 4.017 1.00 27.55 413 ALA A CA 1
ATOM 3475 C C . ALA A 1 413 ? 5.653 48.029 3.487 1.00 27.55 413 ALA A C 1
ATOM 3477 O O . ALA A 1 413 ? 6.034 46.869 3.348 1.00 27.55 413 ALA A O 1
ATOM 3478 N N . ASN A 1 414 ? 4.398 48.395 3.207 1.00 33.25 414 ASN A N 1
ATOM 3479 C CA . ASN A 1 414 ? 3.391 47.468 2.683 1.00 33.25 414 ASN A CA 1
ATOM 3480 C C . ASN A 1 414 ? 3.443 47.410 1.149 1.00 33.25 414 ASN A C 1
ATOM 3482 O O . ASN A 1 414 ? 3.228 48.426 0.493 1.00 33.25 414 ASN A O 1
ATOM 3486 N N . SER A 1 415 ? 3.591 46.216 0.574 1.00 28.58 415 SER A N 1
ATOM 3487 C CA . SER A 1 415 ? 3.062 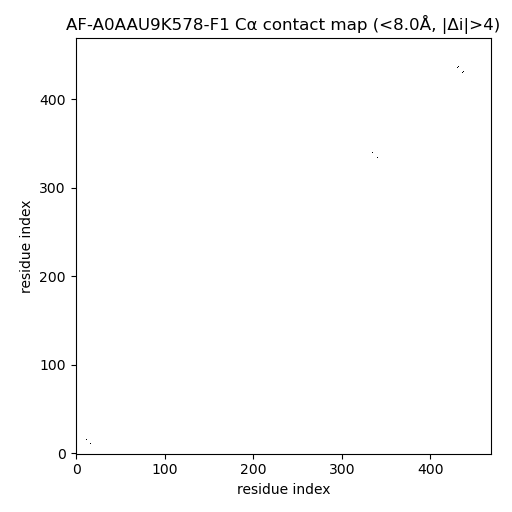45.899 -0.761 1.00 28.58 415 SER A CA 1
ATOM 3488 C C . SER A 1 415 ? 2.690 44.413 -0.835 1.00 28.58 415 SER A C 1
ATOM 3490 O O . SER A 1 415 ? 3.196 43.599 -0.062 1.00 28.58 415 SER A O 1
ATOM 3492 N N . LEU A 1 416 ? 1.716 44.072 -1.683 1.00 35.97 416 LEU A N 1
ATOM 3493 C CA . LEU A 1 416 ? 0.950 42.827 -1.574 1.00 35.97 416 LEU A CA 1
ATOM 3494 C C . LEU A 1 416 ? 1.248 41.856 -2.729 1.00 35.97 416 LEU A C 1
ATOM 3496 O O . LEU A 1 416 ? 0.475 41.773 -3.679 1.00 35.97 416 LEU A O 1
ATOM 3500 N N . GLU A 1 417 ? 2.313 41.061 -2.619 1.00 32.25 417 GLU A N 1
ATOM 3501 C CA . GLU A 1 417 ? 2.548 39.930 -3.530 1.00 32.25 417 GLU A CA 1
ATOM 3502 C C . GLU A 1 417 ? 2.463 38.578 -2.813 1.00 32.25 417 GLU A C 1
ATOM 3504 O O . GLU A 1 417 ? 3.312 38.209 -2.002 1.00 32.25 417 GLU A O 1
ATOM 3509 N N . ARG A 1 418 ? 1.444 37.787 -3.169 1.00 39.88 418 ARG A N 1
ATOM 3510 C CA . ARG A 1 418 ? 1.316 36.384 -2.750 1.00 39.88 418 ARG A CA 1
ATOM 3511 C C . ARG A 1 418 ? 2.249 35.491 -3.575 1.00 39.88 418 ARG A C 1
ATOM 3513 O O . ARG A 1 418 ? 1.801 34.816 -4.498 1.00 39.88 418 ARG A O 1
ATOM 3520 N N . LYS A 1 419 ? 3.535 35.456 -3.230 1.00 30.53 419 LYS A N 1
ATOM 3521 C CA . LYS A 1 419 ? 4.467 34.435 -3.738 1.00 30.53 419 LYS A CA 1
ATOM 3522 C C . LYS A 1 419 ? 4.409 33.197 -2.839 1.00 30.53 419 LYS A C 1
ATOM 3524 O O . LYS A 1 419 ? 4.519 33.296 -1.620 1.00 30.53 419 LYS A O 1
ATOM 3529 N N . SER A 1 420 ? 4.174 32.033 -3.441 1.00 35.81 420 SER A N 1
ATOM 3530 C CA . SER A 1 420 ? 4.022 30.753 -2.743 1.00 35.81 420 SER A CA 1
ATOM 3531 C C . SER A 1 420 ? 5.358 30.285 -2.164 1.00 35.81 420 SER A C 1
ATOM 3533 O O . SER A 1 420 ? 6.219 29.791 -2.893 1.00 35.81 420 SER A O 1
ATOM 3535 N N . ILE A 1 421 ? 5.533 30.436 -0.850 1.00 33.81 421 ILE A N 1
ATOM 3536 C CA . ILE A 1 421 ? 6.716 29.943 -0.139 1.00 33.81 421 ILE A CA 1
ATOM 3537 C C . ILE A 1 421 ? 6.612 28.418 -0.018 1.00 33.81 421 ILE A C 1
ATOM 3539 O O . ILE A 1 421 ? 5.879 27.898 0.823 1.00 33.81 421 ILE A O 1
ATOM 3543 N N . ASN A 1 422 ? 7.369 27.703 -0.850 1.00 34.97 422 ASN A N 1
ATOM 3544 C CA . ASN A 1 422 ? 7.598 26.273 -0.674 1.00 34.97 422 ASN A CA 1
ATOM 3545 C C . ASN A 1 422 ? 8.490 26.065 0.557 1.00 34.97 422 ASN A C 1
ATOM 3547 O O . ASN A 1 422 ? 9.705 26.258 0.493 1.00 34.97 422 ASN A O 1
ATOM 3551 N N . PHE A 1 423 ? 7.888 25.669 1.678 1.00 36.69 423 PHE A N 1
ATOM 3552 C CA . PHE A 1 423 ? 8.609 25.326 2.903 1.00 36.69 423 PHE A CA 1
ATOM 3553 C C . PHE A 1 423 ? 9.353 23.992 2.744 1.00 36.69 423 PHE A C 1
ATOM 3555 O O . PHE A 1 423 ? 8.883 22.944 3.185 1.00 36.69 423 PHE A O 1
ATOM 3562 N N . PHE A 1 424 ? 10.547 24.033 2.150 1.00 38.78 424 PHE A N 1
ATOM 3563 C CA . PHE A 1 424 ? 11.532 22.965 2.312 1.00 38.78 424 PHE A CA 1
ATOM 3564 C C . PHE A 1 424 ? 12.047 22.977 3.756 1.00 38.78 424 PHE A C 1
ATOM 3566 O O . PHE A 1 424 ? 12.975 23.707 4.106 1.00 38.78 424 PHE A O 1
ATOM 3573 N N . VAL A 1 425 ? 11.399 22.181 4.604 1.00 45.47 425 VAL A N 1
ATOM 3574 C CA . VAL A 1 425 ? 11.851 21.900 5.969 1.00 45.47 425 VAL A CA 1
ATOM 3575 C C . VAL A 1 425 ? 13.099 21.021 5.891 1.00 45.47 425 VAL A C 1
ATOM 3577 O O . VAL A 1 425 ? 13.057 19.936 5.319 1.00 45.47 425 VAL A O 1
ATOM 3580 N N . ASP A 1 426 ? 14.204 21.492 6.469 1.00 43.41 426 ASP A N 1
ATOM 3581 C CA . ASP A 1 426 ? 15.433 20.714 6.663 1.00 43.41 426 ASP A CA 1
ATOM 3582 C C . ASP A 1 426 ? 15.169 19.627 7.726 1.00 43.41 426 ASP A C 1
ATOM 3584 O O . ASP A 1 426 ? 15.009 19.968 8.905 1.00 43.41 426 ASP A O 1
ATOM 3588 N N . PRO A 1 427 ? 15.082 18.331 7.356 1.00 52.97 427 PRO A N 1
ATOM 3589 C CA . PRO A 1 427 ? 14.655 17.279 8.279 1.00 52.97 427 PRO A CA 1
ATOM 3590 C C . PRO A 1 427 ? 15.658 17.052 9.416 1.00 52.97 427 PRO A C 1
ATOM 3592 O O . PRO A 1 427 ? 15.285 16.529 10.459 1.00 52.97 427 PRO A O 1
ATOM 3595 N N . ASN A 1 428 ? 16.908 17.505 9.265 1.00 53.44 428 ASN A N 1
ATOM 3596 C CA . ASN A 1 428 ? 17.945 17.382 10.291 1.00 53.44 428 ASN A CA 1
ATOM 3597 C C . ASN A 1 428 ? 17.869 18.479 11.371 1.00 53.44 428 ASN A C 1
ATOM 3599 O O . ASN A 1 428 ? 18.764 18.575 12.211 1.00 53.44 428 ASN A O 1
ATOM 3603 N N . LYS A 1 429 ? 16.843 19.343 11.335 1.00 55.06 429 LYS A N 1
ATOM 3604 C CA . LYS A 1 429 ? 16.625 20.433 12.308 1.00 55.06 429 LYS A CA 1
ATOM 3605 C C . LYS A 1 429 ? 15.217 20.460 12.896 1.00 55.06 429 LYS A C 1
ATOM 3607 O O . LYS A 1 429 ? 14.884 21.394 13.628 1.00 55.06 429 LYS A O 1
ATOM 3612 N N . HIS A 1 430 ? 14.393 19.459 12.586 1.00 52.94 430 HIS A N 1
ATOM 3613 C CA . HIS A 1 430 ? 13.096 19.290 13.224 1.00 52.94 430 HIS A CA 1
ATOM 3614 C C . HIS A 1 430 ? 13.194 18.268 14.354 1.00 52.94 430 HIS A C 1
ATOM 3616 O O . HIS A 1 430 ? 13.275 17.069 14.112 1.00 52.94 430 HIS A O 1
ATOM 3622 N N . ASP A 1 431 ? 13.190 18.761 15.590 1.00 55.72 431 ASP A N 1
ATOM 3623 C CA . ASP A 1 431 ? 12.996 17.934 16.777 1.00 55.72 431 ASP A CA 1
ATOM 3624 C C . ASP A 1 431 ? 11.536 18.113 17.241 1.00 55.72 431 ASP A C 1
ATOM 3626 O O . ASP A 1 431 ? 11.161 19.219 17.657 1.00 55.72 431 ASP A O 1
ATOM 3630 N N . PRO A 1 432 ? 10.677 17.079 17.134 1.00 55.00 432 PRO A N 1
ATOM 3631 C CA . PRO A 1 432 ? 9.245 17.210 17.387 1.00 55.00 432 PRO A CA 1
ATOM 3632 C C . PRO A 1 432 ? 8.902 17.495 18.854 1.00 55.00 432 PRO A C 1
ATOM 3634 O O . PRO A 1 432 ? 7.794 17.958 19.121 1.00 55.00 432 PRO A O 1
ATOM 3637 N N . ILE A 1 433 ? 9.831 17.262 19.789 1.00 53.75 433 ILE A N 1
ATOM 3638 C CA . ILE A 1 433 ? 9.657 17.590 21.212 1.00 53.75 433 ILE A CA 1
ATOM 3639 C C . ILE A 1 433 ? 9.963 19.074 21.462 1.00 53.75 433 ILE A C 1
ATOM 3641 O O . ILE A 1 433 ? 9.288 19.724 22.258 1.00 53.75 433 ILE A O 1
ATOM 3645 N N . VAL A 1 434 ? 10.968 19.623 20.772 1.00 49.22 434 VAL A N 1
ATOM 3646 C CA . VAL A 1 434 ? 11.506 20.966 21.048 1.00 49.22 434 VAL A CA 1
ATOM 3647 C C . VAL A 1 434 ? 10.869 22.050 20.170 1.00 49.22 434 VAL A C 1
ATOM 3649 O O . VAL A 1 434 ? 10.798 23.206 20.583 1.00 49.22 434 VAL A O 1
ATOM 3652 N N . ASN A 1 435 ? 10.411 21.718 18.955 1.00 50.06 435 ASN A N 1
ATOM 3653 C CA . ASN A 1 435 ? 9.980 22.727 17.979 1.00 50.06 435 ASN A CA 1
ATOM 3654 C C . ASN A 1 435 ? 8.873 22.226 17.012 1.00 50.06 435 ASN A C 1
ATOM 3656 O O . ASN A 1 435 ? 9.094 22.158 15.800 1.00 50.06 435 ASN A O 1
ATOM 3660 N N . PRO A 1 436 ? 7.681 21.826 17.501 1.00 59.00 436 PRO A N 1
ATOM 3661 C CA . PRO A 1 436 ? 6.633 21.205 16.682 1.00 59.00 436 PRO A CA 1
ATOM 3662 C C . PRO A 1 436 ? 6.126 22.103 15.536 1.00 59.00 436 PRO A C 1
ATOM 3664 O O . PRO A 1 436 ? 5.799 23.275 15.731 1.00 59.00 436 PRO A O 1
ATOM 3667 N N . ILE A 1 437 ? 5.992 21.533 14.331 1.00 47.03 437 ILE A N 1
ATOM 3668 C CA . ILE A 1 437 ? 5.387 22.213 13.172 1.00 47.03 437 ILE A CA 1
ATOM 3669 C C . ILE A 1 437 ? 3.861 22.173 13.330 1.00 47.03 437 ILE A C 1
ATOM 3671 O O . ILE A 1 437 ? 3.181 21.275 12.843 1.00 47.03 437 ILE A O 1
ATOM 3675 N N . GLY A 1 438 ? 3.323 23.156 14.051 1.00 41.50 438 GLY A N 1
ATOM 3676 C CA . GLY A 1 438 ? 1.887 23.290 14.280 1.00 41.50 438 GLY A CA 1
ATOM 3677 C C . GLY A 1 438 ? 1.529 24.638 14.897 1.00 41.50 438 GLY A C 1
ATOM 3678 O O . GLY A 1 438 ? 1.890 24.915 16.032 1.00 41.50 438 GLY A O 1
ATOM 3679 N N . SER A 1 439 ? 0.827 25.474 14.126 1.00 40.31 439 SER A N 1
ATOM 3680 C CA . SER A 1 439 ? 0.083 26.670 14.562 1.00 40.31 439 SER A CA 1
ATOM 3681 C C . SER A 1 439 ? 0.595 27.420 15.809 1.00 40.31 439 SER A C 1
ATOM 3683 O O . SER A 1 439 ? 0.141 27.175 16.929 1.00 40.31 439 SER A O 1
ATOM 3685 N N . LYS A 1 440 ? 1.361 28.502 15.599 1.00 42.47 440 LYS A N 1
ATOM 3686 C CA . LYS A 1 440 ? 1.219 29.665 16.490 1.00 42.47 440 LYS A CA 1
ATOM 3687 C C . LYS A 1 440 ? -0.219 30.165 16.354 1.00 42.47 440 LYS A C 1
ATOM 3689 O O . LYS A 1 440 ? -0.565 30.751 15.330 1.00 42.47 440 LYS A O 1
ATOM 3694 N N . ILE A 1 441 ? -1.052 29.901 17.360 1.00 44.47 441 ILE A N 1
ATOM 3695 C CA . ILE A 1 441 ? -2.417 30.434 17.428 1.00 44.47 441 ILE A CA 1
ATOM 3696 C C . ILE A 1 441 ? -2.314 31.969 17.361 1.00 44.47 441 ILE A C 1
ATOM 3698 O O . ILE A 1 441 ? -1.550 32.549 18.137 1.00 44.47 441 ILE A O 1
ATOM 3702 N N . PRO A 1 442 ? -3.023 32.651 16.442 1.00 41.00 442 PRO A N 1
ATOM 3703 C CA . PRO A 1 442 ? -2.979 34.104 16.374 1.00 41.00 442 PRO A CA 1
ATOM 3704 C C . PRO A 1 442 ? -3.628 34.695 17.630 1.00 41.00 442 PRO A C 1
ATOM 3706 O O . PRO A 1 442 ? -4.812 34.482 17.891 1.00 41.00 442 PRO A O 1
ATOM 3709 N N . ASN A 1 443 ? -2.851 35.453 18.407 1.00 42.72 443 ASN A N 1
ATOM 3710 C CA . ASN A 1 443 ? -3.360 36.158 19.580 1.00 42.72 443 ASN A CA 1
ATOM 3711 C C . ASN A 1 443 ? -4.457 37.153 19.171 1.00 42.72 443 ASN A C 1
ATOM 3713 O O . ASN A 1 443 ? -4.170 38.138 18.498 1.00 42.72 443 ASN A O 1
ATOM 3717 N N . ALA A 1 444 ? -5.682 36.891 19.636 1.00 38.78 444 ALA A N 1
ATOM 3718 C CA . ALA A 1 444 ? -6.840 37.786 19.660 1.00 38.78 444 ALA A CA 1
ATOM 3719 C C . ALA A 1 444 ? -7.109 38.607 18.378 1.00 38.78 444 ALA A C 1
ATOM 3721 O O . ALA A 1 444 ? -6.667 39.748 18.234 1.00 38.78 444 ALA A O 1
ATOM 3722 N N . ILE A 1 445 ? -7.987 38.088 17.510 1.00 43.56 445 ILE A N 1
ATOM 3723 C CA . ILE A 1 445 ? -8.699 38.932 16.538 1.00 43.56 445 ILE A CA 1
ATOM 3724 C C . ILE A 1 445 ? -9.501 39.983 17.322 1.00 43.56 445 ILE A C 1
ATOM 3726 O O . ILE A 1 445 ? -10.388 39.636 18.109 1.00 43.56 445 ILE A O 1
ATOM 3730 N N . GLN A 1 446 ? -9.201 41.266 17.108 1.00 44.84 446 GLN A N 1
ATOM 3731 C CA . GLN A 1 446 ? -9.926 42.371 17.737 1.00 44.84 446 GLN A CA 1
ATOM 3732 C C . GLN A 1 446 ? -11.408 42.323 17.332 1.00 44.84 446 GLN A C 1
ATOM 3734 O O . GLN A 1 446 ? -11.753 42.557 16.178 1.00 44.84 446 GLN A O 1
ATOM 3739 N N . GLY A 1 447 ? -12.280 41.998 18.291 1.00 47.72 447 GLY A N 1
ATOM 3740 C CA . GLY A 1 447 ? -13.733 41.932 18.097 1.00 47.72 447 GLY A CA 1
ATOM 3741 C C . GLY A 1 447 ? -14.416 40.763 18.812 1.00 47.72 447 GLY A C 1
ATOM 3742 O O . GLY A 1 447 ? -15.564 40.900 19.234 1.00 47.72 447 GLY A O 1
ATOM 3743 N N . GLN A 1 448 ? -13.731 39.632 19.020 1.00 38.78 448 GLN A N 1
ATOM 3744 C CA . GLN A 1 448 ? -14.334 38.490 19.719 1.00 38.78 448 GLN A CA 1
ATOM 3745 C C . GLN A 1 448 ? -14.294 38.662 21.246 1.00 38.78 448 GLN A C 1
ATOM 3747 O O . GLN A 1 448 ? -13.232 38.742 21.863 1.00 38.78 448 GLN A O 1
ATOM 3752 N N . ARG A 1 449 ? -15.478 38.678 21.873 1.00 40.66 449 ARG A N 1
ATOM 3753 C CA . ARG A 1 449 ? -15.627 38.647 23.335 1.00 40.66 449 ARG A CA 1
ATOM 3754 C C . ARG A 1 449 ? -15.343 37.240 23.860 1.00 40.66 449 ARG A C 1
ATOM 3756 O O . ARG A 1 449 ? -16.228 36.391 23.864 1.00 40.66 449 ARG A O 1
ATOM 3763 N N . ILE A 1 450 ? -14.122 37.014 24.336 1.00 39.47 450 ILE A N 1
ATOM 3764 C CA . ILE A 1 450 ? -13.764 35.795 25.070 1.00 39.47 450 ILE A CA 1
ATOM 3765 C C . ILE A 1 450 ? -14.579 35.741 26.373 1.00 39.47 450 ILE A C 1
ATOM 3767 O O . ILE A 1 450 ? -14.529 36.669 27.186 1.00 39.47 450 ILE A O 1
ATOM 3771 N N . ALA A 1 451 ? -15.328 34.655 26.579 1.00 43.12 451 ALA A N 1
ATOM 3772 C CA . ALA A 1 451 ? -15.961 34.370 27.862 1.00 43.12 451 ALA A CA 1
ATOM 3773 C C . ALA A 1 451 ? -14.874 34.129 28.922 1.00 43.12 451 ALA A C 1
ATOM 3775 O O . ALA A 1 451 ? -13.920 33.389 28.684 1.00 43.12 451 ALA A O 1
ATOM 3776 N N . ARG A 1 452 ? -14.991 34.778 30.087 1.00 42.91 452 ARG A N 1
ATOM 3777 C CA . ARG A 1 452 ? -13.983 34.662 31.152 1.00 42.91 452 ARG A CA 1
ATOM 3778 C C . ARG A 1 452 ? -13.922 33.214 31.664 1.00 42.91 452 ARG A C 1
ATOM 3780 O O . ARG A 1 452 ? -14.983 32.640 31.904 1.00 42.91 452 ARG A O 1
ATOM 3787 N N . PRO A 1 453 ? -12.730 32.639 31.904 1.00 38.56 453 PRO A N 1
ATOM 3788 C CA . PRO A 1 453 ? -12.634 31.371 32.612 1.00 38.56 453 PRO A CA 1
ATOM 3789 C C . PRO A 1 453 ? -13.122 31.551 34.056 1.00 38.56 453 PRO A C 1
ATOM 3791 O O . PRO A 1 453 ? -12.683 32.463 34.763 1.00 38.56 453 PRO A O 1
ATOM 3794 N N . ASN A 1 454 ? -14.020 30.674 34.505 1.00 46.00 454 ASN A N 1
ATOM 3795 C CA . ASN A 1 454 ? -14.462 30.629 35.897 1.00 46.00 454 ASN A CA 1
ATOM 3796 C C . ASN A 1 454 ? -13.317 30.093 36.772 1.00 46.00 454 ASN A C 1
ATOM 3798 O O . ASN A 1 454 ? -13.146 28.887 36.911 1.00 46.00 454 ASN A O 1
ATOM 3802 N N . GLY A 1 455 ? -12.516 31.008 37.326 1.00 41.31 455 GLY A N 1
ATOM 3803 C CA . GLY A 1 455 ? -11.319 30.702 38.122 1.00 41.31 455 GLY A CA 1
ATOM 3804 C C . GLY A 1 455 ? -11.221 31.463 39.448 1.00 41.31 455 GLY A C 1
ATOM 3805 O O . GLY A 1 455 ? -10.165 31.473 40.074 1.00 41.31 455 GLY A O 1
ATOM 3806 N N . SER A 1 456 ? -12.295 32.122 39.893 1.00 40.06 456 SER A N 1
ATOM 3807 C CA . SER A 1 456 ? -12.337 32.795 41.195 1.00 40.06 456 SER A CA 1
ATOM 3808 C C . SER A 1 456 ? -12.627 31.798 42.321 1.00 40.06 456 SER A C 1
ATOM 3810 O O . SER A 1 456 ? -13.751 31.729 42.819 1.00 40.06 456 SER A O 1
ATOM 3812 N N . LEU A 1 457 ? -11.611 31.038 42.741 1.00 40.56 457 LEU A N 1
ATOM 3813 C CA . LEU A 1 457 ? -11.665 30.315 44.014 1.00 40.56 457 LEU A CA 1
ATOM 3814 C C . LEU A 1 457 ? -11.842 31.326 45.155 1.00 40.56 457 LEU A C 1
ATOM 3816 O O . LEU A 1 457 ? -10.994 32.192 45.383 1.00 40.56 457 LEU A O 1
ATOM 3820 N N . SER A 1 458 ? -12.974 31.249 45.852 1.00 39.97 458 SER A N 1
ATOM 3821 C CA . SER A 1 458 ? -13.294 32.161 46.947 1.00 39.97 458 SER A CA 1
ATOM 3822 C C . SER A 1 458 ? -12.318 31.980 48.109 1.00 39.97 458 SER A C 1
ATOM 3824 O O . SER A 1 458 ? -12.210 30.889 48.668 1.00 39.97 458 SER A O 1
ATOM 3826 N N . LYS A 1 459 ? -11.702 33.080 48.567 1.00 45.03 459 LYS A N 1
ATOM 3827 C CA . LYS A 1 459 ? -10.833 33.118 49.764 1.00 45.03 459 LYS A CA 1
ATOM 3828 C C . LYS A 1 459 ? -11.516 32.674 51.074 1.00 45.03 459 LYS A C 1
ATOM 3830 O O . LYS A 1 459 ? -10.850 32.573 52.095 1.00 45.03 459 LYS A O 1
ATOM 3835 N N . LEU A 1 460 ? -12.816 32.374 51.044 1.00 43.81 460 LEU A N 1
ATOM 3836 C CA . LEU A 1 460 ? -13.569 31.787 52.154 1.00 43.81 460 LEU A CA 1
ATOM 3837 C C . LEU A 1 460 ? -13.185 30.320 52.435 1.00 43.81 460 LEU A C 1
ATOM 3839 O O . LEU A 1 460 ? -13.237 29.888 53.581 1.00 43.81 460 LEU A O 1
ATOM 3843 N N . ALA A 1 461 ? -12.765 29.559 51.417 1.00 43.81 461 ALA A N 1
ATOM 3844 C CA . ALA A 1 461 ? -12.443 28.134 51.565 1.00 43.81 461 ALA A CA 1
ATOM 3845 C C . ALA A 1 461 ? -11.097 27.866 52.272 1.00 43.81 461 ALA A C 1
ATOM 3847 O O . ALA A 1 461 ? -10.820 26.737 52.663 1.00 43.81 461 ALA A O 1
ATOM 3848 N N . GLN A 1 462 ? -10.258 28.893 52.451 1.00 43.16 462 GLN A N 1
ATOM 3849 C CA . GLN A 1 462 ? -8.896 28.762 52.986 1.00 43.16 462 GLN A CA 1
ATOM 3850 C C . GLN A 1 462 ? -8.791 29.090 54.491 1.00 43.16 462 GLN A C 1
ATOM 3852 O O . GLN A 1 462 ? -7.692 29.152 55.030 1.00 43.16 462 GLN A O 1
ATOM 3857 N N . ALA A 1 463 ? -9.927 29.287 55.172 1.00 45.91 463 ALA A N 1
ATOM 3858 C CA . ALA A 1 463 ? -10.008 29.620 56.600 1.00 45.91 463 ALA A CA 1
ATOM 3859 C C . ALA A 1 463 ? -10.566 28.480 57.486 1.00 45.91 463 ALA A C 1
ATOM 3861 O O . ALA A 1 463 ? -10.724 28.665 58.689 1.00 45.91 463 ALA A O 1
ATOM 3862 N N . GLY A 1 464 ? -10.880 27.311 56.910 1.00 41.81 464 GLY A N 1
ATOM 3863 C CA . GLY A 1 464 ? -11.532 26.193 57.616 1.00 41.81 464 GLY A CA 1
ATOM 3864 C C . GLY A 1 464 ? -10.609 25.069 58.109 1.00 41.81 464 GLY A C 1
ATOM 3865 O O . GLY A 1 464 ? -11.101 24.111 58.691 1.00 41.81 464 GLY A O 1
ATOM 3866 N N . GLY A 1 465 ? -9.297 25.149 57.859 1.00 42.16 465 GLY A N 1
ATOM 3867 C CA . GLY A 1 465 ? -8.337 24.053 58.079 1.00 42.16 465 GLY A CA 1
ATOM 3868 C C . GLY A 1 465 ? -7.336 24.274 59.219 1.00 42.16 465 GLY A C 1
ATOM 3869 O O . GLY A 1 465 ? -6.171 23.941 59.051 1.00 42.16 465 GLY A O 1
ATOM 3870 N N . SER A 1 466 ? -7.749 24.903 60.326 1.00 48.47 466 SER A N 1
ATOM 3871 C CA . SER A 1 466 ? -6.864 25.249 61.459 1.00 48.47 466 SER A CA 1
ATOM 3872 C C . SER A 1 466 ? -7.527 25.043 62.832 1.00 48.47 466 SER A C 1
ATOM 3874 O O . SER A 1 466 ? -7.247 25.777 63.781 1.00 48.47 466 SER A O 1
ATOM 3876 N N . ILE A 1 467 ? -8.434 24.068 62.943 1.00 50.00 467 ILE A N 1
ATOM 3877 C CA . ILE A 1 467 ? -8.949 23.571 64.226 1.00 50.00 467 ILE A CA 1
ATOM 3878 C C . ILE A 1 467 ? -8.944 22.039 64.159 1.00 50.00 467 ILE A C 1
ATOM 3880 O O . ILE A 1 467 ? -9.514 21.476 63.228 1.00 50.00 467 ILE A O 1
ATOM 3884 N N . PHE A 1 468 ? -8.334 21.415 65.172 1.00 46.41 468 PHE A N 1
ATOM 3885 C CA . PHE A 1 468 ? -7.952 19.997 65.293 1.00 46.41 468 PHE A CA 1
ATOM 3886 C C . PHE A 1 468 ? -6.693 19.567 64.517 1.00 46.41 468 PHE A C 1
ATOM 3888 O O . PHE A 1 468 ? -6.686 19.524 63.290 1.00 46.41 468 PHE A O 1
ATOM 3895 N N . ASN A 1 469 ? -5.699 19.148 65.317 1.00 40.66 469 ASN A N 1
ATOM 3896 C CA . ASN A 1 469 ? -4.388 18.564 64.994 1.00 40.66 469 ASN A CA 1
ATOM 3897 C C . ASN A 1 469 ? -3.382 19.508 64.315 1.00 40.66 469 ASN A C 1
ATOM 3899 O O . ASN A 1 469 ? -3.116 19.333 63.107 1.00 40.66 469 ASN A O 1
#

Solvent-accessible surface area (backbone atoms only — not comparable to full-atom values): 28457 Å² total; per-residue (Å²): 136,86,80,81,88,80,82,81,86,84,73,90,52,70,67,57,53,51,52,52,50,52,52,50,52,51,52,50,51,54,50,50,49,54,48,52,53,49,50,54,51,48,55,55,47,55,53,50,53,49,56,51,50,53,57,48,53,52,52,51,50,58,48,55,51,49,52,51,50,51,52,51,52,50,52,51,54,52,51,50,54,49,50,56,52,50,54,55,48,52,54,49,51,52,52,53,50,54,50,52,54,50,51,49,52,52,50,51,53,51,52,51,56,46,52,55,49,55,50,52,51,52,52,50,52,50,54,52,49,51,53,49,53,49,52,52,51,51,52,47,52,54,51,53,52,50,52,50,50,55,49,52,53,54,49,54,51,52,50,51,54,52,51,50,50,55,47,50,55,50,52,52,54,48,55,49,49,55,48,52,54,49,52,51,51,47,54,50,48,54,49,50,49,52,49,48,50,52,46,49,53,52,47,49,57,50,42,64,50,42,75,74,57,82,83,90,84,89,81,67,77,71,53,58,62,56,50,54,53,51,50,54,54,50,56,49,55,51,50,53,53,48,54,54,49,54,49,52,53,48,53,51,53,52,53,51,50,55,48,54,49,52,55,50,51,51,52,50,50,53,51,50,54,53,54,49,52,55,51,52,51,52,51,53,49,50,51,52,51,54,52,52,53,52,52,54,51,51,52,51,50,52,53,51,53,50,56,50,49,56,51,51,52,51,49,53,53,51,54,50,51,51,50,52,51,49,51,52,51,54,50,60,68,70,44,53,71,72,51,51,50,51,51,50,53,51,51,51,51,49,62,56,55,70,66,63,79,75,92,84,64,96,86,83,70,100,78,73,81,91,78,79,79,93,77,89,82,84,93,74,88,81,87,85,82,86,82,83,91,78,92,81,81,92,78,91,84,89,86,83,83,82,91,85,79,88,86,85,85,85,83,92,80,92,78,93,75,93,71,86,78,80,82,80,74,64,75,93,74,63,46,73,89,82,58,58,96,66,77,84,74,78,83,72,70,91,84,72,82,77,79,79,79,94,70,83,78,62,79,73,76,78,74,76,86,84,74,87,136